Protein AF-A0A6P0NDQ2-F1 (afdb_monomer)

Radius of gyration: 22.82 Å; Cα contacts (8 Å, |Δi|>4): 1246; chains: 1; bounding box: 63×53×60 Å

Nearest PDB structures (foldseek):
  3wev-assembly1_B  TM=8.598E-01  e=6.817E-42  Marinomonas mediterranea MMB-1
  3weu-assembly1_A  TM=8.627E-01  e=6.817E-42  Marinomonas mediterranea MMB-1
  2ymw-assembly1_B  TM=8.814E-01  e=7.834E-41  Marinomonas mediterranea MMB-1
  2ymw-assembly1_A-2  TM=8.604E-01  e=6.242E-41  Marinomonas mediterranea MMB-1
  3wev-assembly1_A  TM=8.536E-01  e=6.242E-41  Marinomonas mediterranea MMB-1

Mean predicted aligned error: 6.54 Å

Secondary structure (DSSP, 8-state):
---EEEEESSEEEEE--SSS-EEEPPSSTTPPPBSS--S-SB-TTSPBPEEEEEEEEEEE-SSS---EE--TTSTTEEEEEEEE--BB-GGGSBPP-HHHHSS---TTSPBTTTT---HHHHHHHH-BB---EEE-STT-EEEEETTS--TT-PPPB---TT-EE----EEEEEEE-TT--EEEE-----EEESSPPPPGGGS-SSB-TTEEES-EEEEEEEEEEESSTTSPPEEPBPEEEEEE---S-TT---SSBHHHHHHHHHHHHSTTSSTTTEETTEE-TTPPB-IIIIIIHHHHHHHHGGGT-GGGGSTTS---TT----HHHHTTB--GGGTT---SSS--B--BB-TTTT----SSS----B----HHHHHHHHHHHTT-B-SSPPP--HHHHHHHHHHHTSB-S--SS-SS--GGGG-GGGEEETTEE-BPP--SSPPSS---GGG-B-TTTTTTTS-BSHHHHHHH-SEEPPPTT-SSS-EES-TTTS-SEEEETTEEEEESS-TT--HHHHTT-

Structure (mmCIF, N/CA/C/O backbone):
data_AF-A0A6P0NDQ2-F1
#
_entry.id   AF-A0A6P0NDQ2-F1
#
loop_
_atom_site.group_PDB
_atom_site.id
_atom_site.type_symbol
_atom_site.label_atom_id
_atom_site.label_alt_id
_atom_site.label_comp_id
_atom_site.label_asym_id
_atom_site.label_entity_id
_atom_site.label_seq_id
_atom_site.pdbx_PDB_ins_code
_atom_site.Cartn_x
_atom_site.Cartn_y
_atom_site.Cartn_z
_atom_site.occupancy
_atom_site.B_iso_or_equiv
_atom_site.auth_seq_id
_atom_site.auth_comp_id
_atom_site.auth_asym_id
_atom_site.auth_atom_id
_atom_site.pdbx_PDB_model_num
ATOM 1 N N . MET A 1 1 ? -31.501 -0.064 -9.090 1.00 60.38 1 MET A N 1
ATOM 2 C CA . MET A 1 1 ? -30.044 0.140 -9.211 1.00 60.38 1 MET A CA 1
ATOM 3 C C . MET A 1 1 ? -29.417 -1.229 -9.124 1.00 60.38 1 MET A C 1
ATOM 5 O O . MET A 1 1 ? -29.523 -1.810 -8.071 1.00 60.38 1 MET A O 1
ATOM 9 N N . ALA A 1 2 ? -28.814 -1.751 -10.189 1.00 82.50 2 ALA A N 1
ATOM 10 C CA . ALA A 1 2 ? -28.271 -3.112 -10.181 1.00 82.50 2 ALA A CA 1
ATOM 11 C C . ALA A 1 2 ? -27.259 -3.363 -9.042 1.00 82.50 2 ALA A C 1
ATOM 13 O O . ALA A 1 2 ? -26.659 -2.413 -8.530 1.00 82.50 2 ALA A O 1
ATOM 14 N N . ASP A 1 3 ? -27.063 -4.640 -8.700 1.00 91.88 3 ASP A N 1
ATOM 15 C CA . ASP A 1 3 ? -26.006 -5.098 -7.795 1.00 91.88 3 ASP A CA 1
ATOM 16 C C . ASP A 1 3 ? -24.659 -4.461 -8.160 1.00 91.88 3 ASP A C 1
ATOM 18 O O . ASP A 1 3 ? -24.326 -4.287 -9.338 1.00 91.88 3 ASP A O 1
ATOM 22 N N . THR A 1 4 ? -23.875 -4.102 -7.143 1.00 94.88 4 THR A N 1
ATOM 23 C CA . THR A 1 4 ? -22.548 -3.507 -7.349 1.00 94.88 4 THR A CA 1
ATOM 24 C C . THR A 1 4 ? -21.456 -4.460 -6.900 1.00 94.88 4 THR A C 1
ATOM 26 O O . THR A 1 4 ? -21.577 -5.128 -5.878 1.00 94.88 4 THR A O 1
ATOM 29 N N . TYR A 1 5 ? -20.367 -4.515 -7.659 1.00 97.38 5 TYR A N 1
ATOM 30 C CA . TYR A 1 5 ? -19.251 -5.414 -7.393 1.00 97.38 5 TYR A CA 1
ATOM 31 C C . TYR A 1 5 ? -18.020 -4.608 -7.016 1.00 97.38 5 TYR A C 1
ATOM 33 O O . TYR A 1 5 ? -17.759 -3.556 -7.599 1.00 97.38 5 TYR A O 1
ATOM 41 N N . LYS A 1 6 ? -17.252 -5.081 -6.038 1.00 98.19 6 LYS A N 1
ATOM 42 C CA . LYS A 1 6 ? -16.066 -4.378 -5.539 1.00 98.19 6 LYS A CA 1
ATOM 43 C C . LYS A 1 6 ? -14.953 -5.365 -5.218 1.00 98.19 6 LYS A C 1
ATOM 45 O O . LYS A 1 6 ? -15.209 -6.430 -4.664 1.00 98.19 6 LYS A O 1
ATOM 50 N N . ILE A 1 7 ? -13.717 -5.004 -5.553 1.00 98.75 7 ILE A N 1
ATOM 51 C CA . ILE A 1 7 ? -12.541 -5.838 -5.275 1.00 98.75 7 ILE A CA 1
ATOM 52 C C . ILE A 1 7 ? -11.991 -5.507 -3.886 1.00 98.75 7 ILE A C 1
ATOM 54 O O . ILE A 1 7 ? -11.873 -4.323 -3.539 1.00 98.75 7 ILE A O 1
ATOM 58 N N . PHE A 1 8 ? -11.633 -6.544 -3.125 1.00 98.62 8 PHE A N 1
ATOM 59 C CA . PHE A 1 8 ? -11.053 -6.442 -1.789 1.00 98.62 8 PHE A CA 1
ATOM 60 C C . PHE A 1 8 ? -9.821 -7.347 -1.601 1.00 98.62 8 PHE A C 1
ATOM 62 O O . PHE A 1 8 ? -9.816 -8.455 -2.141 1.00 98.62 8 PHE A O 1
ATOM 69 N N . PRO A 1 9 ? -8.796 -6.914 -0.837 1.00 98.62 9 PRO A N 1
ATOM 70 C CA . PRO A 1 9 ? -8.684 -5.602 -0.181 1.00 98.62 9 PRO A CA 1
ATOM 71 C C . PRO A 1 9 ? -8.668 -4.450 -1.200 1.00 98.62 9 PRO A C 1
ATOM 73 O O . PRO A 1 9 ? -8.212 -4.626 -2.327 1.00 98.62 9 PRO A O 1
ATOM 76 N N . ALA A 1 10 ? -9.215 -3.282 -0.844 1.00 98.56 10 ALA A N 1
ATOM 77 C CA . ALA A 1 10 ? -9.270 -2.141 -1.768 1.00 98.56 10 ALA A CA 1
ATOM 78 C C . ALA A 1 10 ? -7.860 -1.637 -2.135 1.00 98.56 10 ALA A C 1
ATOM 80 O O . ALA A 1 10 ? -7.633 -1.178 -3.255 1.00 98.56 10 ALA A O 1
ATOM 81 N N . ILE A 1 11 ? -6.912 -1.797 -1.206 1.00 98.81 11 ILE A N 1
ATOM 82 C CA . ILE A 1 11 ? -5.470 -1.652 -1.411 1.00 98.81 11 ILE A CA 1
ATOM 83 C C . ILE A 1 11 ? -4.800 -2.903 -0.831 1.00 98.81 11 ILE A C 1
ATOM 85 O O . ILE A 1 11 ? -4.771 -3.095 0.384 1.00 98.81 11 ILE A O 1
ATOM 89 N N . GLY A 1 12 ? -4.302 -3.782 -1.695 1.00 98.62 12 GLY A N 1
ATOM 90 C CA . GLY A 1 12 ? -3.565 -4.985 -1.320 1.00 98.62 12 GLY A CA 1
ATOM 91 C C . GLY A 1 12 ? -2.062 -4.742 -1.221 1.00 98.62 12 GLY A C 1
ATOM 92 O O . GLY A 1 12 ? -1.502 -3.942 -1.970 1.00 98.62 12 GLY A O 1
ATOM 93 N N . VAL A 1 13 ? -1.400 -5.461 -0.312 1.00 98.62 13 VAL A N 1
ATOM 94 C CA . VAL A 1 13 ? 0.030 -5.290 -0.023 1.00 98.62 13 VAL A CA 1
ATOM 95 C C . VAL A 1 13 ? 0.781 -6.597 -0.256 1.00 98.62 13 VAL A C 1
ATOM 97 O O . VAL A 1 13 ? 0.668 -7.552 0.518 1.00 98.62 13 VAL A O 1
ATOM 100 N N . ALA A 1 14 ? 1.581 -6.611 -1.317 1.00 98.56 14 ALA A N 1
ATOM 101 C CA . ALA A 1 14 ? 2.571 -7.643 -1.593 1.00 98.56 14 ALA A CA 1
ATOM 102 C C . ALA A 1 14 ? 3.957 -7.179 -1.125 1.00 98.56 14 ALA A C 1
ATOM 104 O O . ALA A 1 14 ? 4.213 -5.979 -0.965 1.00 98.56 14 ALA A O 1
ATOM 105 N N . ARG A 1 15 ? 4.867 -8.129 -0.898 1.00 98.25 15 ARG A N 1
ATOM 106 C CA . ARG A 1 15 ? 6.241 -7.826 -0.473 1.00 98.25 15 ARG A CA 1
ATOM 107 C C . ARG A 1 15 ? 7.256 -8.600 -1.290 1.00 98.25 15 ARG A C 1
ATOM 109 O O . ARG A 1 15 ? 7.058 -9.787 -1.553 1.00 98.25 15 ARG A O 1
ATOM 116 N N . VAL A 1 16 ? 8.319 -7.908 -1.683 1.00 98.44 16 VAL A N 1
ATOM 117 C CA . VAL A 1 16 ? 9.444 -8.508 -2.401 1.00 98.44 16 VAL A CA 1
ATOM 118 C C . VAL A 1 16 ? 10.201 -9.504 -1.521 1.00 98.44 16 VAL A C 1
ATOM 120 O O . VAL A 1 16 ? 10.133 -9.447 -0.294 1.00 98.44 16 VAL A O 1
ATOM 123 N N . GLY A 1 17 ? 10.932 -10.412 -2.156 1.00 96.88 17 GLY A N 1
ATOM 124 C CA . GLY A 1 17 ? 11.762 -11.435 -1.523 1.00 96.88 17 GLY A CA 1
ATOM 125 C C . GLY A 1 17 ? 12.544 -12.189 -2.594 1.00 96.88 17 GLY A C 1
ATOM 126 O O . GLY A 1 17 ? 12.036 -12.393 -3.691 1.00 96.88 17 GLY A O 1
ATOM 127 N N . ASN A 1 18 ? 13.780 -12.587 -2.305 1.00 95.94 18 ASN A N 1
ATOM 128 C CA . ASN A 1 18 ? 14.681 -13.160 -3.310 1.00 95.94 18 ASN A CA 1
ATOM 129 C C . ASN A 1 18 ? 14.470 -14.663 -3.571 1.00 95.94 18 ASN A C 1
ATOM 131 O O . ASN A 1 18 ? 15.196 -15.253 -4.369 1.00 95.94 18 ASN A O 1
ATOM 135 N N . SER A 1 19 ? 13.488 -15.290 -2.922 1.00 96.06 19 SER A N 1
ATOM 136 C CA . SER A 1 19 ? 13.093 -16.676 -3.177 1.00 96.06 19 SER A CA 1
ATOM 137 C C . SER A 1 19 ? 12.081 -16.786 -4.329 1.00 96.06 19 SER A C 1
ATOM 139 O O . SER A 1 19 ? 11.199 -15.930 -4.471 1.00 96.06 19 SER A O 1
ATOM 141 N N . PRO A 1 20 ? 12.114 -17.880 -5.114 1.00 94.81 20 PRO A N 1
ATOM 142 C CA . PRO A 1 20 ? 11.008 -18.230 -6.003 1.00 94.81 20 PRO A CA 1
ATOM 143 C C . PRO A 1 20 ? 9.730 -18.619 -5.241 1.00 94.81 20 PRO A C 1
ATOM 145 O O . PRO A 1 20 ? 8.649 -18.589 -5.820 1.00 94.81 20 PRO A O 1
ATOM 148 N N . GLU A 1 21 ? 9.807 -18.964 -3.956 1.00 94.75 21 GLU A N 1
ATOM 149 C CA . GLU A 1 21 ? 8.639 -19.293 -3.137 1.00 94.75 21 GLU A CA 1
ATOM 150 C C . GLU A 1 21 ? 7.965 -18.036 -2.559 1.00 94.75 21 GLU A C 1
ATOM 152 O O . GLU A 1 21 ? 8.597 -16.997 -2.334 1.00 94.75 21 GLU A O 1
ATOM 157 N N . TYR A 1 22 ? 6.666 -18.144 -2.268 1.00 95.06 22 TYR A N 1
ATOM 158 C CA . TYR A 1 22 ? 5.903 -17.100 -1.591 1.00 95.06 22 TYR A CA 1
ATOM 159 C C . TYR A 1 22 ? 4.940 -17.671 -0.547 1.00 95.06 22 TYR A C 1
ATOM 161 O O . TYR A 1 22 ? 4.541 -18.834 -0.607 1.00 95.06 22 TYR A O 1
ATOM 169 N N . TYR A 1 23 ? 4.545 -16.825 0.401 1.00 94.75 23 TYR A N 1
ATOM 170 C CA . TYR A 1 23 ? 3.441 -17.067 1.330 1.00 94.75 23 TYR A CA 1
ATOM 171 C C . TYR A 1 23 ? 2.324 -16.042 1.110 1.00 94.75 23 TYR A C 1
ATOM 173 O O . TYR A 1 23 ? 2.542 -14.996 0.495 1.00 94.75 23 TYR A O 1
ATOM 181 N N . LEU A 1 24 ? 1.123 -16.317 1.622 1.00 95.12 24 LEU A N 1
ATOM 182 C CA . LEU A 1 24 ? -0.002 -15.390 1.511 1.00 95.12 24 LEU A CA 1
ATOM 183 C C . LEU A 1 24 ? 0.012 -14.347 2.631 1.00 95.12 24 LEU A C 1
ATOM 185 O O . LEU A 1 24 ? 0.272 -14.654 3.796 1.00 95.12 24 LEU A O 1
ATOM 189 N N . ALA A 1 25 ? -0.292 -13.104 2.266 1.00 95.38 25 ALA A N 1
ATOM 190 C CA . ALA A 1 25 ? -0.420 -11.988 3.186 1.00 95.38 25 ALA A CA 1
ATOM 191 C C . ALA A 1 25 ? -1.405 -12.314 4.329 1.00 95.38 25 ALA A C 1
ATOM 193 O O . ALA A 1 25 ? -2.379 -13.050 4.122 1.00 95.38 25 ALA A O 1
ATOM 194 N N . PRO A 1 26 ? -1.170 -11.778 5.537 1.00 93.38 26 PRO A N 1
ATOM 195 C CA . PRO A 1 26 ? -2.117 -11.902 6.634 1.00 93.38 26 PRO A CA 1
ATOM 196 C C . PRO A 1 26 ? -3.429 -11.183 6.312 1.00 93.38 26 PRO A C 1
ATOM 198 O O . PRO A 1 26 ? -3.440 -10.079 5.770 1.00 93.38 26 PRO A O 1
ATOM 201 N N . GLU A 1 27 ? -4.538 -11.785 6.730 1.00 94.69 27 GLU A N 1
ATOM 202 C CA . GLU A 1 27 ? -5.873 -11.174 6.675 1.00 94.69 27 GLU A CA 1
ATOM 203 C C . GLU A 1 27 ? -6.286 -10.594 8.031 1.00 94.69 27 GLU A C 1
ATOM 205 O O . GLU A 1 27 ? -7.458 -10.312 8.262 1.00 94.69 27 GLU A O 1
ATOM 210 N N . THR A 1 28 ? -5.329 -10.423 8.942 1.00 94.62 28 THR A N 1
ATOM 211 C CA . THR A 1 28 ? -5.507 -9.808 10.258 1.00 94.62 28 THR A CA 1
ATOM 212 C C . THR A 1 28 ? -4.378 -8.823 10.553 1.00 94.62 28 THR A C 1
ATOM 214 O O . THR A 1 28 ? -3.268 -8.904 10.015 1.00 94.62 28 THR A O 1
ATOM 217 N N . THR A 1 29 ? -4.664 -7.868 11.429 1.00 92.69 29 THR A N 1
ATOM 218 C CA . THR A 1 29 ? -3.681 -6.912 11.941 1.00 92.69 29 THR A CA 1
ATOM 219 C C . THR A 1 29 ? -2.622 -7.613 12.775 1.00 92.69 29 THR A C 1
ATOM 221 O O . THR A 1 29 ? -2.956 -8.383 13.672 1.00 92.69 29 THR A O 1
ATOM 224 N N . GLY A 1 30 ? -1.346 -7.340 12.493 1.00 92.38 30 GLY A N 1
ATOM 225 C CA . GLY A 1 30 ? -0.231 -8.003 13.174 1.00 92.38 30 GLY A CA 1
ATOM 226 C C . GLY A 1 30 ? -0.202 -9.516 12.939 1.00 92.38 30 GLY A C 1
ATOM 227 O O . GLY A 1 30 ? 0.435 -10.241 13.694 1.00 92.38 30 GLY A O 1
ATOM 228 N N . GLY A 1 31 ? -0.933 -10.012 11.937 1.00 90.44 31 GLY A N 1
ATOM 229 C CA . GLY A 1 31 ? -1.013 -11.433 11.646 1.00 90.44 31 GLY A CA 1
ATOM 230 C C . GLY A 1 31 ? 0.277 -11.969 11.032 1.00 90.44 31 GLY A C 1
ATOM 231 O O . GLY A 1 31 ? 0.939 -11.296 10.237 1.00 90.44 31 GLY A O 1
ATOM 232 N N . LEU A 1 32 ? 0.590 -13.221 11.356 1.00 88.25 32 LEU A N 1
ATOM 233 C CA . LEU A 1 32 ? 1.511 -14.036 10.568 1.00 88.25 32 LEU A CA 1
ATOM 234 C C . LEU A 1 32 ? 0.874 -14.406 9.215 1.00 88.25 32 LEU A C 1
ATOM 236 O O . LEU A 1 32 ? -0.348 -14.299 9.065 1.00 88.25 32 LEU A O 1
ATOM 240 N N . PRO A 1 33 ? 1.679 -14.834 8.226 1.00 83.31 33 PRO A N 1
ATOM 241 C CA . PRO A 1 33 ? 1.177 -15.272 6.928 1.00 83.31 33 PRO A CA 1
ATOM 242 C C . PRO A 1 33 ? -0.008 -16.234 7.020 1.00 83.31 33 PRO A C 1
ATOM 244 O O . PRO A 1 33 ? -0.052 -17.104 7.891 1.00 83.31 33 PRO A O 1
ATOM 247 N N . SER A 1 34 ? -0.971 -16.081 6.113 1.00 72.75 34 SER A N 1
ATOM 248 C CA . SER A 1 34 ? -2.166 -16.925 6.093 1.00 72.75 34 SER A CA 1
ATOM 249 C C . SER A 1 34 ? -1.886 -18.303 5.469 1.00 72.75 34 SER A C 1
ATOM 251 O O . SER A 1 34 ? -0.994 -18.467 4.635 1.00 72.75 34 SER A O 1
ATOM 253 N N . GLY A 1 35 ? -2.671 -19.313 5.866 1.00 64.50 35 GLY A N 1
ATOM 254 C CA . GLY A 1 35 ? -2.570 -20.686 5.352 1.00 64.50 35 GLY A CA 1
ATOM 255 C C . GLY A 1 35 ? -1.515 -21.551 6.055 1.00 64.50 35 GLY A C 1
ATOM 256 O O . GLY A 1 35 ? -1.177 -21.329 7.215 1.00 64.50 35 GLY A O 1
ATOM 257 N N . THR A 1 36 ? -1.014 -22.583 5.366 1.00 59.72 36 THR A N 1
ATOM 258 C CA . THR A 1 36 ? 0.103 -23.419 5.838 1.00 59.72 36 THR A CA 1
ATOM 259 C C . THR A 1 36 ? 1.414 -22.658 5.685 1.00 59.72 36 THR A C 1
ATOM 261 O O . THR A 1 36 ? 2.138 -22.847 4.708 1.00 59.72 36 THR A O 1
ATOM 264 N N . PHE A 1 37 ? 1.704 -21.771 6.632 1.00 62.94 37 PHE A N 1
ATOM 265 C CA . PHE A 1 37 ? 3.011 -21.143 6.740 1.00 62.94 37 PHE A CA 1
ATOM 266 C C . PHE A 1 37 ? 3.990 -22.150 7.368 1.00 62.94 37 PHE A C 1
ATOM 268 O O . PHE A 1 37 ? 3.783 -22.545 8.517 1.00 62.94 37 PHE A O 1
ATOM 275 N N . PRO A 1 38 ? 5.014 -22.631 6.637 1.00 56.09 38 PRO A N 1
ATOM 276 C CA . PRO A 1 38 ? 6.100 -23.383 7.254 1.00 56.09 38 PRO A CA 1
ATOM 277 C C . PRO A 1 38 ? 6.832 -22.417 8.184 1.00 56.09 38 PRO A C 1
ATOM 279 O O . PRO A 1 38 ? 6.951 -21.249 7.838 1.00 56.09 38 PRO A O 1
ATOM 282 N N . ASP A 1 39 ? 7.314 -22.879 9.330 1.00 71.38 39 ASP A N 1
ATOM 283 C CA . ASP A 1 39 ? 7.782 -22.069 10.470 1.00 71.38 39 ASP A CA 1
ATOM 284 C C . ASP A 1 39 ? 8.893 -21.012 10.189 1.00 71.38 39 ASP A C 1
ATOM 286 O O . ASP A 1 39 ? 9.387 -20.378 11.121 1.00 71.38 39 ASP A O 1
ATOM 290 N N . ASP A 1 40 ? 9.302 -20.805 8.929 1.00 82.94 40 ASP A N 1
ATOM 291 C CA . ASP A 1 40 ? 10.298 -19.833 8.478 1.00 82.94 40 ASP A CA 1
ATOM 292 C C . ASP A 1 40 ? 9.831 -19.008 7.253 1.00 82.94 40 ASP A C 1
ATOM 294 O O . ASP A 1 40 ? 9.320 -19.524 6.247 1.00 82.94 40 ASP A O 1
ATOM 298 N N . PHE A 1 41 ? 10.114 -17.703 7.317 1.00 90.44 41 PHE A N 1
ATOM 299 C CA . PHE A 1 41 ? 9.975 -16.734 6.222 1.00 90.44 41 PHE A CA 1
ATOM 300 C C . PHE A 1 41 ? 10.982 -16.971 5.091 1.00 90.44 41 PHE A C 1
ATOM 302 O O . PHE A 1 41 ? 10.887 -16.341 4.040 1.00 90.44 41 PHE A O 1
ATOM 309 N N . ARG A 1 42 ? 11.942 -17.877 5.285 1.00 91.44 42 ARG A N 1
ATOM 310 C CA . ARG A 1 42 ? 12.902 -18.299 4.267 1.00 91.44 42 ARG A CA 1
ATOM 311 C C . ARG A 1 42 ? 12.558 -19.649 3.648 1.00 91.44 42 ARG A C 1
ATOM 313 O O . ARG A 1 42 ? 11.847 -20.464 4.237 1.00 91.44 42 ARG A O 1
ATOM 320 N N . ASP A 1 43 ? 13.053 -19.879 2.440 1.00 92.50 43 ASP A N 1
ATOM 321 C CA . ASP A 1 43 ? 13.018 -21.183 1.780 1.00 92.50 43 ASP A CA 1
ATOM 322 C C . ASP A 1 43 ? 14.163 -22.108 2.241 1.00 92.50 43 ASP A C 1
ATOM 324 O O . ASP A 1 43 ? 14.984 -21.767 3.101 1.00 92.50 43 ASP A O 1
ATOM 328 N N . ALA A 1 44 ? 14.233 -23.305 1.651 1.00 92.56 44 ALA A N 1
ATOM 329 C CA . ALA A 1 44 ? 15.265 -24.295 1.961 1.00 92.56 44 ALA A CA 1
ATOM 330 C C . ALA A 1 44 ? 16.702 -23.817 1.658 1.00 92.56 44 ALA A C 1
ATOM 332 O O . ALA A 1 44 ? 17.653 -24.346 2.233 1.00 92.56 44 ALA A O 1
ATOM 333 N N . ASN A 1 45 ? 16.865 -22.807 0.798 1.00 93.56 45 ASN A N 1
ATOM 334 C CA . ASN A 1 45 ? 18.143 -22.189 0.444 1.00 93.56 45 ASN A CA 1
ATOM 335 C C . ASN A 1 45 ? 18.432 -20.917 1.257 1.00 93.56 45 ASN A C 1
ATOM 337 O O . ASN A 1 45 ? 19.403 -20.222 0.968 1.00 93.56 45 ASN A O 1
ATOM 341 N N . GLN A 1 46 ? 17.621 -20.623 2.279 1.00 91.38 46 GLN A N 1
ATOM 342 C CA . GLN A 1 46 ? 17.719 -19.424 3.115 1.00 91.38 46 GLN A CA 1
ATOM 343 C C . GLN A 1 46 ? 17.420 -18.111 2.370 1.00 91.38 46 GLN A C 1
ATOM 345 O O . GLN A 1 46 ? 17.764 -17.032 2.861 1.00 91.38 46 GLN A O 1
ATOM 350 N N . LEU A 1 47 ? 16.739 -18.181 1.224 1.00 93.31 47 LEU A N 1
ATOM 351 C CA . LEU A 1 47 ? 16.245 -17.004 0.515 1.00 93.31 47 LEU A CA 1
ATOM 352 C C . LEU A 1 47 ? 14.925 -16.549 1.137 1.00 93.31 47 LEU A C 1
ATOM 354 O O . LEU A 1 47 ? 14.099 -17.369 1.532 1.00 93.31 47 LEU A O 1
ATOM 358 N N . MET A 1 48 ? 14.718 -15.239 1.229 1.00 93.31 48 MET A N 1
ATOM 359 C CA . MET A 1 48 ? 13.496 -14.639 1.754 1.00 93.31 48 MET A CA 1
ATOM 360 C C . MET A 1 48 ? 12.327 -14.897 0.802 1.00 93.31 48 MET A C 1
ATOM 362 O O . MET A 1 48 ? 12.367 -14.492 -0.361 1.00 93.31 48 MET A O 1
ATOM 366 N N . LYS A 1 49 ? 11.270 -15.535 1.305 1.00 95.38 49 LYS A N 1
ATOM 367 C CA . LYS A 1 49 ? 10.025 -15.744 0.561 1.00 95.38 49 LYS A CA 1
ATOM 368 C C . LYS A 1 49 ? 9.347 -14.417 0.267 1.00 95.38 49 LYS A C 1
ATOM 370 O O . LYS A 1 49 ? 9.341 -13.507 1.095 1.00 95.38 49 LYS A O 1
ATOM 375 N N . ARG A 1 50 ? 8.732 -14.333 -0.907 1.00 96.88 50 ARG A N 1
ATOM 376 C CA . ARG A 1 50 ? 7.864 -13.211 -1.273 1.00 96.88 50 ARG A CA 1
ATOM 377 C C . ARG A 1 50 ? 6.555 -13.289 -0.479 1.00 96.88 50 ARG A C 1
ATOM 379 O O . ARG A 1 50 ? 6.131 -14.368 -0.061 1.00 96.88 50 ARG A O 1
ATOM 386 N N . GLN A 1 51 ? 5.879 -12.157 -0.306 1.00 97.19 51 GLN A N 1
ATOM 387 C CA . GLN A 1 51 ? 4.501 -12.125 0.193 1.00 97.19 51 GLN A CA 1
ATOM 388 C C . GLN A 1 51 ? 3.554 -11.847 -0.973 1.00 97.19 51 GLN A C 1
ATOM 390 O O . GLN A 1 51 ? 3.582 -10.753 -1.541 1.00 97.19 51 GLN A O 1
ATOM 395 N N . GLY A 1 52 ? 2.700 -12.815 -1.294 1.00 97.50 52 GLY A N 1
ATOM 396 C CA . GLY A 1 52 ? 1.599 -12.657 -2.238 1.00 97.50 52 GLY A CA 1
ATOM 397 C C . GLY A 1 52 ? 0.339 -12.137 -1.550 1.00 97.50 52 GLY A C 1
ATOM 398 O O . GLY A 1 52 ? 0.032 -12.539 -0.430 1.00 97.50 52 GLY A O 1
ATOM 399 N N . VAL A 1 53 ? -0.416 -11.261 -2.206 1.00 98.12 53 VAL A N 1
ATOM 400 C CA . VAL A 1 53 ? -1.711 -10.776 -1.704 1.00 98.12 53 VAL A CA 1
ATOM 401 C C . VAL A 1 53 ? -2.855 -11.391 -2.497 1.00 98.12 53 VAL A C 1
ATOM 403 O O . VAL A 1 53 ? -2.813 -11.438 -3.725 1.00 98.12 53 VAL A O 1
ATOM 406 N N . LYS A 1 54 ? -3.879 -11.860 -1.783 1.00 98.06 54 LYS A N 1
ATOM 407 C CA . LYS A 1 54 ? -5.098 -12.418 -2.363 1.00 98.06 54 LYS A CA 1
ATOM 408 C C . LYS A 1 54 ? -6.162 -11.331 -2.528 1.00 98.06 54 LYS A C 1
ATOM 410 O O . LYS A 1 54 ? -6.418 -10.577 -1.592 1.00 98.06 54 LYS A O 1
ATOM 415 N N . PHE A 1 55 ? -6.799 -11.296 -3.694 1.00 98.75 55 PHE A N 1
ATOM 416 C CA . PHE A 1 55 ? -7.927 -10.432 -4.018 1.00 98.75 55 PHE A CA 1
ATOM 417 C C . PHE A 1 55 ? -9.186 -11.251 -4.301 1.00 98.75 55 PHE A C 1
ATOM 419 O O . PHE A 1 55 ? -9.147 -12.296 -4.954 1.00 98.75 55 PHE A O 1
ATOM 426 N N . ARG A 1 56 ? -10.315 -10.727 -3.830 1.00 98.06 56 ARG A N 1
ATOM 427 C CA . ARG A 1 56 ? -11.660 -11.291 -3.984 1.00 98.06 56 ARG A CA 1
ATOM 428 C C . ARG A 1 56 ? -12.599 -10.229 -4.533 1.00 98.06 56 ARG A C 1
ATOM 430 O O . ARG A 1 56 ? -12.375 -9.037 -4.318 1.00 98.06 56 ARG A O 1
ATOM 437 N N . VAL A 1 57 ? -13.657 -10.653 -5.214 1.00 98.44 57 VAL A N 1
ATOM 438 C CA . VAL A 1 57 ? -14.759 -9.766 -5.601 1.00 98.44 57 VAL A CA 1
ATOM 439 C C . VAL A 1 57 ? -15.906 -9.985 -4.622 1.00 98.44 57 VAL A C 1
ATOM 441 O O . VAL A 1 57 ? -16.260 -11.123 -4.341 1.00 98.44 57 VAL A O 1
ATOM 444 N N . TYR A 1 58 ? -16.497 -8.906 -4.121 1.00 97.88 58 TYR A N 1
ATOM 445 C CA . TYR A 1 58 ? -17.712 -8.942 -3.311 1.00 97.88 58 TYR A CA 1
ATOM 446 C C . TYR A 1 58 ? -18.857 -8.257 -4.048 1.00 97.88 58 TYR A C 1
ATOM 448 O O . TYR A 1 58 ? -18.667 -7.201 -4.656 1.00 97.88 58 TYR A O 1
ATOM 456 N N . CYS A 1 59 ? -20.035 -8.866 -3.979 1.00 96.69 59 CYS A N 1
ATOM 457 C CA . CYS A 1 59 ? -21.294 -8.311 -4.443 1.00 96.69 59 CYS A CA 1
ATOM 458 C C . CYS A 1 59 ? -21.970 -7.563 -3.293 1.00 96.69 59 CYS A C 1
ATOM 460 O O . CYS A 1 59 ? -22.081 -8.095 -2.192 1.00 96.69 59 CYS A O 1
ATOM 462 N N . TYR A 1 60 ? -22.454 -6.357 -3.568 1.00 94.69 60 TYR A N 1
ATOM 463 C CA . TYR A 1 60 ? -23.311 -5.551 -2.705 1.00 94.69 60 TYR A CA 1
ATOM 464 C C . TYR A 1 60 ? -24.702 -5.535 -3.348 1.00 94.69 60 TYR A C 1
ATOM 466 O O . TYR A 1 60 ? -24.894 -4.816 -4.340 1.00 94.69 60 TYR A O 1
ATOM 474 N N . PRO A 1 61 ? -25.639 -6.357 -2.840 1.00 91.62 61 PRO A N 1
ATOM 475 C CA . PRO A 1 61 ? -26.960 -6.506 -3.436 1.00 91.62 61 PRO A CA 1
ATOM 476 C C . PRO A 1 61 ? -27.769 -5.212 -3.370 1.00 91.62 61 PRO A C 1
ATOM 478 O O . PRO A 1 61 ? -27.721 -4.501 -2.366 1.00 91.62 61 PRO A O 1
ATOM 481 N N . GLU A 1 62 ? -28.583 -4.939 -4.391 1.00 85.38 62 GLU A N 1
ATOM 482 C CA . GLU A 1 62 ? -29.517 -3.802 -4.349 1.00 85.38 62 GLU A CA 1
ATOM 483 C C . GLU A 1 62 ? -30.518 -3.933 -3.191 1.00 85.38 62 GLU A C 1
ATOM 485 O O . GLU A 1 62 ? -30.824 -2.970 -2.482 1.00 85.38 62 GLU A O 1
ATOM 490 N N . VAL A 1 63 ? -31.080 -5.132 -3.026 1.00 75.44 63 VAL A N 1
ATOM 491 C CA . VAL A 1 63 ? -32.241 -5.360 -2.166 1.00 75.44 63 VAL A CA 1
ATOM 492 C C . VAL A 1 63 ? -31.805 -5.956 -0.833 1.00 75.44 63 VAL A C 1
ATOM 494 O O . VAL A 1 63 ? -31.778 -7.172 -0.673 1.00 75.44 63 VAL A O 1
ATOM 497 N N . GLY A 1 64 ? -31.510 -5.078 0.131 1.00 64.81 64 GLY A N 1
ATOM 498 C CA . GLY A 1 64 ? -31.543 -5.366 1.575 1.00 64.81 64 GLY A CA 1
ATOM 499 C C . GLY A 1 64 ? -30.723 -6.566 2.062 1.00 64.81 64 GLY A C 1
ATOM 500 O O . GLY A 1 64 ? -31.084 -7.149 3.083 1.00 64.81 64 GLY A O 1
ATOM 501 N N . GLY A 1 65 ? -29.674 -6.949 1.332 1.00 80.12 65 GLY A N 1
ATOM 502 C CA . GLY A 1 65 ? -28.813 -8.086 1.644 1.00 80.12 65 GLY A CA 1
ATOM 503 C C . GLY A 1 65 ? -27.414 -7.652 2.064 1.00 80.12 65 GLY A C 1
ATOM 504 O O . GLY A 1 65 ? -26.910 -6.628 1.601 1.00 80.12 65 GLY A O 1
ATOM 505 N N . ASP A 1 66 ? -26.787 -8.454 2.922 1.00 88.19 66 ASP A N 1
ATOM 506 C CA . ASP A 1 66 ? -25.391 -8.256 3.300 1.00 88.19 66 ASP A CA 1
ATOM 507 C C . ASP A 1 66 ? -24.461 -8.522 2.104 1.00 88.19 66 ASP A C 1
ATOM 509 O O . ASP A 1 66 ? -24.775 -9.363 1.249 1.00 88.19 66 ASP A O 1
ATOM 513 N N . PRO A 1 67 ? -23.307 -7.833 2.025 1.00 93.38 67 PRO A N 1
ATOM 514 C CA . PRO A 1 67 ? -22.312 -8.121 1.006 1.00 93.38 67 PRO A CA 1
ATOM 515 C C . PRO A 1 67 ? -21.853 -9.579 1.082 1.00 93.38 67 PRO A C 1
ATOM 517 O O . PRO A 1 67 ? -21.597 -10.096 2.169 1.00 93.38 67 PRO A O 1
ATOM 520 N N . TYR A 1 68 ? -21.702 -10.230 -0.069 1.00 94.75 68 TYR A N 1
ATOM 521 C CA . TYR A 1 68 ? -21.235 -11.614 -0.145 1.00 94.75 68 TYR A CA 1
ATOM 522 C C . TYR A 1 68 ? -20.120 -11.775 -1.173 1.00 94.75 68 TYR A C 1
ATOM 524 O O . TYR A 1 68 ? -20.037 -11.034 -2.155 1.00 94.75 68 TYR A O 1
ATOM 532 N N . GLU A 1 69 ? -19.244 -12.748 -0.943 1.00 96.75 69 GLU A N 1
ATOM 533 C CA . GLU A 1 69 ? -18.146 -13.037 -1.857 1.00 96.75 69 GLU A CA 1
ATOM 534 C C . GLU A 1 69 ? -18.656 -13.670 -3.161 1.00 96.75 69 GLU A C 1
ATOM 536 O O . GLU A 1 69 ? -19.464 -14.600 -3.156 1.00 96.75 69 GLU A O 1
ATOM 541 N N . VAL A 1 70 ? -18.166 -13.174 -4.295 1.00 96.56 70 VAL A N 1
ATOM 542 C CA . VAL A 1 70 ? -18.446 -13.718 -5.624 1.00 96.56 70 VAL A CA 1
ATOM 543 C C . VAL A 1 70 ? -17.583 -14.951 -5.855 1.00 96.56 70 VAL A C 1
ATOM 545 O O . VAL A 1 70 ? -16.359 -14.857 -5.927 1.00 96.56 70 VAL A O 1
ATOM 548 N N . ILE A 1 71 ? -18.239 -16.097 -6.031 1.00 95.00 71 ILE A N 1
ATOM 549 C CA . ILE A 1 71 ? -17.597 -17.389 -6.273 1.00 95.00 71 ILE A CA 1
ATOM 550 C C . ILE A 1 71 ? -18.078 -17.945 -7.624 1.00 95.00 71 ILE A C 1
ATOM 552 O O . ILE A 1 71 ? -19.286 -18.141 -7.791 1.00 95.00 71 ILE A O 1
ATOM 556 N N . PRO A 1 72 ? -17.176 -18.226 -8.584 1.00 94.06 72 PRO A N 1
ATOM 557 C CA . PRO A 1 72 ? -17.509 -18.960 -9.804 1.00 94.06 72 PRO A CA 1
ATOM 558 C C . PRO A 1 72 ? -18.267 -20.265 -9.518 1.00 94.06 72 PRO A C 1
ATOM 560 O O . PRO A 1 72 ? -17.888 -21.043 -8.642 1.00 94.06 72 PRO A O 1
ATOM 563 N N . GLY A 1 73 ? -19.352 -20.508 -10.254 1.00 93.25 73 GLY A N 1
ATOM 564 C CA . GLY A 1 73 ? -20.267 -21.636 -10.054 1.00 93.25 73 GLY A CA 1
ATOM 565 C C . GLY A 1 73 ? -21.393 -21.387 -9.040 1.00 93.25 73 GLY A C 1
ATOM 566 O O . GLY A 1 73 ? -22.256 -22.251 -8.877 1.00 93.25 73 GLY A O 1
ATOM 567 N N . ALA A 1 74 ? -21.428 -20.225 -8.381 1.00 93.19 74 ALA A N 1
ATOM 568 C CA . ALA A 1 74 ? -22.506 -19.809 -7.485 1.00 93.19 74 ALA A CA 1
ATOM 569 C C . ALA A 1 74 ? -23.233 -18.569 -8.025 1.00 93.19 74 ALA A C 1
ATOM 571 O O . ALA A 1 74 ? -22.661 -17.767 -8.757 1.00 93.19 74 ALA A O 1
ATOM 572 N N . ASN A 1 75 ? -24.508 -18.399 -7.657 1.00 91.00 75 ASN A N 1
ATOM 573 C CA . ASN A 1 75 ? -25.311 -17.207 -7.981 1.00 91.00 75 ASN A CA 1
ATOM 574 C C . ASN A 1 75 ? -25.298 -16.818 -9.476 1.00 91.00 75 ASN A C 1
ATOM 576 O O . ASN A 1 75 ? -25.325 -15.642 -9.820 1.00 91.00 75 ASN A O 1
ATOM 580 N N . GLY A 1 76 ? -25.237 -17.816 -10.366 1.00 92.69 76 GLY A N 1
ATOM 581 C CA . GLY A 1 76 ? -25.214 -17.612 -11.817 1.00 92.69 76 GLY A CA 1
ATOM 582 C C . GLY A 1 76 ? -23.878 -17.121 -12.382 1.00 92.69 76 GLY A C 1
ATOM 583 O O . GLY A 1 76 ? -23.807 -16.885 -13.583 1.00 92.69 76 GLY A O 1
ATOM 584 N N . VAL A 1 77 ? -22.828 -16.992 -11.569 1.00 95.19 77 VAL A N 1
ATOM 585 C CA . VAL A 1 77 ? -21.490 -16.562 -11.999 1.00 95.19 77 VAL A CA 1
ATOM 586 C C . VAL A 1 77 ? -20.753 -17.729 -12.647 1.00 95.19 77 VAL A C 1
ATOM 588 O O . VAL A 1 77 ? -20.633 -18.796 -12.051 1.00 95.19 77 VAL A O 1
ATOM 591 N N . ASP A 1 78 ? -20.239 -17.522 -13.854 1.00 95.06 78 ASP A N 1
ATOM 592 C CA . ASP A 1 78 ? -19.409 -18.486 -14.579 1.00 95.06 78 ASP A CA 1
ATOM 593 C C . ASP A 1 78 ? -17.929 -18.337 -14.211 1.00 95.06 78 ASP A C 1
ATOM 595 O O . ASP A 1 78 ? -17.267 -19.304 -13.837 1.00 95.06 78 ASP A O 1
ATOM 599 N N . SER A 1 79 ? -17.414 -17.108 -14.266 1.00 95.69 79 SER A N 1
ATOM 600 C CA . SER A 1 79 ? -15.994 -16.819 -14.076 1.00 95.69 79 SER A CA 1
ATOM 601 C C . SER A 1 79 ? -15.749 -15.374 -13.634 1.00 95.69 79 SER A C 1
ATOM 603 O O . SER A 1 79 ? -16.634 -14.515 -13.670 1.00 95.69 79 SER A O 1
ATOM 605 N N . ILE A 1 80 ? -14.523 -15.110 -13.176 1.00 97.81 80 ILE A N 1
ATOM 606 C CA . ILE A 1 80 ? -14.025 -13.763 -12.891 1.00 97.81 80 ILE A CA 1
ATOM 607 C C . ILE A 1 80 ? -12.802 -13.535 -13.776 1.00 97.81 80 ILE A C 1
ATOM 609 O O . ILE A 1 80 ? -11.806 -14.250 -13.663 1.00 97.81 80 ILE A O 1
ATOM 613 N N . GLU A 1 81 ? -12.874 -12.532 -14.647 1.00 98.19 81 GLU A N 1
ATOM 614 C CA . GLU A 1 81 ? -11.735 -12.090 -15.446 1.00 98.19 81 GLU A CA 1
ATOM 615 C C . GLU A 1 81 ? -10.970 -11.007 -14.684 1.00 98.19 81 GLU A C 1
ATOM 617 O O . GLU A 1 81 ? -11.514 -9.945 -14.381 1.00 98.19 81 GLU A O 1
ATOM 622 N N . TRP A 1 82 ? -9.698 -11.254 -14.391 1.00 98.75 82 TRP A N 1
ATOM 623 C CA . TRP A 1 82 ? -8.815 -10.336 -13.678 1.00 98.75 82 TRP A CA 1
ATOM 624 C C . TRP A 1 82 ? -7.879 -9.621 -14.641 1.00 98.75 82 TRP A C 1
ATOM 626 O O . TRP A 1 82 ? -7.317 -10.241 -15.537 1.00 98.75 82 TRP A O 1
ATOM 636 N N . THR A 1 83 ? -7.654 -8.324 -14.425 1.00 98.69 83 THR A N 1
ATOM 637 C CA . THR A 1 83 ? -6.610 -7.544 -15.101 1.00 98.69 83 THR A CA 1
ATOM 638 C C . THR A 1 83 ? -5.758 -6.807 -14.075 1.00 98.69 83 THR A C 1
ATOM 640 O O . THR A 1 83 ? -6.283 -6.014 -13.293 1.00 98.69 83 THR A O 1
ATOM 643 N N . VAL A 1 84 ? -4.443 -7.020 -14.105 1.00 98.88 84 VAL A N 1
ATOM 644 C CA . VAL A 1 84 ? -3.477 -6.348 -13.219 1.00 98.88 84 VAL A CA 1
ATOM 645 C C . VAL A 1 84 ? -2.405 -5.672 -14.059 1.00 98.88 84 VAL A C 1
ATOM 647 O O . VAL A 1 84 ? -1.881 -6.285 -14.984 1.00 98.88 84 VAL A O 1
ATOM 650 N N . HIS A 1 85 ? -2.058 -4.423 -13.748 1.00 98.75 85 HIS A N 1
ATOM 651 C CA . HIS A 1 85 ? -0.997 -3.687 -14.446 1.00 98.75 85 HIS A CA 1
ATOM 652 C C . HIS A 1 85 ? -0.030 -3.076 -13.437 1.00 98.75 85 HIS A C 1
ATOM 654 O O . HIS A 1 85 ? -0.312 -2.019 -12.897 1.00 98.75 85 HIS A O 1
ATOM 660 N N . LEU A 1 86 ? 1.106 -3.732 -13.199 1.00 98.81 86 LEU A N 1
ATOM 661 C CA . LEU A 1 86 ? 2.177 -3.211 -12.344 1.00 98.81 86 LEU A CA 1
ATOM 662 C C . LEU A 1 86 ? 3.142 -2.337 -13.144 1.00 98.81 86 LEU A C 1
ATOM 664 O O . LEU A 1 86 ? 3.497 -2.687 -14.269 1.00 98.81 86 LEU A O 1
ATOM 668 N N . ALA A 1 87 ? 3.618 -1.249 -12.543 1.00 98.75 87 ALA A N 1
ATOM 669 C CA . ALA A 1 87 ? 4.773 -0.511 -13.044 1.00 98.75 87 ALA A CA 1
ATOM 670 C C . ALA A 1 87 ? 5.600 0.081 -11.896 1.00 98.75 87 ALA A C 1
ATOM 672 O O . ALA A 1 87 ? 5.114 0.243 -10.776 1.00 98.75 87 ALA A O 1
ATOM 673 N N . ASN A 1 88 ? 6.848 0.441 -12.194 1.00 98.81 88 ASN A N 1
ATOM 674 C CA . ASN A 1 88 ? 7.708 1.219 -11.306 1.00 98.81 88 ASN A CA 1
ATOM 675 C C . ASN A 1 88 ? 8.112 2.523 -11.996 1.00 98.81 88 ASN A C 1
ATOM 677 O O . ASN A 1 88 ? 8.736 2.505 -13.060 1.00 98.81 88 ASN A O 1
ATOM 681 N N . LYS A 1 89 ? 7.762 3.655 -11.379 1.00 97.94 89 LYS A N 1
ATOM 682 C CA . LYS A 1 89 ? 8.054 5.003 -11.886 1.00 97.94 89 LYS A CA 1
ATOM 683 C C . LYS A 1 89 ? 9.080 5.768 -11.046 1.00 97.94 89 LYS A C 1
ATOM 685 O O . LYS A 1 89 ? 9.309 6.950 -11.296 1.00 97.94 89 LYS A O 1
ATOM 690 N N . LYS A 1 90 ? 9.722 5.139 -10.060 1.00 97.88 90 LYS A N 1
ATOM 691 C CA . LYS A 1 90 ? 10.617 5.836 -9.124 1.00 97.88 90 LYS A CA 1
ATOM 692 C C . LYS A 1 90 ? 11.768 6.552 -9.825 1.00 97.88 90 LYS A C 1
ATOM 694 O O . LYS A 1 90 ? 12.046 7.708 -9.509 1.00 97.88 90 LYS A O 1
ATOM 699 N N . SER A 1 91 ? 12.414 5.897 -10.790 1.00 97.44 91 SER A N 1
ATOM 700 C CA . SER A 1 91 ? 13.587 6.437 -11.490 1.00 97.44 91 SER A CA 1
ATOM 701 C C . SER A 1 91 ? 13.237 7.585 -12.439 1.00 97.44 91 SER A C 1
ATOM 703 O O . SER A 1 91 ? 14.097 8.417 -12.734 1.00 97.44 91 SER A O 1
ATOM 705 N N . VAL A 1 92 ? 11.990 7.657 -12.922 1.00 96.06 92 VAL A N 1
ATOM 706 C CA . VAL A 1 92 ? 11.546 8.730 -13.826 1.00 96.06 92 VAL A CA 1
ATOM 707 C C . VAL A 1 92 ? 11.010 9.953 -13.089 1.00 96.06 92 VAL A C 1
ATOM 709 O O . VAL A 1 92 ? 10.830 11.006 -13.702 1.00 96.06 92 VAL A O 1
ATOM 712 N N . 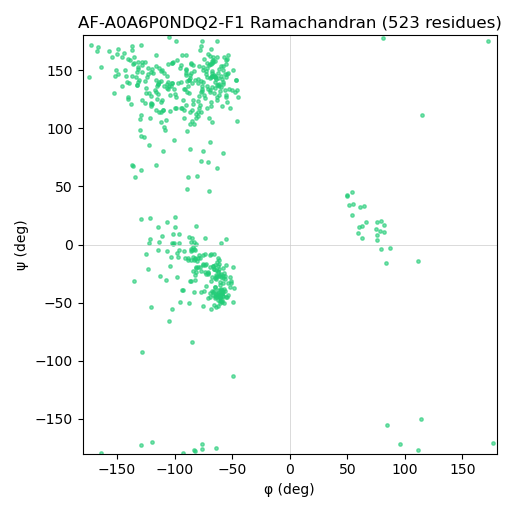TRP A 1 93 ? 10.747 9.821 -11.791 1.00 94.25 93 TRP A N 1
ATOM 713 C CA . TRP A 1 93 ? 10.029 10.824 -11.023 1.00 94.25 93 TRP A CA 1
ATOM 714 C C . TRP A 1 93 ? 10.917 11.968 -10.517 1.00 94.25 93 TRP A C 1
ATOM 716 O O . TRP A 1 93 ? 12.112 12.061 -10.807 1.00 94.25 93 TRP A O 1
ATOM 726 N N . HIS A 1 94 ? 10.312 12.875 -9.759 1.00 92.06 94 HIS A N 1
ATOM 727 C CA . HIS A 1 94 ? 11.014 13.925 -9.042 1.00 92.06 94 HIS A CA 1
ATOM 728 C C . HIS A 1 94 ? 11.898 13.368 -7.926 1.00 92.06 94 HIS A C 1
ATOM 730 O O . HIS A 1 94 ? 11.666 12.276 -7.402 1.00 92.06 94 HIS A O 1
ATOM 736 N N . LYS A 1 95 ? 12.909 14.150 -7.546 1.00 92.12 95 LYS A N 1
ATOM 737 C CA . LYS A 1 95 ? 13.652 13.909 -6.314 1.00 92.12 95 LYS A CA 1
ATOM 738 C C . LYS A 1 95 ? 12.692 14.031 -5.136 1.00 92.12 95 LYS A C 1
ATOM 740 O O . LYS A 1 95 ? 11.869 14.946 -5.089 1.00 92.12 95 LYS A O 1
ATOM 745 N N . PHE A 1 96 ? 12.798 13.100 -4.198 1.00 88.50 96 PHE A N 1
ATOM 746 C CA . PHE A 1 96 ? 12.111 13.228 -2.929 1.00 88.50 96 PHE A CA 1
ATOM 747 C C . PHE A 1 96 ? 12.812 14.314 -2.117 1.00 88.50 96 PHE A C 1
ATOM 749 O O . PHE A 1 96 ? 13.992 14.201 -1.784 1.00 88.50 96 PHE A O 1
ATOM 756 N N . GLU A 1 97 ? 12.080 15.375 -1.830 1.00 82.06 97 GLU A N 1
ATOM 757 C CA . GLU A 1 97 ? 12.430 16.395 -0.853 1.00 82.06 97 GLU A CA 1
ATOM 758 C C . GLU A 1 97 ? 11.341 16.278 0.215 1.00 82.06 97 GLU A C 1
ATOM 760 O O . GLU A 1 97 ? 10.198 16.341 -0.218 1.00 82.06 97 GLU A O 1
ATOM 765 N N . PRO A 1 98 ? 11.637 16.088 1.522 1.00 76.81 98 PRO A N 1
ATOM 766 C CA . PRO A 1 98 ? 10.650 15.765 2.573 1.00 76.81 98 PRO A CA 1
ATOM 767 C C . PRO A 1 98 ? 9.392 16.665 2.628 1.00 76.81 98 PRO A C 1
ATOM 769 O O . PRO A 1 98 ? 8.580 16.666 1.717 1.00 76.81 98 PRO A O 1
ATOM 772 N N . ILE A 1 99 ? 9.176 17.473 3.668 1.00 69.31 99 ILE A N 1
ATOM 773 C CA . ILE A 1 99 ? 7.975 18.336 3.773 1.00 69.31 99 ILE A CA 1
ATOM 774 C C . ILE A 1 99 ? 7.741 19.217 2.518 1.00 69.31 99 ILE A C 1
ATOM 776 O O . ILE A 1 99 ? 6.604 19.523 2.173 1.00 69.31 99 ILE A O 1
ATOM 780 N N . LYS A 1 100 ? 8.798 19.578 1.774 1.00 65.75 100 LYS A N 1
ATOM 781 C CA . LYS A 1 100 ? 8.700 20.342 0.514 1.00 65.75 100 LYS A CA 1
ATOM 782 C C . LYS A 1 100 ? 7.989 19.595 -0.616 1.00 65.75 100 LYS A C 1
ATOM 784 O O . LYS A 1 100 ? 7.416 20.237 -1.494 1.00 65.75 100 LYS A O 1
ATOM 789 N N . GLY A 1 101 ? 8.055 18.267 -0.613 1.00 58.53 101 GLY A N 1
ATOM 790 C CA . GLY A 1 101 ? 7.396 17.406 -1.586 1.00 58.53 101 GLY A CA 1
ATOM 791 C C . GLY A 1 101 ? 5.905 17.228 -1.318 1.00 58.53 101 GLY A C 1
ATOM 792 O O . GLY A 1 101 ? 5.187 16.885 -2.253 1.00 58.53 101 GLY A O 1
ATOM 793 N N . GLU A 1 102 ? 5.428 17.504 -0.095 1.00 69.12 102 GLU A N 1
ATOM 794 C CA . GLU A 1 102 ? 4.019 17.400 0.311 1.00 69.12 102 GLU A CA 1
ATOM 795 C C . GLU A 1 102 ? 3.165 18.505 -0.337 1.00 69.12 102 GLU A C 1
ATOM 797 O O . GLU A 1 102 ? 2.720 19.469 0.283 1.00 69.12 102 GLU A O 1
ATOM 802 N N . GLY A 1 103 ? 2.955 18.399 -1.644 1.00 64.06 103 GLY A N 1
ATOM 803 C CA . GLY A 1 103 ? 2.283 19.416 -2.433 1.00 64.06 103 GLY A CA 1
ATOM 804 C C . GLY A 1 103 ? 2.265 19.069 -3.913 1.00 64.06 103 GLY A C 1
ATOM 805 O O . GLY A 1 103 ? 2.575 17.955 -4.333 1.00 64.06 103 GLY A O 1
ATOM 806 N N . THR A 1 104 ? 1.848 20.026 -4.732 1.00 66.81 104 THR A N 1
ATOM 807 C CA . THR A 1 104 ? 2.011 19.907 -6.183 1.00 66.81 104 THR A CA 1
ATOM 808 C C . THR A 1 104 ? 3.467 20.201 -6.524 1.00 66.81 104 THR A C 1
ATOM 810 O O . THR A 1 104 ? 3.987 21.220 -6.082 1.00 66.81 104 THR A O 1
ATOM 813 N N . TYR A 1 105 ? 4.107 19.353 -7.329 1.00 68.81 105 TYR A N 1
ATOM 814 C CA . TYR A 1 105 ? 5.462 19.592 -7.826 1.00 68.81 105 TYR A CA 1
ATOM 815 C C . TYR A 1 105 ? 5.432 20.749 -8.838 1.00 68.81 105 TYR A C 1
ATOM 817 O O . TYR A 1 105 ? 4.868 20.579 -9.925 1.00 68.81 105 TYR A O 1
ATOM 825 N N . PRO A 1 106 ? 5.960 21.949 -8.515 1.00 71.12 106 PRO A N 1
ATOM 826 C CA . PRO A 1 106 ? 6.062 23.015 -9.501 1.00 71.12 106 PRO A CA 1
ATOM 827 C C . PRO A 1 106 ? 6.992 22.603 -10.655 1.00 71.12 106 PRO A C 1
ATOM 829 O O . PRO A 1 106 ? 7.859 21.748 -10.478 1.00 71.12 106 PRO A O 1
ATOM 832 N N . PRO A 1 107 ? 6.922 23.273 -11.821 1.00 73.12 107 PRO A N 1
ATOM 833 C CA . PRO A 1 107 ? 7.833 23.011 -12.943 1.00 73.12 107 PRO A CA 1
ATOM 834 C C . PRO A 1 107 ? 9.330 23.132 -12.603 1.00 73.12 107 PRO A C 1
ATOM 836 O O . PRO A 1 107 ? 10.176 22.667 -13.359 1.00 73.12 107 PRO A O 1
ATOM 839 N N . THR A 1 108 ? 9.669 23.782 -11.486 1.00 76.62 108 THR A N 1
ATOM 840 C CA . THR A 1 108 ? 11.037 23.938 -10.975 1.00 76.62 108 THR A CA 1
ATOM 841 C C . THR A 1 108 ? 11.517 22.771 -10.110 1.00 76.62 108 THR A C 1
ATOM 843 O O . THR A 1 108 ? 12.674 22.778 -9.696 1.00 76.62 108 THR A O 1
ATOM 846 N N . SER A 1 109 ? 10.657 21.799 -9.792 1.00 83.69 109 SER A N 1
ATOM 847 C CA . SER A 1 109 ? 11.026 20.642 -8.977 1.00 83.69 109 SER A CA 1
ATOM 848 C C . SER A 1 109 ? 12.106 19.803 -9.645 1.00 83.69 109 SER A C 1
ATOM 850 O O . SER A 1 109 ? 12.047 19.502 -10.838 1.00 83.69 109 SER A O 1
ATOM 852 N N . LEU A 1 110 ? 13.086 19.372 -8.853 1.00 89.50 110 LEU A N 1
ATOM 853 C CA . LEU A 1 110 ? 14.209 18.597 -9.362 1.00 89.50 110 LEU A CA 1
ATOM 854 C C . LEU A 1 110 ? 13.746 17.205 -9.795 1.00 89.50 110 LEU A C 1
ATOM 856 O O . LEU A 1 110 ? 13.038 16.515 -9.065 1.00 89.50 110 LEU A O 1
ATOM 860 N N . LEU A 1 111 ? 14.163 16.782 -10.985 1.00 92.25 111 LEU A N 1
ATOM 861 C CA . LEU A 1 111 ? 13.941 15.427 -11.484 1.00 92.25 111 LEU A CA 1
ATOM 862 C C . LEU A 1 111 ? 15.065 14.497 -11.017 1.00 92.25 111 LEU A C 1
ATOM 864 O O . LEU A 1 111 ? 16.235 14.894 -11.008 1.00 92.25 111 LEU A O 1
ATOM 868 N N . ARG A 1 112 ? 14.726 13.244 -10.700 1.00 94.75 112 ARG A N 1
ATOM 869 C CA . ARG A 1 112 ? 15.698 12.149 -10.788 1.00 94.75 112 ARG A CA 1
ATOM 870 C C . ARG A 1 112 ? 16.066 11.967 -12.259 1.00 94.75 112 ARG A C 1
ATOM 872 O O . ARG A 1 112 ? 15.239 12.176 -13.157 1.00 94.75 112 ARG A O 1
ATOM 879 N N . ASN A 1 113 ? 17.313 11.602 -12.520 1.00 95.38 113 ASN A N 1
ATOM 880 C CA . ASN A 1 113 ? 17.841 11.402 -13.864 1.00 95.38 113 ASN A CA 1
ATOM 881 C C . ASN A 1 113 ? 17.626 12.615 -14.788 1.00 95.38 113 ASN A C 1
ATOM 883 O O . ASN A 1 113 ? 17.173 12.478 -15.927 1.00 95.38 113 ASN A O 1
ATOM 887 N N . SER A 1 114 ? 17.897 13.827 -14.297 1.00 94.50 114 SER A N 1
ATOM 888 C CA . SER A 1 114 ? 17.567 15.086 -14.989 1.00 94.50 114 SER A CA 1
ATOM 889 C C . SER A 1 114 ? 18.387 15.362 -16.258 1.00 94.50 114 SER A C 1
ATOM 891 O O . SER A 1 114 ? 18.051 16.270 -17.017 1.00 94.50 114 SER A O 1
ATOM 893 N N . SER A 1 115 ? 19.427 14.567 -16.533 1.00 94.12 115 SER A N 1
ATOM 894 C CA . SER A 1 115 ? 20.242 14.673 -17.752 1.00 94.12 115 SER A CA 1
ATOM 895 C C . SER A 1 115 ? 19.475 14.333 -19.037 1.00 94.12 115 SER A C 1
ATOM 897 O O . SER A 1 115 ? 19.871 14.769 -20.119 1.00 94.12 115 SER A O 1
ATOM 899 N N . ILE A 1 116 ? 18.367 13.589 -18.938 1.00 93.31 116 ILE A N 1
ATOM 900 C CA . ILE A 1 116 ? 17.454 13.298 -20.051 1.00 93.31 116 ILE A CA 1
ATOM 901 C C . ILE A 1 116 ? 16.150 14.053 -19.812 1.00 93.31 116 ILE A C 1
ATOM 903 O O . ILE A 1 116 ? 15.430 13.756 -18.863 1.00 93.31 116 ILE A O 1
ATOM 907 N N . THR A 1 117 ? 15.815 14.997 -20.687 1.00 90.38 117 THR A N 1
ATOM 908 C CA . THR A 1 117 ? 14.636 15.867 -20.526 1.00 90.38 117 THR A CA 1
ATOM 909 C C . THR A 1 117 ? 13.458 15.501 -21.427 1.00 90.38 117 THR A C 1
ATOM 911 O O . THR A 1 117 ? 12.338 15.908 -21.154 1.00 90.38 117 THR A O 1
ATOM 914 N N . GLU A 1 118 ? 13.678 14.736 -22.500 1.00 93.94 118 GLU A N 1
ATOM 915 C CA . GLU A 1 118 ? 12.620 14.384 -23.455 1.00 93.94 118 GLU A CA 1
ATOM 916 C C . GLU A 1 118 ? 11.728 13.264 -22.898 1.00 93.94 118 GLU A C 1
ATOM 918 O O . GLU A 1 118 ? 12.212 12.168 -22.607 1.00 93.94 118 GLU A O 1
ATOM 923 N N . SER A 1 119 ? 10.432 13.548 -22.747 1.00 92.31 119 SER A N 1
ATOM 924 C CA . SER A 1 119 ? 9.474 12.719 -22.007 1.00 92.31 119 SER A CA 1
ATOM 925 C C . SER A 1 119 ? 9.377 11.275 -22.515 1.00 92.31 119 SER A C 1
ATOM 927 O O . SER A 1 119 ? 9.317 10.355 -21.702 1.00 92.31 119 SER A O 1
ATOM 929 N N . THR A 1 120 ? 9.439 11.033 -23.829 1.00 93.25 120 THR A N 1
ATOM 930 C CA . THR A 1 120 ? 9.363 9.671 -24.392 1.00 93.25 120 THR A CA 1
ATOM 931 C C . THR A 1 120 ? 10.616 8.864 -24.066 1.00 93.25 120 THR A C 1
ATOM 933 O O . THR A 1 120 ? 10.524 7.721 -23.622 1.00 93.25 120 THR A O 1
ATOM 936 N N . LYS A 1 121 ? 11.811 9.449 -24.229 1.00 95.44 121 LYS A N 1
ATOM 937 C CA . LYS A 1 121 ? 13.071 8.821 -23.795 1.00 95.44 121 LYS A CA 1
ATOM 938 C C . LYS A 1 121 ? 13.098 8.568 -22.295 1.00 95.44 121 LYS A C 1
ATOM 940 O O . LYS A 1 121 ? 13.589 7.519 -21.882 1.00 95.44 121 LYS A O 1
ATOM 945 N N . ARG A 1 122 ? 12.575 9.498 -21.488 1.00 96.25 122 ARG A N 1
ATOM 946 C CA . ARG A 1 122 ? 12.446 9.314 -20.037 1.00 96.25 122 ARG A CA 1
ATOM 947 C C . ARG A 1 122 ? 11.551 8.119 -19.720 1.00 96.25 122 ARG A C 1
ATOM 949 O O . ARG A 1 122 ? 11.988 7.246 -18.978 1.00 96.25 122 ARG A O 1
ATOM 956 N N . ALA A 1 123 ? 10.364 8.046 -20.323 1.00 95.88 123 ALA A N 1
ATOM 957 C CA . ALA A 1 123 ? 9.434 6.935 -20.134 1.00 95.88 123 ALA A CA 1
ATOM 958 C C . ALA A 1 123 ? 10.092 5.598 -20.506 1.00 95.88 123 ALA A C 1
ATOM 960 O O . ALA A 1 123 ? 10.133 4.677 -19.697 1.00 95.88 123 ALA A O 1
ATOM 961 N N . ASN A 1 124 ? 10.710 5.537 -21.689 1.00 94.81 124 ASN A N 1
ATOM 962 C CA . ASN A 1 124 ? 11.321 4.317 -22.213 1.00 94.81 124 ASN A CA 1
ATOM 963 C C . ASN A 1 124 ? 12.554 3.842 -21.429 1.00 94.81 124 ASN A C 1
ATOM 965 O O . ASN A 1 124 ? 12.853 2.650 -21.458 1.00 94.81 124 ASN A O 1
ATOM 969 N N . LYS A 1 125 ? 13.295 4.748 -20.772 1.00 95.50 125 LYS A N 1
ATOM 970 C CA . LYS A 1 125 ? 14.498 4.392 -19.998 1.00 95.50 125 LYS A CA 1
ATOM 971 C C . LYS A 1 125 ? 14.204 4.153 -18.514 1.00 95.50 125 LYS A C 1
ATOM 973 O O . LYS A 1 125 ? 14.824 3.286 -17.904 1.00 95.50 125 LYS A O 1
ATOM 978 N N . PHE A 1 126 ? 13.327 4.953 -17.914 1.00 97.69 126 PHE A N 1
ATOM 979 C CA . PHE A 1 126 ? 13.229 5.067 -16.456 1.00 97.69 126 PHE A CA 1
ATOM 980 C C . PHE A 1 126 ? 11.914 4.561 -15.860 1.00 97.69 126 PHE A C 1
ATOM 982 O O . PHE A 1 126 ? 11.804 4.524 -14.637 1.00 97.69 126 PHE A O 1
ATOM 989 N N . ILE A 1 127 ? 10.938 4.164 -16.682 1.00 98.31 127 ILE A N 1
ATOM 990 C CA . ILE A 1 127 ? 9.765 3.424 -16.210 1.00 98.31 127 ILE A CA 1
ATOM 991 C C . ILE A 1 127 ? 9.989 1.940 -16.489 1.00 98.31 127 ILE A C 1
ATOM 993 O O . ILE A 1 127 ? 10.247 1.558 -17.632 1.00 98.31 127 ILE A O 1
ATOM 997 N N . THR A 1 128 ? 9.842 1.102 -15.466 1.00 98.69 128 THR A N 1
ATOM 998 C CA . THR A 1 128 ? 9.687 -0.344 -15.661 1.00 98.69 128 THR A CA 1
ATOM 999 C C . THR A 1 128 ? 8.199 -0.622 -15.874 1.00 98.69 128 THR A C 1
ATOM 1001 O O . THR A 1 128 ? 7.428 -0.561 -14.918 1.00 98.69 128 THR A O 1
ATOM 1004 N N . ASP A 1 129 ? 7.793 -0.871 -17.122 1.00 98.38 129 ASP A N 1
ATOM 1005 C CA . ASP A 1 129 ? 6.414 -1.167 -17.532 1.00 98.38 129 ASP A CA 1
ATOM 1006 C C . ASP A 1 129 ? 6.354 -2.485 -18.337 1.00 98.38 129 ASP A C 1
ATOM 1008 O O . ASP A 1 129 ? 6.504 -2.486 -19.567 1.00 98.38 129 ASP A O 1
ATOM 1012 N N . PRO A 1 130 ? 6.110 -3.627 -17.670 1.00 98.12 130 PRO A N 1
ATOM 1013 C CA . PRO A 1 130 ? 5.846 -4.910 -18.320 1.00 98.12 130 PRO A CA 1
ATOM 1014 C C . PRO A 1 130 ? 4.446 -4.991 -18.949 1.00 98.12 130 PRO A C 1
ATOM 1016 O O . PRO A 1 130 ? 4.147 -5.970 -19.639 1.00 98.12 130 PRO A O 1
ATOM 1019 N N . GLY A 1 131 ? 3.572 -4.008 -18.717 1.00 98.00 131 GLY A N 1
ATOM 1020 C CA . GLY A 1 131 ? 2.192 -3.997 -19.186 1.00 98.00 131 GLY A CA 1
ATOM 1021 C C . GLY A 1 131 ? 1.199 -4.801 -18.352 1.00 98.00 131 GLY A C 1
ATOM 1022 O O . GLY A 1 131 ? 1.583 -5.482 -17.400 1.00 98.00 131 GLY A O 1
ATOM 1023 N N . PRO A 1 132 ? -0.091 -4.771 -18.733 1.00 98.06 132 PRO A N 1
ATOM 1024 C CA . PRO A 1 132 ? -1.129 -5.513 -18.034 1.00 98.06 132 PRO A CA 1
ATOM 1025 C C . PRO A 1 132 ? -0.991 -7.027 -18.233 1.00 98.06 132 PRO A C 1
ATOM 1027 O O . PRO A 1 132 ? -0.455 -7.495 -19.240 1.00 98.06 132 PRO A O 1
ATOM 1030 N N . ARG A 1 133 ? -1.522 -7.810 -17.296 1.00 98.50 133 ARG A N 1
ATOM 1031 C CA . ARG A 1 133 ? -1.757 -9.255 -17.417 1.00 98.50 133 ARG A CA 1
ATOM 1032 C C . ARG A 1 133 ? -3.223 -9.556 -17.153 1.00 98.50 133 ARG A C 1
ATOM 1034 O O . ARG A 1 133 ? -3.844 -8.878 -16.337 1.00 98.50 133 ARG A O 1
ATOM 1041 N N . ILE A 1 134 ? -3.753 -10.541 -17.877 1.00 98.19 134 ILE A N 1
ATOM 1042 C CA . ILE A 1 134 ? -5.163 -10.938 -17.837 1.00 98.19 134 ILE A CA 1
ATOM 1043 C C . ILE A 1 134 ? -5.245 -12.428 -17.514 1.00 98.19 134 ILE A C 1
ATOM 1045 O O . ILE A 1 134 ? -4.572 -13.218 -18.174 1.00 98.19 134 ILE A O 1
ATOM 1049 N N . LEU A 1 135 ? -6.074 -12.792 -16.535 1.00 98.31 135 LEU A N 1
ATOM 1050 C CA . LEU A 1 135 ? -6.442 -14.176 -16.217 1.00 98.31 135 LEU A CA 1
ATOM 1051 C C . LEU A 1 135 ? -7.963 -14.299 -16.311 1.00 98.31 135 LEU A C 1
ATOM 1053 O O . LEU A 1 135 ? -8.674 -13.471 -15.751 1.00 98.31 135 LEU A O 1
ATOM 1057 N N . THR A 1 136 ? -8.466 -15.304 -17.017 1.00 96.62 136 THR A N 1
ATOM 1058 C CA . THR A 1 136 ? -9.898 -15.465 -17.334 1.00 96.62 136 THR A CA 1
ATOM 1059 C C . THR A 1 136 ? -10.543 -16.680 -16.671 1.00 96.62 136 THR A C 1
ATOM 1061 O O . THR A 1 136 ? -11.713 -16.964 -16.899 1.00 96.62 136 THR A O 1
ATOM 1064 N N . GLY A 1 137 ? -9.798 -17.430 -15.860 1.00 92.25 137 GLY A N 1
ATOM 1065 C CA . GLY A 1 137 ? -10.306 -18.626 -15.193 1.00 92.25 137 GLY A CA 1
ATOM 1066 C C . GLY A 1 137 ? -9.417 -19.077 -14.043 1.00 92.25 137 GLY A C 1
ATOM 1067 O O . GLY A 1 137 ? -8.402 -18.449 -13.754 1.00 92.25 137 GLY A O 1
ATOM 1068 N N . ALA A 1 138 ? -9.801 -20.169 -13.383 1.00 94.94 138 ALA A N 1
ATOM 1069 C CA . ALA A 1 138 ? -9.075 -20.747 -12.251 1.00 94.94 138 ALA A CA 1
ATOM 1070 C C . ALA A 1 138 ? -7.740 -21.400 -12.659 1.00 94.94 138 ALA A C 1
ATOM 1072 O O . ALA A 1 138 ? -7.598 -21.892 -13.780 1.00 94.94 138 ALA A O 1
ATOM 1073 N N . ASN A 1 139 ? -6.794 -21.474 -11.716 1.00 97.00 139 ASN A N 1
ATOM 1074 C CA . ASN A 1 139 ? -5.480 -22.115 -11.877 1.00 97.00 139 ASN A CA 1
ATOM 1075 C C . ASN A 1 139 ? -4.654 -21.597 -13.072 1.00 97.00 139 ASN A C 1
ATOM 1077 O O . ASN A 1 139 ? -3.951 -22.368 -13.729 1.00 97.00 139 ASN A O 1
ATOM 1081 N N . GLN A 1 140 ? -4.752 -20.305 -13.382 1.00 98.00 140 GLN A N 1
ATOM 1082 C CA . GLN A 1 140 ? -3.950 -19.653 -14.417 1.00 98.00 140 GLN A CA 1
ATOM 1083 C C . GLN A 1 140 ? -2.809 -18.848 -13.791 1.00 98.00 140 GLN A C 1
ATOM 1085 O O . GLN A 1 140 ? -2.910 -18.415 -12.648 1.00 98.00 140 GLN A O 1
ATOM 1090 N N . THR A 1 141 ? -1.748 -18.612 -14.566 1.00 98.00 141 THR A N 1
ATOM 1091 C CA . THR A 1 141 ? -0.584 -17.812 -14.159 1.00 98.00 141 THR A CA 1
ATOM 1092 C C . THR A 1 141 ? -0.159 -16.888 -15.295 1.00 98.00 141 THR A C 1
ATOM 1094 O O . THR A 1 141 ? -0.225 -17.277 -16.464 1.00 98.00 141 THR A O 1
ATOM 1097 N N . ALA A 1 142 ? 0.323 -15.691 -14.961 1.00 98.25 142 ALA A N 1
ATOM 1098 C CA . ALA A 1 142 ? 0.979 -14.801 -15.909 1.00 98.25 142 ALA A CA 1
ATOM 1099 C C . ALA A 1 142 ? 2.109 -13.986 -15.255 1.00 98.25 142 ALA A C 1
ATOM 1101 O O . ALA A 1 142 ? 1.944 -13.423 -14.177 1.00 98.25 142 ALA A O 1
ATOM 1102 N N . GLU A 1 143 ? 3.240 -13.884 -15.953 1.00 98.12 143 GLU A N 1
ATOM 1103 C CA . GLU A 1 143 ? 4.477 -13.245 -15.479 1.00 98.12 143 GLU A CA 1
ATOM 1104 C C . GLU A 1 143 ? 4.605 -11.802 -15.966 1.00 98.12 143 GLU A C 1
ATOM 1106 O O . GLU A 1 143 ? 4.401 -11.533 -17.151 1.00 98.12 143 GLU A O 1
ATOM 1111 N N . PHE A 1 144 ? 5.063 -10.886 -15.116 1.00 98.56 144 PHE A N 1
ATOM 1112 C CA . PHE A 1 144 ? 5.457 -9.526 -15.498 1.00 98.56 144 PHE A CA 1
ATOM 1113 C C . PHE A 1 144 ? 6.938 -9.452 -15.902 1.00 98.56 144 PHE A C 1
ATOM 1115 O O . PHE A 1 144 ? 7.671 -8.578 -15.435 1.00 98.56 144 PHE A O 1
ATOM 1122 N N . SER A 1 145 ? 7.396 -10.374 -16.756 1.00 97.56 145 SER A N 1
ATOM 1123 C CA . SER A 1 145 ? 8.816 -10.524 -17.099 1.00 97.56 145 SER A CA 1
ATOM 1124 C C . SER A 1 145 ? 9.202 -9.924 -18.454 1.00 97.56 145 SER A C 1
ATOM 1126 O O . SER A 1 145 ? 8.377 -9.826 -19.366 1.00 97.56 145 SER A O 1
ATOM 1128 N N . ARG A 1 146 ? 10.488 -9.599 -18.633 1.00 96.31 146 ARG A N 1
ATOM 1129 C CA . ARG A 1 146 ? 11.068 -9.088 -19.892 1.00 96.31 146 ARG A CA 1
ATOM 1130 C C . ARG A 1 146 ? 10.827 -10.016 -21.085 1.00 96.31 146 ARG A C 1
ATOM 1132 O O . ARG A 1 146 ? 10.798 -9.556 -22.223 1.00 96.31 146 ARG A O 1
ATOM 1139 N N . THR A 1 147 ? 10.679 -11.313 -20.833 1.00 94.88 147 THR A N 1
ATOM 1140 C CA . THR A 1 147 ? 10.503 -12.352 -21.858 1.00 94.88 147 THR A CA 1
ATOM 1141 C C . THR A 1 147 ? 9.045 -12.752 -22.077 1.00 94.88 147 THR A C 1
ATOM 1143 O O . THR A 1 147 ? 8.757 -13.506 -23.005 1.00 94.88 147 THR A O 1
ATOM 1146 N N . SER A 1 148 ? 8.125 -12.264 -21.244 1.00 94.25 148 SER A N 1
ATOM 1147 C CA . SER A 1 148 ? 6.692 -12.525 -21.381 1.00 94.25 148 SER A CA 1
ATOM 1148 C C . SER A 1 148 ? 6.046 -11.667 -22.477 1.00 94.25 148 SER A C 1
ATOM 1150 O O . SER A 1 148 ? 6.631 -10.713 -22.985 1.00 94.25 148 SER A O 1
ATOM 1152 N N . THR A 1 149 ? 4.814 -11.998 -22.860 1.00 89.12 149 THR A N 1
ATOM 1153 C CA . THR A 1 149 ? 4.013 -11.203 -23.804 1.00 89.12 149 THR A CA 1
ATOM 1154 C C . THR A 1 149 ? 2.930 -10.424 -23.061 1.00 89.12 149 THR A C 1
ATOM 1156 O O . THR A 1 149 ? 2.237 -11.009 -22.227 1.00 89.12 149 THR A O 1
ATOM 1159 N N . ARG A 1 150 ? 2.724 -9.140 -23.395 1.00 91.81 150 ARG A N 1
ATOM 1160 C CA . ARG A 1 150 ? 1.599 -8.338 -22.874 1.00 91.81 150 ARG A CA 1
ATOM 1161 C C . ARG A 1 150 ? 0.391 -8.345 -23.831 1.00 91.81 150 ARG A C 1
ATOM 1163 O O . ARG A 1 150 ? 0.602 -8.271 -25.043 1.00 91.81 150 ARG A O 1
ATOM 1170 N N . PRO A 1 151 ? -0.863 -8.427 -23.340 1.00 91.69 151 PRO A N 1
ATOM 1171 C CA . PRO A 1 151 ? -2.054 -8.591 -24.186 1.00 91.69 151 PRO A CA 1
ATOM 1172 C C . PRO A 1 151 ? -2.303 -7.459 -25.191 1.00 91.69 151 PRO A C 1
ATOM 1174 O O . PRO A 1 151 ? -2.751 -7.714 -26.304 1.00 91.69 151 PRO A O 1
ATOM 1177 N N . ASP A 1 152 ? -1.983 -6.220 -24.825 1.00 91.25 152 ASP A N 1
ATOM 1178 C CA . ASP A 1 152 ? -2.211 -5.013 -25.633 1.00 91.25 152 ASP A CA 1
ATOM 1179 C C . ASP A 1 152 ? -1.139 -4.767 -26.714 1.00 91.25 152 ASP A C 1
ATOM 1181 O O . ASP A 1 152 ? -1.240 -3.787 -27.448 1.00 91.25 152 ASP A O 1
ATOM 1185 N N . GLN A 1 153 ? -0.127 -5.640 -26.833 1.00 90.75 153 GLN A N 1
ATOM 1186 C CA . GLN A 1 153 ? 0.935 -5.602 -27.857 1.00 90.75 153 GLN A CA 1
ATOM 1187 C C . GLN A 1 153 ? 1.794 -4.321 -27.884 1.00 90.75 153 GLN A C 1
ATOM 1189 O O . GLN A 1 153 ? 2.599 -4.135 -28.799 1.00 90.75 153 GLN A O 1
ATOM 1194 N N . ASN A 1 154 ? 1.670 -3.447 -26.882 1.00 94.38 154 ASN A N 1
ATOM 1195 C CA . ASN A 1 154 ? 2.574 -2.312 -26.718 1.00 94.38 154 ASN A CA 1
ATOM 1196 C C . ASN A 1 154 ? 3.992 -2.804 -26.363 1.00 94.38 154 ASN A C 1
ATOM 1198 O O . ASN A 1 154 ? 4.144 -3.901 -25.815 1.00 94.38 154 ASN A O 1
ATOM 1202 N N . PRO A 1 155 ? 5.051 -2.022 -26.634 1.00 94.38 155 PRO A N 1
ATOM 1203 C CA . PRO A 1 155 ? 6.380 -2.354 -26.141 1.00 94.38 155 PRO A CA 1
ATOM 1204 C C . PRO A 1 155 ? 6.413 -2.417 -24.606 1.00 94.38 155 PRO A C 1
ATOM 1206 O O . PRO A 1 155 ? 5.737 -1.654 -23.917 1.00 94.38 155 PRO A O 1
ATOM 1209 N N . MET A 1 156 ? 7.213 -3.334 -24.067 1.00 95.81 156 MET A N 1
ATOM 1210 C CA . MET A 1 156 ? 7.557 -3.350 -22.644 1.00 95.81 156 MET A CA 1
ATOM 1211 C C . MET A 1 156 ? 8.818 -2.525 -22.410 1.00 95.81 156 MET A C 1
ATOM 1213 O O . MET A 1 156 ? 9.732 -2.543 -23.239 1.00 95.81 156 MET A O 1
ATOM 1217 N N . THR A 1 157 ? 8.900 -1.862 -21.262 1.00 96.75 157 THR A N 1
ATOM 1218 C CA . THR A 1 157 ? 10.103 -1.143 -20.836 1.00 96.75 157 THR A CA 1
ATOM 1219 C C . THR A 1 157 ? 10.649 -1.771 -19.563 1.00 96.75 157 THR A C 1
ATOM 1221 O O . THR A 1 157 ? 9.920 -2.068 -18.622 1.00 96.75 157 THR A O 1
ATOM 1224 N N . PHE A 1 158 ? 11.956 -1.998 -19.547 1.00 97.88 158 PHE A N 1
ATOM 1225 C CA . PHE A 1 158 ? 12.686 -2.535 -18.406 1.00 97.88 158 PHE A CA 1
ATOM 1226 C C . PHE A 1 158 ? 14.026 -1.809 -18.292 1.00 97.88 158 PHE A C 1
ATOM 1228 O O . PHE A 1 158 ? 14.515 -1.287 -19.302 1.00 97.88 158 PHE A O 1
ATOM 1235 N N . PRO A 1 159 ? 14.666 -1.835 -17.112 1.00 97.12 159 PRO A N 1
ATOM 1236 C CA . PRO A 1 159 ? 16.007 -1.291 -16.953 1.00 97.12 159 PRO A CA 1
ATOM 1237 C C . PRO A 1 159 ? 17.011 -1.946 -17.922 1.00 97.12 159 PRO A C 1
ATOM 1239 O O . PRO A 1 159 ? 16.744 -3.046 -18.437 1.00 97.12 159 PRO A O 1
ATOM 1242 N N . PRO A 1 160 ? 18.173 -1.314 -18.174 1.00 94.88 160 PRO A N 1
ATOM 1243 C CA . PRO A 1 160 ? 19.252 -1.914 -18.961 1.00 94.88 160 PRO A CA 1
ATOM 1244 C C . PRO A 1 160 ? 19.596 -3.340 -18.504 1.00 94.88 160 PRO A C 1
ATOM 1246 O O . PRO A 1 160 ? 19.462 -3.670 -17.333 1.00 94.88 160 PRO A O 1
ATOM 1249 N N . THR A 1 161 ? 20.069 -4.199 -19.408 1.00 94.81 161 THR A N 1
ATOM 1250 C CA . THR A 1 161 ? 20.488 -5.582 -19.077 1.00 94.81 161 THR A CA 1
ATOM 1251 C C . THR A 1 161 ? 21.905 -5.660 -18.498 1.00 94.81 161 THR A C 1
ATOM 1253 O O . THR A 1 161 ? 22.553 -6.701 -18.545 1.00 94.81 161 THR A O 1
ATOM 1256 N N . THR A 1 162 ? 22.436 -4.521 -18.064 1.00 92.81 162 THR A N 1
ATOM 1257 C CA . THR A 1 162 ? 23.800 -4.344 -17.561 1.00 92.81 162 THR A CA 1
ATOM 1258 C C . THR A 1 162 ? 23.783 -3.806 -16.135 1.00 92.81 162 THR A C 1
ATOM 1260 O O . THR A 1 162 ? 24.739 -3.147 -15.733 1.00 92.81 162 THR A O 1
ATOM 1263 N N . LEU A 1 163 ? 22.680 -4.002 -15.402 1.00 94.94 163 LEU A N 1
ATOM 1264 C CA . LEU A 1 163 ? 22.599 -3.521 -14.030 1.00 94.94 163 LEU A CA 1
ATOM 1265 C C . LEU A 1 163 ? 23.567 -4.284 -13.124 1.00 94.94 163 LEU A C 1
ATOM 1267 O O . LEU A 1 163 ? 23.764 -5.489 -13.274 1.00 94.94 163 LEU A O 1
ATOM 1271 N N . SER A 1 164 ? 24.115 -3.571 -12.145 1.00 92.12 164 SER A N 1
ATOM 1272 C CA . SER A 1 164 ? 24.882 -4.127 -11.029 1.00 92.12 164 SER A CA 1
ATOM 1273 C C . SER A 1 164 ? 24.291 -3.644 -9.698 1.00 92.12 164 SER A C 1
ATOM 1275 O O . SER A 1 164 ? 23.924 -2.470 -9.614 1.00 92.12 164 SER A O 1
ATOM 1277 N N . PRO A 1 165 ? 24.217 -4.485 -8.649 1.00 91.38 165 PRO A N 1
ATOM 1278 C CA . PRO A 1 165 ? 24.667 -5.874 -8.603 1.00 91.38 165 PRO A CA 1
ATOM 1279 C C . PRO A 1 165 ? 23.610 -6.839 -9.150 1.00 91.38 165 PRO A C 1
ATOM 1281 O O . PRO A 1 165 ? 23.965 -7.921 -9.607 1.00 91.38 165 PRO A O 1
ATOM 1284 N N . ASN A 1 166 ? 22.334 -6.440 -9.141 1.00 94.69 166 ASN A N 1
ATOM 1285 C CA . ASN A 1 166 ? 21.223 -7.301 -9.518 1.00 94.69 166 ASN A CA 1
ATOM 1286 C C . ASN A 1 166 ? 20.516 -6.791 -10.773 1.00 94.69 166 ASN A C 1
ATOM 1288 O O . ASN A 1 166 ? 20.206 -5.605 -10.913 1.00 94.69 166 ASN A O 1
ATOM 1292 N N . GLN A 1 167 ? 20.214 -7.725 -11.670 1.00 96.44 167 GLN A N 1
ATOM 1293 C CA . GLN A 1 167 ? 19.401 -7.468 -12.847 1.00 96.44 167 GLN A CA 1
ATOM 1294 C C . GLN A 1 167 ? 17.910 -7.460 -12.482 1.00 96.44 167 GLN A C 1
ATOM 1296 O O . GLN A 1 167 ? 17.441 -8.266 -11.677 1.00 96.44 167 GLN A O 1
ATOM 1301 N N . ILE A 1 168 ? 17.149 -6.567 -13.116 1.00 97.88 168 ILE A N 1
ATOM 1302 C CA . ILE A 1 168 ? 15.693 -6.480 -12.966 1.00 97.88 168 ILE A CA 1
ATOM 1303 C C . ILE A 1 168 ? 15.053 -6.897 -14.288 1.00 97.88 168 ILE A C 1
ATOM 1305 O O . ILE A 1 168 ? 15.092 -6.159 -15.276 1.00 97.88 168 ILE A O 1
ATOM 1309 N N . ASP A 1 169 ? 14.488 -8.103 -14.298 1.00 97.12 169 ASP A N 1
ATOM 1310 C CA . ASP A 1 169 ? 13.833 -8.707 -15.465 1.00 97.12 169 ASP A CA 1
ATOM 1311 C C . ASP A 1 169 ? 12.373 -9.091 -15.206 1.00 97.12 169 ASP A C 1
ATOM 1313 O O . ASP A 1 169 ? 11.719 -9.619 -16.103 1.00 97.12 169 ASP A O 1
ATOM 1317 N N . SER A 1 170 ? 11.849 -8.821 -14.008 1.00 98.19 170 SER A N 1
ATOM 1318 C CA . SER A 1 170 ? 10.448 -9.049 -13.654 1.00 98.19 170 SER A CA 1
ATOM 1319 C C . SER A 1 170 ? 9.975 -8.059 -12.589 1.00 98.19 170 SER A C 1
ATOM 1321 O O . SER A 1 170 ? 10.774 -7.631 -11.759 1.00 98.19 170 SER A O 1
ATOM 1323 N N . LEU A 1 171 ? 8.681 -7.721 -12.607 1.00 98.81 171 LEU A N 1
ATOM 1324 C CA . LEU A 1 171 ? 7.980 -7.074 -11.483 1.00 98.81 171 LEU A CA 1
ATOM 1325 C C . LEU A 1 171 ? 7.124 -8.060 -10.665 1.00 98.81 171 LEU A C 1
ATOM 1327 O O . LEU A 1 171 ? 6.356 -7.636 -9.803 1.00 98.81 171 LEU A O 1
ATOM 1331 N N . GLY A 1 172 ? 7.256 -9.363 -10.926 1.00 98.44 172 GLY A N 1
ATOM 1332 C CA . GLY A 1 172 ? 6.519 -10.429 -10.252 1.00 98.44 172 GLY A CA 1
ATOM 1333 C C . GLY A 1 172 ? 5.569 -11.174 -11.184 1.00 98.44 172 GLY A C 1
ATOM 1334 O O . GLY A 1 172 ? 5.806 -11.274 -12.388 1.00 98.44 172 GLY A O 1
ATOM 1335 N N . GLU A 1 173 ? 4.477 -11.679 -10.624 1.00 98.69 173 GLU A N 1
ATOM 1336 C CA . GLU A 1 173 ? 3.541 -12.585 -11.294 1.00 98.69 173 GLU A CA 1
ATOM 1337 C C . GLU A 1 173 ? 2.131 -12.496 -10.689 1.00 98.69 173 GLU A C 1
ATOM 1339 O O . GLU A 1 173 ? 1.928 -12.003 -9.574 1.00 98.69 173 GLU A O 1
ATOM 1344 N N . ILE A 1 174 ? 1.140 -12.972 -11.442 1.00 98.75 174 ILE A N 1
ATOM 1345 C CA . ILE A 1 174 ? -0.225 -13.177 -10.959 1.00 98.75 174 ILE A CA 1
ATOM 1346 C C . ILE A 1 174 ? -0.666 -14.618 -11.155 1.00 98.75 174 ILE A C 1
ATOM 1348 O O . ILE A 1 174 ? -0.327 -15.243 -12.160 1.00 98.75 174 ILE A O 1
ATOM 1352 N N . HIS A 1 175 ? -1.495 -15.097 -10.232 1.00 97.75 175 HIS A N 1
ATOM 1353 C CA . HIS A 1 175 ? -2.140 -16.402 -10.296 1.00 97.75 175 HIS A CA 1
ATOM 1354 C C . HIS A 1 175 ? -3.632 -16.288 -10.012 1.00 97.75 175 HIS A C 1
ATOM 1356 O O . HIS A 1 175 ? -4.065 -15.385 -9.298 1.00 97.75 175 HIS A O 1
ATOM 1362 N N . THR A 1 176 ? -4.409 -17.253 -10.482 1.00 98.31 176 THR A N 1
ATOM 1363 C CA . THR A 1 176 ? -5.721 -17.559 -9.911 1.00 98.31 176 THR A CA 1
ATOM 1364 C C . THR A 1 176 ? -5.662 -18.884 -9.174 1.00 98.31 176 THR A C 1
ATOM 1366 O O . THR A 1 176 ? -5.083 -19.852 -9.667 1.00 98.31 176 THR A O 1
ATOM 1369 N N . ASP A 1 177 ? -6.264 -18.951 -7.990 1.00 94.88 177 ASP A N 1
ATOM 1370 C CA . ASP A 1 177 ? -6.398 -20.222 -7.281 1.00 94.88 177 ASP A CA 1
ATOM 1371 C C . ASP A 1 177 ? -7.503 -21.107 -7.889 1.00 94.88 177 ASP A C 1
ATOM 1373 O O . ASP A 1 177 ? -8.116 -20.777 -8.912 1.00 94.88 177 ASP A O 1
ATOM 1377 N N . GLY A 1 178 ? -7.759 -22.258 -7.261 1.00 93.88 178 GLY A N 1
ATOM 1378 C CA . GLY A 1 178 ? -8.776 -23.208 -7.713 1.00 93.88 178 GLY A CA 1
ATOM 1379 C C . GLY A 1 178 ? -10.210 -22.669 -7.689 1.00 93.88 178 GLY A C 1
ATOM 1380 O O . GLY A 1 178 ? -11.074 -23.265 -8.326 1.00 93.88 178 GLY A O 1
ATOM 1381 N N . MET A 1 179 ? -10.462 -21.554 -6.995 1.00 91.94 179 MET A N 1
ATOM 1382 C CA . MET A 1 179 ? -11.754 -20.862 -6.956 1.00 91.94 179 MET A CA 1
ATOM 1383 C C . MET A 1 179 ? -11.790 -19.642 -7.889 1.00 91.94 179 MET A C 1
ATOM 1385 O O . MET A 1 179 ? -12.796 -18.944 -7.937 1.00 91.94 179 MET A O 1
ATOM 1389 N N . GLY A 1 180 ? -10.716 -19.361 -8.635 1.00 95.06 180 GLY A N 1
ATOM 1390 C CA . GLY A 1 180 ? -10.640 -18.185 -9.504 1.00 95.06 180 GLY A CA 1
ATOM 1391 C C . GLY A 1 180 ? -10.349 -16.874 -8.764 1.00 95.06 180 GLY A C 1
ATOM 1392 O O . GLY A 1 180 ? -10.468 -15.806 -9.367 1.00 95.06 180 GLY A O 1
ATOM 1393 N N . GLN A 1 181 ? -9.957 -16.923 -7.484 1.00 96.25 181 GLN A N 1
ATOM 1394 C CA . GLN A 1 181 ? -9.510 -15.739 -6.743 1.00 96.25 181 GLN A CA 1
ATOM 1395 C C . GLN A 1 181 ? -8.096 -15.361 -7.180 1.00 96.25 181 GLN A C 1
ATOM 1397 O O . GLN A 1 181 ? -7.246 -16.233 -7.370 1.00 96.25 181 GLN A O 1
ATOM 1402 N N . LEU A 1 182 ? -7.830 -14.065 -7.313 1.00 98.75 182 LEU A N 1
ATOM 1403 C CA . LEU A 1 182 ? -6.538 -13.558 -7.764 1.00 98.75 182 LEU A CA 1
ATOM 1404 C C . LEU A 1 182 ? -5.516 -13.562 -6.624 1.00 98.75 182 LEU A C 1
ATOM 1406 O O . LEU A 1 182 ? -5.813 -13.142 -5.510 1.00 98.75 182 LEU A O 1
ATOM 1410 N N . ILE A 1 183 ? -4.285 -13.954 -6.926 1.00 98.69 183 ILE A N 1
ATOM 1411 C CA . ILE A 1 183 ? -3.104 -13.769 -6.083 1.00 98.69 183 ILE A CA 1
ATOM 1412 C C . ILE A 1 183 ? -2.098 -12.945 -6.883 1.00 98.69 183 ILE A C 1
ATOM 1414 O O . ILE A 1 183 ? -1.765 -13.302 -8.011 1.00 98.69 183 ILE A O 1
ATOM 1418 N N . VAL A 1 184 ? -1.606 -11.851 -6.304 1.00 98.88 184 VAL A N 1
ATOM 1419 C CA . VAL A 1 184 ? -0.535 -11.031 -6.887 1.00 98.88 184 VAL A CA 1
ATOM 1420 C C . VAL A 1 184 ? 0.724 -11.194 -6.050 1.00 98.88 184 VAL A C 1
ATOM 1422 O O . VAL A 1 184 ? 0.696 -10.942 -4.844 1.00 98.88 184 VAL A O 1
ATOM 1425 N N . VAL A 1 185 ? 1.825 -11.588 -6.685 1.00 98.75 185 VAL A N 1
ATOM 1426 C CA . VAL A 1 185 ? 3.142 -11.745 -6.058 1.00 98.75 185 VAL A CA 1
ATOM 1427 C C . VAL A 1 185 ? 4.099 -10.738 -6.688 1.00 98.75 185 VAL A C 1
ATOM 1429 O O . VAL A 1 185 ? 4.150 -10.596 -7.906 1.00 98.75 185 VAL A O 1
ATOM 1432 N N . GLY A 1 186 ? 4.829 -10.005 -5.849 1.00 98.50 186 GLY A N 1
ATOM 1433 C CA . GLY A 1 186 ? 5.738 -8.949 -6.290 1.00 98.50 186 GLY A CA 1
ATOM 1434 C C . GLY A 1 186 ? 7.059 -9.445 -6.887 1.00 98.50 186 GLY A C 1
ATOM 1435 O O . GLY A 1 186 ? 7.269 -10.644 -7.090 1.00 98.50 186 GLY A O 1
ATOM 1436 N N . GLY A 1 187 ? 7.960 -8.488 -7.130 1.00 98.31 187 GLY A N 1
ATOM 1437 C CA . GLY A 1 187 ? 9.331 -8.727 -7.575 1.00 98.31 187 GLY A CA 1
ATOM 1438 C C . GLY A 1 187 ? 10.203 -9.477 -6.560 1.00 98.31 187 GLY A C 1
ATOM 1439 O O . GLY A 1 187 ? 9.757 -9.907 -5.493 1.00 98.31 187 GLY A O 1
ATOM 1440 N N . TYR A 1 188 ? 11.476 -9.619 -6.908 1.00 98.12 188 TYR A N 1
ATOM 1441 C CA . TYR A 1 188 ? 12.459 -10.441 -6.207 1.00 98.12 188 TYR A CA 1
ATOM 1442 C C . TYR A 1 188 ? 13.328 -9.660 -5.206 1.00 98.12 188 TYR A C 1
ATOM 1444 O O . TYR A 1 188 ? 14.196 -10.232 -4.551 1.00 98.12 188 TYR A O 1
ATOM 1452 N N . GLY A 1 189 ? 13.092 -8.357 -5.048 1.00 97.12 189 GLY A N 1
ATOM 1453 C CA . GLY A 1 189 ? 13.873 -7.486 -4.171 1.00 97.12 189 GLY A CA 1
ATOM 1454 C C . GLY A 1 189 ? 15.167 -7.013 -4.825 1.00 97.12 189 GLY A C 1
ATOM 1455 O O . GLY A 1 189 ? 16.072 -6.549 -4.134 1.00 97.12 189 GLY A O 1
ATOM 1456 N N . ASN A 1 190 ? 15.267 -7.125 -6.149 1.00 97.25 190 ASN A N 1
ATOM 1457 C CA . ASN A 1 190 ? 16.438 -6.727 -6.905 1.00 97.25 190 ASN A CA 1
ATOM 1458 C C . ASN A 1 190 ? 16.507 -5.205 -7.043 1.00 97.25 190 ASN A C 1
ATOM 1460 O O . ASN A 1 190 ? 15.533 -4.533 -7.384 1.00 97.25 190 ASN A O 1
ATOM 1464 N N . SER A 1 191 ? 17.709 -4.673 -6.852 1.00 96.69 191 SER A N 1
ATOM 1465 C CA . SER A 1 191 ? 18.074 -3.295 -7.169 1.00 96.69 191 SER A CA 1
ATOM 1466 C C . SER A 1 191 ? 19.385 -3.259 -7.936 1.00 96.69 191 SER A C 1
ATOM 1468 O O . SER A 1 191 ? 20.270 -4.072 -7.666 1.00 96.69 191 SER A O 1
ATOM 1470 N N . GLY A 1 192 ? 19.551 -2.288 -8.829 1.00 95.75 192 GLY A N 1
ATOM 1471 C CA . GLY A 1 192 ? 20.827 -2.098 -9.507 1.00 95.75 192 GLY A CA 1
ATOM 1472 C C . GLY A 1 192 ? 20.950 -0.785 -10.266 1.00 95.75 192 GLY A C 1
ATOM 1473 O O . GLY A 1 192 ? 19.965 -0.085 -10.510 1.00 95.75 192 GLY A O 1
ATOM 1474 N N . THR A 1 193 ? 22.184 -0.465 -10.645 1.00 95.31 193 THR A N 1
ATOM 1475 C CA . THR A 1 193 ? 22.556 0.725 -11.416 1.00 95.31 193 THR A CA 1
ATOM 1476 C C . THR A 1 193 ? 23.190 0.363 -12.753 1.00 95.31 193 THR A C 1
ATOM 1478 O O . THR A 1 193 ? 23.860 -0.662 -12.864 1.00 95.31 193 THR A O 1
ATOM 1481 N N . ASP A 1 194 ? 22.970 1.202 -13.773 1.00 93.19 194 ASP A N 1
ATOM 1482 C CA . ASP A 1 194 ? 23.635 1.094 -15.084 1.00 93.19 194 ASP A CA 1
ATOM 1483 C C . ASP A 1 194 ? 25.006 1.801 -15.119 1.00 93.19 194 ASP A C 1
ATOM 1485 O O . ASP A 1 194 ? 25.669 1.828 -16.158 1.00 93.19 194 ASP A O 1
ATOM 1489 N N . GLN A 1 195 ? 25.427 2.371 -13.986 1.00 89.88 195 GLN A N 1
ATOM 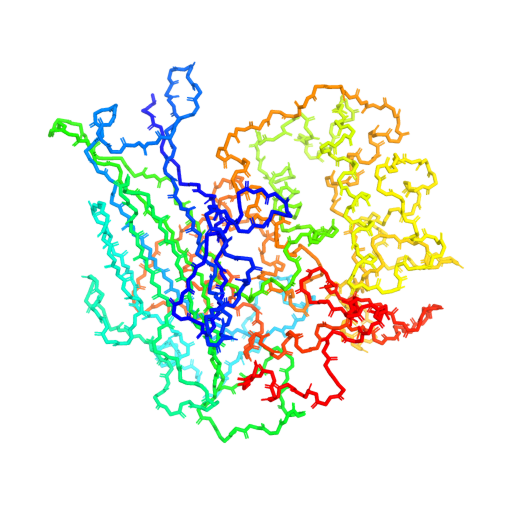1490 C CA . GLN A 1 195 ? 26.730 2.996 -13.780 1.00 89.88 195 GLN A CA 1
ATOM 1491 C C . GLN A 1 195 ? 27.695 2.040 -13.069 1.00 89.88 195 GLN A C 1
ATOM 1493 O O . GLN A 1 195 ? 27.332 0.945 -12.638 1.00 89.88 195 GLN A O 1
ATOM 1498 N N . THR A 1 196 ? 28.949 2.470 -12.913 1.00 84.94 196 THR A N 1
ATOM 1499 C CA . THR A 1 196 ? 29.880 1.799 -12.000 1.00 84.94 196 THR A CA 1
ATOM 1500 C C . THR A 1 196 ? 29.259 1.733 -10.610 1.00 84.94 196 THR A C 1
ATOM 1502 O O . THR A 1 196 ? 28.854 2.762 -10.069 1.00 84.94 196 THR A O 1
ATOM 1505 N N . TYR A 1 197 ? 29.207 0.530 -10.042 1.00 79.69 197 TYR A N 1
ATOM 1506 C CA . TYR A 1 197 ? 28.615 0.310 -8.731 1.00 79.69 197 TYR A CA 1
ATOM 1507 C C . TYR A 1 197 ? 29.325 1.158 -7.662 1.00 79.69 197 TYR A C 1
ATOM 1509 O O . TYR A 1 197 ? 30.546 1.020 -7.507 1.00 79.69 197 TYR A O 1
ATOM 1517 N N . PRO A 1 198 ? 28.612 2.068 -6.973 1.00 77.31 198 PRO A N 1
ATOM 1518 C CA . PRO A 1 198 ? 29.243 3.008 -6.063 1.00 77.31 198 PRO A CA 1
ATOM 1519 C C . PRO A 1 198 ? 29.669 2.327 -4.751 1.00 77.31 198 PRO A C 1
ATOM 1521 O O . PRO A 1 198 ? 29.046 1.352 -4.321 1.00 77.31 198 PRO A O 1
ATOM 1524 N N . PRO A 1 199 ? 30.707 2.847 -4.073 1.00 70.31 199 PRO A N 1
ATOM 1525 C CA . PRO A 1 199 ? 30.971 2.528 -2.673 1.00 70.31 199 PRO A CA 1
ATOM 1526 C C . PRO A 1 199 ? 29.756 2.820 -1.776 1.00 70.31 199 PRO A C 1
ATOM 1528 O O . PRO A 1 199 ? 28.957 3.708 -2.067 1.00 70.31 199 PRO A O 1
ATOM 1531 N N . ALA A 1 200 ? 29.657 2.133 -0.633 1.00 61.97 200 ALA A N 1
ATOM 1532 C CA . ALA A 1 200 ? 28.509 2.219 0.277 1.00 61.97 200 ALA A CA 1
ATOM 1533 C C . ALA A 1 200 ? 28.102 3.640 0.696 1.00 61.97 200 ALA A C 1
ATOM 1535 O O . ALA A 1 200 ? 26.917 3.914 0.841 1.00 61.97 200 ALA A O 1
ATOM 1536 N N . ASN A 1 201 ? 29.080 4.527 0.888 1.00 65.00 201 ASN A N 1
ATOM 1537 C CA . ASN A 1 201 ? 28.864 5.879 1.407 1.00 65.00 201 ASN A CA 1
ATOM 1538 C C . ASN A 1 201 ? 28.461 6.896 0.325 1.00 65.00 201 ASN A C 1
ATOM 1540 O O . ASN A 1 201 ? 28.220 8.055 0.653 1.00 65.00 201 ASN A O 1
ATOM 1544 N N . ASP A 1 202 ? 28.401 6.473 -0.941 1.00 76.88 202 ASP A N 1
ATOM 1545 C CA . ASP A 1 202 ? 28.076 7.336 -2.083 1.00 76.88 202 ASP A CA 1
ATOM 1546 C C . ASP A 1 202 ? 26.623 7.144 -2.567 1.00 76.88 202 ASP A C 1
ATOM 1548 O O . ASP A 1 202 ? 26.206 7.774 -3.540 1.00 76.88 202 ASP A O 1
ATOM 1552 N N . ILE A 1 203 ? 25.849 6.279 -1.899 1.00 82.88 203 ILE A N 1
ATOM 1553 C CA . ILE A 1 203 ? 24.419 6.077 -2.154 1.00 82.88 203 ILE A CA 1
ATOM 1554 C C . ILE A 1 203 ? 23.634 7.013 -1.227 1.00 82.88 203 ILE A C 1
ATOM 1556 O O . ILE A 1 203 ? 23.682 6.874 -0.007 1.00 82.88 203 ILE A O 1
ATOM 1560 N N . ASP A 1 204 ? 22.908 7.967 -1.808 1.00 87.38 204 ASP A N 1
ATOM 1561 C CA . ASP A 1 204 ? 21.960 8.809 -1.077 1.00 87.38 204 ASP A CA 1
ATOM 1562 C C . ASP A 1 204 ? 20.778 7.958 -0.597 1.00 87.38 204 ASP A C 1
ATOM 1564 O O . ASP A 1 204 ? 20.335 7.046 -1.297 1.00 87.38 204 ASP A O 1
ATOM 1568 N N . TYR A 1 205 ? 20.225 8.258 0.577 1.00 86.56 205 TYR A N 1
ATOM 1569 C CA . TYR A 1 205 ? 19.161 7.437 1.164 1.00 86.56 205 TYR A CA 1
ATOM 1570 C C . TYR A 1 205 ? 17.907 7.336 0.280 1.00 86.56 205 TYR A C 1
ATOM 1572 O O . TYR A 1 205 ? 17.169 6.361 0.376 1.00 86.56 205 TYR A O 1
ATOM 1580 N N . VAL A 1 206 ? 17.652 8.316 -0.600 1.00 91.12 206 VAL A N 1
ATOM 1581 C CA . VAL A 1 206 ? 16.383 8.387 -1.337 1.00 91.12 206 VAL A CA 1
ATOM 1582 C C . VAL A 1 206 ? 16.524 8.705 -2.826 1.00 91.12 206 VAL A C 1
ATOM 1584 O O . VAL A 1 206 ? 15.695 8.253 -3.622 1.00 91.12 206 VAL A O 1
ATOM 1587 N N . ASN A 1 207 ? 17.534 9.470 -3.244 1.00 93.69 207 ASN A N 1
ATOM 1588 C CA . ASN A 1 207 ? 17.650 10.015 -4.598 1.00 93.69 207 ASN A CA 1
ATOM 1589 C C . ASN A 1 207 ? 18.943 9.596 -5.304 1.00 93.69 207 ASN A C 1
ATOM 1591 O O . ASN A 1 207 ? 19.893 10.376 -5.378 1.00 93.69 207 ASN A O 1
ATOM 1595 N N . ASN A 1 208 ? 18.934 8.421 -5.935 1.00 94.56 208 ASN A N 1
ATOM 1596 C CA . ASN A 1 208 ? 20.073 7.935 -6.711 1.00 94.56 208 ASN A CA 1
ATOM 1597 C C . ASN A 1 208 ? 19.765 7.936 -8.212 1.00 94.56 208 ASN A C 1
ATOM 1599 O O . ASN A 1 208 ? 18.889 7.214 -8.693 1.00 94.56 208 ASN A O 1
ATOM 1603 N N . ASP A 1 209 ? 20.491 8.757 -8.970 1.00 95.19 209 ASP A N 1
ATOM 1604 C CA . ASP A 1 209 ? 20.376 8.768 -10.427 1.00 95.19 209 ASP A CA 1
ATOM 1605 C C . ASP A 1 209 ? 20.933 7.458 -11.006 1.00 95.19 209 ASP A C 1
ATOM 1607 O O . ASP A 1 209 ? 21.942 6.931 -10.548 1.00 95.19 209 ASP A O 1
ATOM 1611 N N . ASN A 1 210 ? 20.302 6.968 -12.070 1.00 95.38 210 ASN A N 1
ATOM 1612 C CA . ASN A 1 210 ? 20.632 5.740 -12.786 1.00 95.38 210 ASN A CA 1
ATOM 1613 C C . ASN A 1 210 ? 20.540 4.475 -11.920 1.00 95.38 210 ASN A C 1
ATOM 1615 O O . ASN A 1 210 ? 21.295 3.527 -12.128 1.00 95.38 210 ASN A O 1
ATOM 1619 N N . TRP A 1 211 ? 19.617 4.463 -10.961 1.00 97.31 211 TRP A N 1
ATOM 1620 C CA . TRP A 1 211 ? 19.245 3.286 -10.184 1.00 97.31 211 TRP A CA 1
ATOM 1621 C C . TRP A 1 211 ? 17.813 2.853 -10.472 1.00 97.31 211 TRP A C 1
ATOM 1623 O O . TRP A 1 211 ? 16.952 3.674 -10.803 1.00 97.31 211 TRP A O 1
ATOM 1633 N N . TRP A 1 212 ? 17.571 1.556 -10.309 1.00 98.19 212 TRP A N 1
ATOM 1634 C CA . TRP A 1 212 ? 16.270 0.906 -10.410 1.00 98.19 212 TRP A CA 1
ATOM 1635 C C . TRP A 1 212 ? 16.096 -0.098 -9.265 1.00 98.19 212 TRP A C 1
ATOM 1637 O O . TRP A 1 212 ? 17.079 -0.616 -8.731 1.00 98.19 212 TRP A O 1
ATOM 1647 N N . ASP A 1 213 ? 14.843 -0.385 -8.919 1.00 98.56 213 ASP A N 1
ATOM 1648 C CA . ASP A 1 213 ? 14.437 -1.506 -8.072 1.00 98.56 213 ASP A CA 1
ATOM 1649 C C . ASP A 1 213 ? 13.190 -2.189 -8.664 1.00 98.56 213 ASP A C 1
ATOM 1651 O O . ASP A 1 213 ? 12.614 -1.699 -9.641 1.00 98.56 213 ASP A O 1
ATOM 1655 N N . ASP A 1 214 ? 12.802 -3.339 -8.115 1.00 98.56 214 ASP A N 1
ATOM 1656 C CA . ASP A 1 214 ? 11.665 -4.142 -8.584 1.00 98.56 214 ASP A CA 1
ATOM 1657 C C . ASP A 1 214 ? 10.428 -4.086 -7.669 1.00 98.56 214 ASP A C 1
ATOM 1659 O O . ASP A 1 214 ? 9.512 -4.908 -7.779 1.00 98.56 214 ASP A O 1
ATOM 1663 N N . THR A 1 215 ? 10.354 -3.064 -6.809 1.00 98.75 215 THR A N 1
ATOM 1664 C CA . THR A 1 215 ? 9.071 -2.666 -6.210 1.00 98.75 215 THR A CA 1
ATOM 1665 C C . THR A 1 215 ? 8.144 -2.116 -7.294 1.00 98.75 215 THR A C 1
ATOM 1667 O O . THR A 1 215 ? 8.583 -1.790 -8.396 1.00 98.75 215 THR A O 1
ATOM 1670 N N . SER A 1 216 ? 6.843 -2.050 -7.035 1.00 98.88 216 SER A N 1
ATOM 1671 C CA . SER A 1 216 ? 5.873 -1.567 -8.021 1.00 98.88 216 SER A CA 1
ATOM 1672 C C . SER A 1 216 ? 4.523 -1.289 -7.380 1.00 98.88 216 SER A C 1
ATOM 1674 O O . SER A 1 216 ? 4.267 -1.662 -6.237 1.00 98.88 216 SER A O 1
ATOM 1676 N N . ASP A 1 217 ? 3.629 -0.661 -8.129 1.00 98.94 217 ASP A N 1
ATOM 1677 C CA . ASP A 1 217 ? 2.218 -0.596 -7.775 1.00 98.94 217 ASP A CA 1
ATOM 1678 C C . ASP A 1 217 ? 1.350 -0.513 -9.029 1.00 98.94 217 ASP A C 1
ATOM 1680 O O . ASP A 1 217 ? 1.838 -0.219 -10.127 1.00 98.94 217 ASP A O 1
ATOM 1684 N N . GLY A 1 218 ? 0.056 -0.779 -8.877 1.00 98.56 218 GLY A N 1
ATOM 1685 C CA . GLY A 1 218 ? -0.877 -0.572 -9.970 1.00 98.56 218 GLY A CA 1
ATOM 1686 C C . GLY A 1 218 ? -2.297 -1.082 -9.742 1.00 98.56 218 GLY A C 1
ATOM 1687 O O . GLY A 1 218 ? -2.595 -1.705 -8.718 1.00 98.56 218 GLY A O 1
ATOM 1688 N N . PRO A 1 219 ? -3.197 -0.810 -10.702 1.00 98.62 219 PRO A N 1
ATOM 1689 C CA . PRO A 1 219 ? -4.599 -1.169 -10.595 1.00 98.62 219 PRO A CA 1
ATOM 1690 C C . PRO A 1 219 ? -4.827 -2.677 -10.726 1.00 98.62 219 PRO A C 1
ATOM 1692 O O . PRO A 1 219 ? -4.234 -3.350 -11.573 1.00 98.62 219 PRO A O 1
ATOM 1695 N N . VAL A 1 220 ? -5.799 -3.160 -9.954 1.00 98.88 220 VAL A N 1
ATOM 1696 C CA . VAL A 1 220 ? -6.410 -4.488 -10.051 1.00 98.88 220 VAL A CA 1
ATOM 1697 C C . VAL A 1 220 ? -7.864 -4.298 -10.471 1.00 98.88 220 VAL A C 1
ATOM 1699 O O . VAL A 1 220 ? -8.660 -3.701 -9.749 1.00 98.88 220 VAL A O 1
ATOM 1702 N N . SER A 1 221 ? -8.211 -4.757 -11.668 1.00 98.62 221 SER A N 1
ATOM 1703 C CA . SER A 1 221 ? -9.568 -4.702 -12.228 1.00 98.62 221 SER A CA 1
ATOM 1704 C C . SER A 1 221 ? -10.136 -6.115 -12.339 1.00 98.62 221 SER A C 1
ATOM 1706 O O . SER A 1 221 ? -9.379 -7.064 -12.544 1.00 98.62 221 SER A O 1
ATOM 1708 N N . ALA A 1 222 ? -11.452 -6.247 -12.218 1.00 98.44 222 ALA A N 1
ATOM 1709 C CA . ALA A 1 222 ? -12.139 -7.522 -12.332 1.00 98.44 222 ALA A CA 1
ATOM 1710 C C . ALA A 1 222 ? -13.465 -7.338 -13.058 1.00 98.44 222 ALA A C 1
ATOM 1712 O O . ALA A 1 222 ? -14.143 -6.325 -12.866 1.00 98.44 222 ALA A O 1
ATOM 1713 N N . LYS A 1 223 ? -13.830 -8.338 -13.849 1.00 97.81 223 LYS A N 1
ATOM 1714 C CA . LYS A 1 223 ? -15.103 -8.421 -14.549 1.00 97.81 223 LYS A CA 1
ATOM 1715 C C . LYS A 1 223 ? -15.766 -9.745 -14.192 1.00 97.81 223 LYS A C 1
ATOM 1717 O O . LYS A 1 223 ? -15.181 -10.808 -14.383 1.00 97.81 223 LYS A O 1
ATOM 1722 N N . VAL A 1 224 ? -16.970 -9.666 -13.640 1.00 97.19 224 VAL A N 1
ATOM 1723 C CA . VAL A 1 224 ? -17.792 -10.826 -13.287 1.00 97.19 224 VAL A CA 1
ATOM 1724 C C . VAL A 1 224 ? -18.539 -11.269 -14.537 1.00 97.19 224 VAL A C 1
ATOM 1726 O O . VAL A 1 224 ? -19.273 -10.479 -15.135 1.00 97.19 224 VAL A O 1
ATOM 1729 N N . VAL A 1 225 ? -18.326 -12.515 -14.949 1.00 96.06 225 VAL A N 1
ATOM 1730 C CA . VAL A 1 225 ? -18.969 -13.124 -16.115 1.00 96.06 225 VAL A CA 1
ATOM 1731 C C . VAL A 1 225 ? -20.055 -14.070 -15.623 1.00 96.06 225 VAL A C 1
ATOM 1733 O O . VAL A 1 225 ? -19.807 -14.909 -14.756 1.00 96.06 225 VAL A O 1
ATOM 1736 N N . PHE A 1 226 ? -21.264 -13.924 -16.159 1.00 95.69 226 PHE A N 1
ATOM 1737 C CA . PHE A 1 226 ? -22.408 -14.757 -15.805 1.00 95.69 226 PHE A CA 1
ATOM 1738 C C . PHE A 1 226 ? -22.568 -15.918 -16.788 1.00 95.69 226 PHE A C 1
ATOM 1740 O O . PHE A 1 226 ? -22.165 -15.841 -17.945 1.00 95.69 226 PHE A O 1
ATOM 1747 N N . SER A 1 227 ? -23.134 -17.009 -16.286 1.00 93.44 227 SER A N 1
ATOM 1748 C CA . SER A 1 227 ? -23.330 -18.274 -17.003 1.00 93.44 227 SER A CA 1
ATOM 1749 C C . SER A 1 227 ? -24.438 -18.229 -18.052 1.00 93.44 227 SER A C 1
ATOM 1751 O O . SER A 1 227 ? -24.491 -19.100 -18.920 1.00 93.44 227 SER A O 1
ATOM 1753 N N . ASP A 1 228 ? -25.327 -17.239 -17.988 1.00 90.38 228 ASP A N 1
ATOM 1754 C CA . ASP A 1 228 ? -26.343 -17.005 -18.997 1.00 90.38 228 ASP A CA 1
ATOM 1755 C C . ASP A 1 228 ? -25.923 -15.888 -19.961 1.00 90.38 228 ASP A C 1
ATOM 1757 O O . ASP A 1 228 ? -25.622 -14.765 -19.570 1.00 90.38 228 ASP A O 1
ATOM 1761 N N . ASP A 1 229 ? -26.006 -16.161 -21.264 1.00 81.50 229 ASP A N 1
ATOM 1762 C CA . ASP A 1 229 ? -25.689 -15.172 -22.309 1.00 81.50 229 ASP A CA 1
ATOM 1763 C C . ASP A 1 229 ? -26.611 -13.931 -22.277 1.00 81.50 229 ASP A C 1
ATOM 1765 O O . ASP A 1 229 ? -26.369 -12.940 -22.969 1.00 81.50 229 ASP A O 1
ATOM 1769 N N . ALA A 1 230 ? -27.705 -13.991 -21.511 1.00 88.44 230 ALA A N 1
ATOM 1770 C CA . ALA A 1 230 ? -28.662 -12.904 -21.354 1.00 88.44 230 ALA A CA 1
ATOM 1771 C C . ALA A 1 230 ? -28.225 -11.851 -20.322 1.00 88.44 230 ALA A C 1
ATOM 1773 O O . ALA A 1 230 ? -28.650 -10.698 -20.449 1.00 88.44 230 ALA A O 1
ATOM 1774 N N . THR A 1 231 ? -27.400 -12.210 -19.330 1.00 87.12 231 THR A N 1
ATOM 1775 C CA . THR A 1 231 ? -26.952 -11.275 -18.290 1.00 87.12 231 THR A CA 1
ATOM 1776 C C . THR A 1 231 ? -25.618 -10.649 -18.695 1.00 87.12 231 THR A C 1
ATOM 1778 O O . THR A 1 231 ? -24.614 -11.351 -18.831 1.00 87.12 231 THR A O 1
ATOM 1781 N N . PRO A 1 232 ? -25.551 -9.316 -18.885 1.00 91.38 232 PRO A N 1
ATOM 1782 C CA . PRO A 1 232 ? -24.290 -8.653 -19.168 1.00 91.38 232 PRO A CA 1
ATOM 1783 C C . PRO A 1 232 ? -23.306 -8.849 -18.018 1.00 91.38 232 PRO A C 1
ATOM 1785 O O . PRO A 1 232 ? -23.656 -8.700 -16.849 1.00 91.38 232 PRO A O 1
ATOM 1788 N N . SER A 1 233 ? -22.050 -9.106 -18.359 1.00 93.56 233 SER A N 1
ATOM 1789 C CA . SER A 1 233 ? -20.950 -9.075 -17.400 1.00 93.56 233 SER A CA 1
ATOM 1790 C C . SER A 1 233 ? -20.876 -7.742 -16.650 1.00 93.56 233 SER A C 1
ATOM 1792 O O . SER A 1 233 ? -21.118 -6.692 -17.254 1.00 93.56 233 SER A O 1
ATOM 1794 N N . ALA A 1 234 ? -20.451 -7.774 -15.389 1.00 95.75 234 ALA A N 1
ATOM 1795 C CA . ALA A 1 234 ? -20.365 -6.595 -14.533 1.00 95.75 234 ALA A CA 1
ATOM 1796 C C . ALA A 1 234 ? -18.915 -6.258 -14.161 1.00 95.75 234 ALA A C 1
ATOM 1798 O O . ALA A 1 234 ? -18.175 -7.114 -13.675 1.00 95.75 234 ALA A O 1
ATOM 1799 N N . ASP A 1 235 ? -18.514 -5.000 -14.352 1.00 97.12 235 ASP A N 1
ATOM 1800 C CA . ASP A 1 235 ? -17.219 -4.505 -13.881 1.00 97.12 235 ASP A CA 1
ATOM 1801 C C . ASP A 1 235 ? -17.259 -4.258 -12.369 1.00 97.12 235 ASP A C 1
ATOM 1803 O O . ASP A 1 235 ? -18.178 -3.624 -11.845 1.00 97.12 235 ASP A O 1
ATOM 1807 N N . ALA A 1 236 ? -16.233 -4.727 -11.664 1.00 97.06 236 ALA A N 1
ATOM 1808 C CA . ALA A 1 236 ? -16.056 -4.433 -10.253 1.00 97.06 236 ALA A CA 1
ATOM 1809 C C . ALA A 1 236 ? -15.301 -3.111 -10.049 1.00 97.06 236 ALA A C 1
ATOM 1811 O O . ALA A 1 236 ? -14.363 -2.785 -10.785 1.00 97.06 236 ALA A O 1
ATOM 1812 N N . ALA A 1 237 ? -15.649 -2.376 -8.989 1.00 96.94 237 ALA A N 1
ATOM 1813 C CA . ALA A 1 237 ? -14.878 -1.228 -8.537 1.00 96.94 237 ALA A CA 1
ATOM 1814 C C . ALA A 1 237 ? -13.420 -1.652 -8.298 1.00 96.94 237 ALA A C 1
ATOM 1816 O O . ALA A 1 237 ? -13.139 -2.575 -7.524 1.00 96.94 237 ALA A O 1
ATOM 1817 N N . THR A 1 238 ? -12.507 -0.973 -8.994 1.00 95.38 238 THR A N 1
ATOM 1818 C CA . THR A 1 238 ? -11.078 -1.298 -9.054 1.00 95.38 238 THR A CA 1
ATOM 1819 C C . THR A 1 238 ? -10.444 -1.283 -7.658 1.00 95.38 238 THR A C 1
ATOM 1821 O O . THR A 1 238 ? -10.790 -0.447 -6.823 1.00 95.38 238 THR A O 1
ATOM 1824 N N . ALA A 1 239 ? -9.512 -2.197 -7.399 1.00 98.75 239 ALA A N 1
ATOM 1825 C CA . ALA A 1 239 ? -8.596 -2.147 -6.258 1.00 98.75 239 ALA A CA 1
ATOM 1826 C C . ALA A 1 239 ? -7.185 -1.740 -6.712 1.00 98.75 239 ALA A C 1
ATOM 1828 O O . ALA A 1 239 ? -6.916 -1.547 -7.897 1.00 98.75 239 ALA A O 1
ATOM 1829 N N . TRP A 1 240 ? -6.254 -1.623 -5.778 1.00 98.88 240 TRP A N 1
ATOM 1830 C CA . TRP A 1 240 ? -4.852 -1.359 -6.084 1.00 98.88 240 TRP A CA 1
ATOM 1831 C C . TRP A 1 240 ? -3.964 -2.377 -5.392 1.00 98.88 240 TRP A C 1
ATOM 1833 O O . TRP A 1 240 ? -4.290 -2.837 -4.302 1.00 98.88 240 TRP A O 1
ATOM 1843 N N . VAL A 1 241 ? -2.837 -2.718 -5.999 1.00 98.88 241 VAL A N 1
ATOM 1844 C CA . VAL A 1 241 ? -1.786 -3.503 -5.351 1.00 98.88 241 VAL A CA 1
ATOM 1845 C C . VAL A 1 241 ? -0.539 -2.647 -5.198 1.00 98.88 241 VAL A C 1
ATOM 1847 O O . VAL A 1 241 ? -0.171 -1.905 -6.107 1.00 98.88 241 VAL A O 1
ATOM 1850 N N . VAL A 1 242 ? 0.102 -2.754 -4.038 1.00 98.81 242 VAL A N 1
ATOM 1851 C CA . VAL A 1 242 ? 1.379 -2.114 -3.724 1.00 98.81 242 VAL A CA 1
ATOM 1852 C C . VAL A 1 242 ? 2.381 -3.210 -3.376 1.00 98.81 242 VAL A C 1
ATOM 1854 O O . VAL A 1 242 ? 2.155 -3.997 -2.456 1.00 98.81 242 VAL A O 1
ATOM 1857 N N . VAL A 1 243 ? 3.479 -3.279 -4.123 1.00 98.88 243 VAL A N 1
ATOM 1858 C CA . VAL A 1 243 ? 4.596 -4.199 -3.900 1.00 98.88 243 VAL A CA 1
ATOM 1859 C C . VAL A 1 243 ? 5.696 -3.442 -3.169 1.00 98.88 243 VAL A C 1
ATOM 1861 O O . VAL A 1 243 ? 6.246 -2.471 -3.683 1.00 98.88 243 VAL A O 1
ATOM 1864 N N . THR A 1 244 ? 6.012 -3.886 -1.958 1.00 97.88 244 THR A N 1
ATOM 1865 C CA . THR A 1 244 ? 6.793 -3.112 -0.981 1.00 97.88 244 THR A CA 1
ATOM 1866 C C . THR A 1 244 ? 7.970 -3.924 -0.423 1.00 97.88 244 THR A C 1
ATOM 1868 O O . THR A 1 244 ? 8.056 -5.126 -0.696 1.00 97.88 244 THR A O 1
ATOM 1871 N N . PRO A 1 245 ? 8.890 -3.316 0.350 1.00 96.62 245 PRO A N 1
ATOM 1872 C CA . PRO A 1 245 ? 9.944 -4.051 1.051 1.00 96.62 245 PRO A CA 1
ATOM 1873 C C . PRO A 1 245 ? 9.420 -5.185 1.958 1.00 96.62 245 PRO A C 1
ATOM 1875 O O . PRO A 1 245 ? 8.252 -5.158 2.376 1.00 96.62 245 PRO A O 1
ATOM 1878 N N . PRO A 1 246 ? 10.264 -6.172 2.323 1.00 94.38 246 PRO A N 1
ATOM 1879 C CA . PRO A 1 246 ? 9.894 -7.204 3.286 1.00 94.38 246 PRO A CA 1
ATOM 1880 C C . PRO A 1 246 ? 9.516 -6.607 4.646 1.00 94.38 246 PRO A C 1
ATOM 1882 O O . PRO A 1 246 ? 10.005 -5.550 5.043 1.00 94.38 246 PRO A O 1
ATOM 1885 N N . ARG A 1 247 ? 8.671 -7.319 5.397 1.00 90.50 247 ARG A N 1
ATOM 1886 C CA . ARG A 1 247 ? 8.328 -6.960 6.777 1.00 90.50 247 ARG A CA 1
ATOM 1887 C C . ARG A 1 247 ? 8.989 -7.933 7.734 1.00 90.50 247 ARG A C 1
ATOM 1889 O O . ARG A 1 247 ? 8.565 -9.076 7.852 1.00 90.50 247 ARG A O 1
ATOM 1896 N N . PHE A 1 248 ? 10.014 -7.457 8.429 1.00 90.88 248 PHE A N 1
ATOM 1897 C CA . PHE A 1 248 ? 10.874 -8.305 9.256 1.00 90.88 248 PHE A CA 1
ATOM 1898 C C . PHE A 1 248 ? 10.334 -8.569 10.670 1.00 90.88 248 PHE A C 1
ATOM 1900 O O . PHE A 1 248 ? 10.865 -9.428 11.369 1.00 90.88 248 PHE A O 1
ATOM 1907 N N . ALA A 1 249 ? 9.286 -7.854 11.088 1.00 92.00 249 ALA A N 1
ATOM 1908 C CA . ALA A 1 249 ? 8.597 -8.051 12.363 1.00 92.00 249 ALA A CA 1
ATOM 1909 C C . ALA A 1 249 ? 7.063 -7.987 12.169 1.00 92.00 249 ALA A C 1
ATOM 1911 O O . ALA A 1 249 ? 6.423 -7.021 12.585 1.00 92.00 249 ALA A O 1
ATOM 1912 N N . PRO A 1 250 ? 6.452 -8.978 11.489 1.00 91.81 250 PRO A N 1
ATOM 1913 C CA . PRO A 1 250 ? 5.047 -8.920 11.066 1.00 91.81 250 PRO A CA 1
ATOM 1914 C C . PRO A 1 250 ? 4.037 -8.799 12.215 1.00 91.81 250 PRO A C 1
ATOM 1916 O O . PRO A 1 250 ? 2.978 -8.204 12.032 1.00 91.81 250 PRO A O 1
ATOM 1919 N N . GLU A 1 251 ? 4.378 -9.287 13.404 1.00 92.56 251 GLU A N 1
ATOM 1920 C CA . GLU A 1 251 ? 3.521 -9.207 14.595 1.00 92.56 251 GLU A CA 1
ATOM 1921 C C . GLU A 1 251 ? 3.581 -7.838 15.291 1.00 92.56 251 GLU A C 1
ATOM 1923 O O . GLU A 1 251 ? 2.732 -7.510 16.117 1.00 92.56 251 GLU A O 1
ATOM 1928 N N . ILE A 1 252 ? 4.565 -7.001 14.945 1.00 93.00 252 ILE A N 1
ATOM 1929 C CA . ILE A 1 252 ? 4.732 -5.671 15.528 1.00 93.00 252 ILE A CA 1
ATOM 1930 C C . ILE A 1 252 ? 3.992 -4.663 14.656 1.00 93.00 252 ILE A C 1
ATOM 1932 O O . ILE A 1 252 ? 4.372 -4.377 13.518 1.00 93.00 252 ILE A O 1
ATOM 1936 N N . VAL A 1 253 ? 2.889 -4.143 15.184 1.00 94.19 253 VAL A N 1
ATOM 1937 C CA . VAL A 1 253 ? 2.010 -3.207 14.477 1.00 94.19 253 VAL A CA 1
ATOM 1938 C C . VAL A 1 253 ? 2.502 -1.772 14.697 1.00 94.19 253 VAL A C 1
ATOM 1940 O O . VAL A 1 253 ? 2.721 -1.393 15.851 1.00 94.19 253 VAL A O 1
ATOM 1943 N N . PRO A 1 254 ? 2.665 -0.955 13.637 1.00 93.38 254 PRO A N 1
ATOM 1944 C CA . PRO A 1 254 ? 3.041 0.451 13.773 1.00 93.38 254 PRO A CA 1
ATOM 1945 C C . PRO A 1 254 ? 2.094 1.235 14.687 1.00 93.38 254 PRO A C 1
ATOM 1947 O O . PRO A 1 254 ? 0.886 1.012 14.661 1.00 93.38 254 PRO A O 1
ATOM 1950 N N . GLN A 1 255 ? 2.612 2.192 15.468 1.00 90.25 255 GLN A N 1
ATOM 1951 C CA . GLN A 1 255 ? 1.760 3.043 16.321 1.00 90.25 255 GLN A CA 1
ATOM 1952 C C . GLN A 1 255 ? 0.753 3.850 15.494 1.00 90.25 255 GLN A C 1
ATOM 1954 O O . GLN A 1 255 ? -0.426 3.916 15.847 1.00 90.25 255 GLN A O 1
ATOM 1959 N N . ILE A 1 256 ? 1.221 4.397 14.370 1.00 94.31 256 ILE A N 1
ATOM 1960 C CA . ILE A 1 256 ? 0.390 4.974 13.316 1.00 94.31 256 ILE A CA 1
ATOM 1961 C C . ILE A 1 256 ? 0.521 4.066 12.105 1.00 94.31 256 ILE A C 1
ATOM 1963 O O . ILE A 1 256 ? 1.607 3.928 11.538 1.00 94.31 256 ILE A O 1
ATOM 1967 N N . THR A 1 257 ? -0.573 3.421 11.730 1.00 97.19 257 THR A N 1
ATOM 1968 C CA . THR A 1 257 ? -0.620 2.539 10.567 1.00 97.19 257 THR A CA 1
ATOM 1969 C C . THR A 1 257 ? -1.098 3.290 9.333 1.00 97.19 257 THR A C 1
ATOM 1971 O O . THR A 1 257 ? -1.718 4.351 9.441 1.00 97.19 257 THR A O 1
ATOM 1974 N N . MET A 1 258 ? -0.864 2.733 8.144 1.00 98.25 258 MET A N 1
ATOM 1975 C CA . MET A 1 258 ? -1.417 3.316 6.920 1.00 98.25 258 MET A CA 1
ATOM 1976 C C . MET A 1 258 ? -2.953 3.342 6.950 1.00 98.25 258 MET A C 1
ATOM 1978 O O . MET A 1 258 ? -3.557 4.283 6.442 1.00 98.25 258 MET A O 1
ATOM 1982 N N . TYR A 1 259 ? -3.597 2.364 7.600 1.00 98.12 259 TYR A N 1
ATOM 1983 C CA . TYR A 1 259 ? -5.050 2.394 7.782 1.00 98.12 259 TYR A CA 1
ATOM 1984 C C . TYR A 1 259 ? -5.486 3.627 8.569 1.00 98.12 259 TYR A C 1
ATOM 1986 O O . TYR A 1 259 ? -6.415 4.300 8.145 1.00 98.12 259 TYR A O 1
ATOM 1994 N N . ASP A 1 260 ? -4.802 3.955 9.671 1.00 97.94 260 ASP A N 1
ATOM 1995 C CA . ASP A 1 260 ? -5.151 5.120 10.492 1.00 97.94 260 ASP A CA 1
ATOM 1996 C C . ASP A 1 260 ? -5.097 6.414 9.665 1.00 97.94 260 ASP A C 1
ATOM 1998 O O . ASP A 1 260 ? -5.991 7.249 9.769 1.00 97.94 260 ASP A O 1
ATOM 2002 N N . VAL A 1 261 ? -4.090 6.551 8.794 1.00 97.81 261 VAL A N 1
ATOM 2003 C CA . VAL A 1 261 ? -3.929 7.713 7.905 1.00 97.81 261 VAL A CA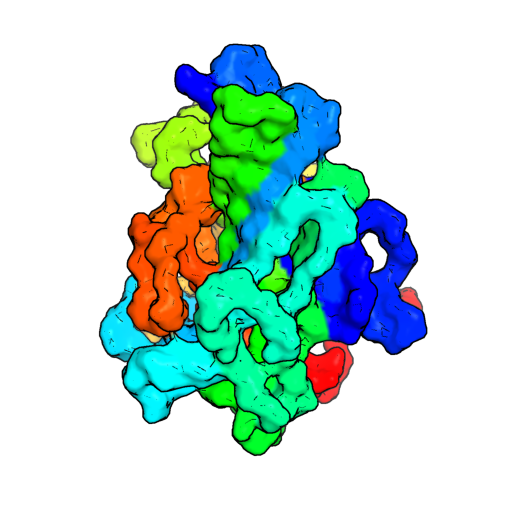 1
ATOM 2004 C C . VAL A 1 261 ? -5.057 7.805 6.880 1.00 97.81 261 VAL A C 1
ATOM 2006 O O . VAL A 1 261 ? -5.679 8.856 6.743 1.00 97.81 261 VAL A O 1
ATOM 2009 N N . ILE A 1 262 ? -5.327 6.723 6.146 1.00 98.38 262 ILE A N 1
ATOM 2010 C CA . ILE A 1 262 ? -6.321 6.751 5.065 1.00 98.38 262 ILE A CA 1
ATOM 2011 C C . ILE A 1 262 ? -7.744 6.808 5.641 1.00 98.38 262 ILE A C 1
ATOM 2013 O O . ILE A 1 262 ? -8.599 7.503 5.094 1.00 98.38 262 ILE A O 1
ATOM 2017 N N . PHE A 1 263 ? -7.999 6.141 6.770 1.00 97.94 263 PHE A N 1
ATOM 2018 C CA . PHE A 1 263 ? -9.270 6.222 7.489 1.00 97.94 263 PHE A CA 1
ATOM 2019 C C . PHE A 1 263 ? -9.539 7.643 7.988 1.00 97.94 263 PHE A C 1
ATOM 2021 O O . PHE A 1 263 ? -10.639 8.152 7.794 1.00 97.94 263 PHE A O 1
ATOM 2028 N N . ASP A 1 264 ? -8.536 8.316 8.558 1.00 98.12 264 ASP A N 1
ATOM 2029 C CA . ASP A 1 264 ? -8.654 9.710 8.987 1.00 98.12 264 ASP A CA 1
ATOM 2030 C C . ASP A 1 264 ? -8.972 10.657 7.816 1.00 98.12 264 ASP A C 1
ATOM 2032 O O . ASP A 1 264 ? -9.870 11.494 7.920 1.00 98.12 264 ASP A O 1
ATOM 2036 N N . VAL A 1 265 ? -8.306 10.484 6.667 1.00 97.12 265 VAL A N 1
ATOM 2037 C CA . VAL A 1 265 ? -8.650 11.216 5.435 1.00 97.12 265 VAL A CA 1
ATOM 2038 C C . VAL A 1 265 ? -10.096 10.941 5.038 1.00 97.12 265 VAL A C 1
ATOM 2040 O O . VAL A 1 265 ? -10.849 11.885 4.798 1.00 97.12 265 VAL A O 1
ATOM 2043 N N . ALA A 1 266 ? -10.503 9.672 4.990 1.00 97.69 266 ALA A N 1
ATOM 2044 C CA . ALA A 1 266 ? -11.847 9.287 4.585 1.00 97.69 266 ALA A CA 1
ATOM 2045 C C . ALA A 1 266 ? -12.919 9.909 5.493 1.00 97.69 266 ALA A C 1
ATOM 2047 O O . ALA A 1 266 ? -13.851 10.535 4.995 1.00 97.69 266 ALA A O 1
ATOM 2048 N N . VAL A 1 267 ? -12.757 9.812 6.815 1.00 97.69 267 VAL A N 1
ATOM 2049 C CA . VAL A 1 267 ? -13.679 10.387 7.808 1.00 97.69 267 VAL A CA 1
ATOM 2050 C C . VAL A 1 267 ? -13.826 11.898 7.634 1.00 97.69 267 VAL A C 1
ATOM 2052 O O . VAL A 1 267 ? -14.942 12.410 7.677 1.00 97.69 267 VAL A O 1
ATOM 2055 N N . ARG A 1 268 ? -12.720 12.621 7.424 1.00 97.06 268 ARG A N 1
ATOM 2056 C CA . ARG A 1 268 ? -12.738 14.091 7.363 1.00 97.06 268 ARG A CA 1
ATOM 2057 C C . ARG A 1 268 ? -13.170 14.658 6.012 1.00 97.06 268 ARG A C 1
ATOM 2059 O O . ARG A 1 268 ? -13.576 15.817 5.962 1.00 97.06 268 ARG A O 1
ATOM 2066 N N . THR A 1 269 ? -13.030 13.899 4.923 1.00 95.94 269 THR A N 1
ATOM 2067 C CA . THR A 1 269 ? -13.130 14.451 3.556 1.00 95.94 269 THR A CA 1
ATOM 2068 C C . THR A 1 269 ? -14.182 13.799 2.663 1.00 95.94 269 THR A C 1
ATOM 2070 O O . THR A 1 269 ? -14.602 14.436 1.700 1.00 95.94 269 THR A O 1
ATOM 2073 N N . PHE A 1 270 ? -14.631 12.573 2.958 1.00 95.00 270 PHE A N 1
ATOM 2074 C CA . PHE A 1 270 ? -15.669 11.908 2.171 1.00 95.00 270 PHE A CA 1
ATOM 2075 C C . PHE A 1 270 ? -17.049 12.135 2.782 1.00 95.00 270 PHE A C 1
ATOM 2077 O O . PHE A 1 270 ? -17.346 11.679 3.889 1.00 95.00 270 PHE A O 1
ATOM 2084 N N . ASP A 1 271 ? -17.918 12.793 2.015 1.00 88.25 271 ASP A N 1
ATOM 2085 C CA . ASP A 1 271 ? -19.304 13.028 2.405 1.00 88.25 271 ASP A CA 1
ATOM 2086 C C . ASP A 1 271 ? -20.019 11.709 2.730 1.00 88.25 271 ASP A C 1
ATOM 2088 O O . ASP A 1 271 ? -19.970 10.742 1.970 1.00 88.25 271 ASP A O 1
ATOM 2092 N N . ASN A 1 272 ? -20.732 11.689 3.858 1.00 87.44 272 ASN A N 1
ATOM 2093 C CA . ASN A 1 272 ? -21.537 10.558 4.329 1.00 87.44 272 ASN A CA 1
ATOM 2094 C C . ASN A 1 272 ? -20.778 9.239 4.584 1.00 87.44 272 ASN A C 1
ATOM 2096 O O . ASN A 1 272 ? -21.438 8.217 4.758 1.00 87.44 272 ASN A O 1
ATOM 2100 N N . TYR A 1 273 ? -19.440 9.225 4.667 1.00 94.12 273 TYR A N 1
ATOM 2101 C CA . TYR A 1 273 ? -18.721 7.990 5.010 1.00 94.12 273 TYR A CA 1
ATOM 2102 C C . TYR A 1 273 ? -18.968 7.558 6.465 1.00 94.12 273 TYR A C 1
ATOM 2104 O O . TYR A 1 273 ? -19.435 6.450 6.718 1.00 94.12 273 TYR A O 1
ATOM 2112 N N . ARG A 1 274 ? -18.687 8.449 7.425 1.00 95.00 274 ARG A N 1
ATOM 2113 C CA . ARG A 1 274 ? -18.945 8.255 8.864 1.00 95.00 274 ARG A CA 1
ATOM 2114 C C . ARG A 1 274 ? -19.550 9.520 9.483 1.00 95.00 274 ARG A C 1
ATOM 2116 O O . ARG A 1 274 ? -18.891 10.182 10.287 1.00 95.00 274 ARG A O 1
ATOM 2123 N N . PRO A 1 275 ? -20.795 9.886 9.112 1.00 95.94 275 PRO A N 1
ATOM 2124 C CA . PRO A 1 275 ? -21.450 11.101 9.608 1.00 95.94 275 PRO A CA 1
ATOM 2125 C C . PRO A 1 275 ? -21.712 11.069 11.120 1.00 95.94 275 PRO A C 1
ATOM 2127 O O . PRO A 1 275 ? -21.954 12.105 11.732 1.00 95.94 275 PRO A O 1
ATOM 2130 N N . ASP A 1 276 ? -21.665 9.884 11.725 1.00 95.56 276 ASP A N 1
ATOM 2131 C CA . ASP A 1 276 ? -21.692 9.664 13.166 1.00 95.56 276 ASP A CA 1
ATOM 2132 C C . ASP A 1 276 ? -20.381 10.063 13.864 1.00 95.56 276 ASP A C 1
ATOM 2134 O O . ASP A 1 276 ? -20.426 10.411 15.041 1.00 95.56 276 ASP A O 1
ATOM 2138 N N . ILE A 1 277 ? -19.244 10.057 13.153 1.00 97.06 277 ILE A N 1
ATOM 2139 C CA . ILE A 1 277 ? -17.932 10.509 13.649 1.00 97.06 277 ILE A CA 1
ATOM 2140 C C . ILE A 1 277 ? -17.668 11.961 13.251 1.00 97.06 277 ILE A C 1
ATOM 2142 O O . ILE A 1 277 ? -17.284 12.767 14.097 1.00 97.06 277 ILE A O 1
ATOM 2146 N N . TYR A 1 278 ? -17.850 12.305 11.975 1.00 97.44 278 TYR A N 1
ATOM 2147 C CA . TYR A 1 278 ? -17.519 13.618 11.424 1.00 97.44 278 TYR A CA 1
ATOM 2148 C C . TYR A 1 278 ? -18.586 14.069 10.428 1.00 97.44 278 TYR A C 1
ATOM 2150 O O . TYR A 1 278 ? -18.905 13.367 9.472 1.00 97.44 278 TYR A O 1
ATOM 2158 N N . ASN A 1 279 ? -19.152 15.252 10.654 1.00 95.62 279 ASN A N 1
ATOM 2159 C CA . ASN A 1 279 ? -20.214 15.806 9.823 1.00 95.62 279 ASN A CA 1
ATOM 2160 C C . ASN A 1 279 ? -20.178 17.338 9.854 1.00 95.62 279 ASN A C 1
ATOM 2162 O O . ASN A 1 279 ? -19.860 17.946 10.880 1.00 95.62 279 ASN A O 1
ATOM 2166 N N . ASN A 1 280 ? -20.515 17.968 8.725 1.00 91.56 280 ASN A N 1
ATOM 2167 C CA . ASN A 1 280 ? -20.548 19.425 8.564 1.00 91.56 280 ASN A CA 1
ATOM 2168 C C . ASN A 1 280 ? -19.265 20.131 9.050 1.00 91.56 280 ASN A C 1
ATOM 2170 O O . ASN A 1 280 ? -19.331 21.158 9.724 1.00 91.56 280 ASN A O 1
ATOM 2174 N N . GLY A 1 281 ? -18.094 19.564 8.741 1.00 93.25 281 GLY A N 1
ATOM 2175 C CA . GLY A 1 281 ? -16.799 20.154 9.096 1.00 93.25 281 GLY A CA 1
ATOM 2176 C C . GLY A 1 281 ? -16.405 20.007 10.570 1.00 93.25 281 GLY A C 1
ATOM 2177 O O . GLY A 1 281 ? -15.569 20.770 11.054 1.00 93.25 281 GLY A O 1
ATOM 2178 N N . SER A 1 282 ? -17.009 19.070 11.310 1.00 95.88 282 SER A N 1
ATOM 2179 C CA . SER A 1 282 ? -16.729 18.895 12.737 1.00 95.88 282 SER A CA 1
ATOM 2180 C C . SER A 1 282 ? -16.881 17.455 13.227 1.00 95.88 282 SER A C 1
ATOM 2182 O O . SER A 1 282 ? -17.767 16.719 12.785 1.00 95.88 282 SER A O 1
ATOM 2184 N N . TYR A 1 283 ? -16.046 17.076 14.197 1.00 97.50 283 TYR A N 1
ATOM 2185 C CA . TYR A 1 283 ? -16.210 15.832 14.943 1.00 97.50 283 TYR A CA 1
ATOM 2186 C C . TYR A 1 283 ? -17.468 15.873 15.817 1.00 97.50 283 TYR A C 1
ATOM 2188 O O . TYR A 1 283 ? -17.732 16.854 16.517 1.00 97.50 283 TYR A O 1
ATOM 2196 N N . GLN A 1 284 ? -18.234 14.787 15.802 1.00 97.62 284 GLN A N 1
ATOM 2197 C CA . GLN A 1 284 ? -19.511 14.677 16.495 1.00 97.62 284 GLN A CA 1
ATOM 2198 C C . GLN A 1 284 ? -19.295 14.305 17.962 1.00 97.62 284 GLN A C 1
ATOM 2200 O O . GLN A 1 284 ? -19.058 13.153 18.307 1.00 97.62 284 GLN A O 1
ATOM 2205 N N . THR A 1 285 ? -19.428 15.272 18.868 1.00 97.12 285 THR A N 1
ATOM 2206 C CA . THR A 1 285 ? -19.181 15.074 20.311 1.00 97.12 285 THR A CA 1
ATOM 2207 C C . THR A 1 285 ? -20.103 14.047 20.981 1.00 97.12 285 THR A C 1
ATOM 2209 O O . THR A 1 285 ? -19.822 13.617 22.100 1.00 97.12 285 THR A O 1
ATOM 2212 N N . THR A 1 286 ? -21.180 13.639 20.305 1.00 96.50 286 THR A N 1
ATOM 2213 C CA . THR A 1 286 ? -22.108 12.580 20.725 1.00 96.50 286 THR A CA 1
ATOM 2214 C C . THR A 1 286 ? -21.642 11.167 20.375 1.00 96.50 286 THR A C 1
ATOM 2216 O O . THR A 1 286 ? -22.236 10.216 20.881 1.00 96.50 286 THR A O 1
ATOM 2219 N N . TYR A 1 287 ? -20.625 11.004 19.521 1.00 97.62 287 TYR A N 1
ATOM 2220 C CA . TYR A 1 287 ? -20.088 9.689 19.165 1.00 97.62 287 TYR A CA 1
ATOM 2221 C C . TYR A 1 287 ? -19.563 8.969 20.406 1.00 97.62 287 TYR A C 1
ATOM 2223 O O . TYR A 1 287 ? -18.805 9.542 21.192 1.00 97.62 287 TYR A O 1
ATOM 2231 N N . GLN A 1 288 ? -19.937 7.708 20.579 1.00 97.56 288 GLN A N 1
ATOM 2232 C CA . GLN A 1 288 ? -19.436 6.880 21.668 1.00 97.56 288 GLN A CA 1
ATOM 2233 C C . GLN A 1 288 ? -18.324 5.994 21.129 1.00 97.56 288 GLN A C 1
ATOM 2235 O O . GLN A 1 288 ? -18.571 5.175 20.252 1.00 97.56 288 GLN A O 1
ATOM 2240 N N . THR A 1 289 ? -17.114 6.168 21.656 1.00 96.19 289 THR A N 1
ATOM 2241 C CA . THR A 1 289 ? -15.955 5.382 21.217 1.00 96.19 289 THR A CA 1
ATOM 2242 C C . THR A 1 289 ? -15.998 3.981 21.817 1.00 96.19 289 THR A C 1
ATOM 2244 O O . THR A 1 289 ? -16.368 3.819 22.987 1.00 96.19 289 THR A O 1
ATOM 2247 N N . HIS A 1 290 ? -15.621 2.968 21.046 1.00 95.88 290 HIS A N 1
ATOM 2248 C CA . HIS A 1 290 ? -15.472 1.606 21.540 1.00 95.88 290 HIS A CA 1
ATOM 2249 C C . HIS A 1 290 ? -14.060 1.416 22.128 1.00 95.88 290 HIS A C 1
ATOM 2251 O O . HIS A 1 290 ? -13.073 1.474 21.386 1.00 95.88 290 HIS A O 1
ATOM 2257 N N . PRO A 1 291 ? -13.920 1.190 23.452 1.00 93.00 291 PRO A N 1
ATOM 2258 C CA . PRO A 1 291 ? -12.625 1.155 24.131 1.00 93.00 291 PRO A CA 1
ATOM 2259 C C . PRO A 1 291 ? -11.568 0.269 23.474 1.00 93.00 291 PRO A C 1
ATOM 2261 O O . PRO A 1 291 ? -10.447 0.722 23.255 1.00 93.00 291 PRO A O 1
ATOM 2264 N N . GLU A 1 292 ? -11.909 -0.976 23.150 1.00 90.12 292 GLU A N 1
ATOM 2265 C CA . GLU A 1 292 ? -10.929 -1.969 22.704 1.00 90.12 292 GLU A CA 1
ATOM 2266 C C . GLU A 1 292 ? -10.490 -1.714 21.256 1.00 90.12 292 GLU A C 1
ATOM 2268 O O . GLU A 1 292 ? -9.301 -1.556 20.962 1.00 90.12 292 GLU A O 1
ATOM 2273 N N . SER A 1 293 ? -11.462 -1.596 20.350 1.00 90.25 293 SER A N 1
ATOM 2274 C CA . SER A 1 293 ? -11.204 -1.515 18.910 1.00 90.25 293 SER A CA 1
ATOM 2275 C C . SER A 1 293 ? -10.762 -0.134 18.432 1.00 90.25 293 SER A C 1
ATOM 2277 O O . SER A 1 293 ? -10.199 -0.050 17.342 1.00 90.25 293 SER A O 1
ATOM 2279 N N . GLU A 1 294 ? -11.009 0.942 19.191 1.00 93.31 294 GLU A N 1
ATOM 2280 C CA . GLU A 1 294 ? -10.696 2.314 18.767 1.00 93.31 294 GLU A CA 1
ATOM 2281 C C . GLU A 1 294 ? -9.585 2.975 19.589 1.00 93.31 294 GLU A C 1
ATOM 2283 O O . GLU A 1 294 ? -8.863 3.801 19.029 1.00 93.31 294 GLU A O 1
ATOM 2288 N N . VAL A 1 295 ? -9.382 2.578 20.855 1.00 91.69 295 VAL A N 1
ATOM 2289 C CA . VAL A 1 295 ? -8.423 3.230 21.769 1.00 91.69 295 VAL A CA 1
ATOM 2290 C C . VAL A 1 295 ? -7.341 2.278 22.275 1.00 91.69 295 VAL A C 1
ATOM 2292 O O . VAL A 1 295 ? -6.160 2.576 22.107 1.00 91.69 295 VAL A O 1
ATOM 2295 N N . GLN A 1 296 ? -7.702 1.127 22.850 1.00 87.69 296 GLN A N 1
ATOM 2296 C CA . GLN A 1 296 ? -6.755 0.189 23.469 1.00 87.69 296 GLN A CA 1
ATOM 2297 C C . GLN A 1 296 ? -5.668 -0.260 22.488 1.00 87.69 296 GLN A C 1
ATOM 2299 O O . GLN A 1 296 ? -4.486 -0.259 22.833 1.00 87.69 296 GLN A O 1
ATOM 2304 N N . ARG A 1 297 ? -6.045 -0.512 21.225 1.00 87.44 297 ARG A N 1
ATOM 2305 C CA . ARG A 1 297 ? -5.104 -0.847 20.143 1.00 87.44 297 ARG A CA 1
ATOM 2306 C C . ARG A 1 297 ? -3.938 0.139 20.014 1.00 87.44 297 ARG A C 1
ATOM 2308 O O . ARG A 1 297 ? -2.842 -0.272 19.650 1.00 87.44 297 ARG A O 1
ATOM 2315 N N . ILE A 1 298 ? -4.148 1.425 20.309 1.00 85.88 298 ILE A N 1
ATOM 2316 C CA . ILE A 1 298 ? -3.106 2.459 20.231 1.00 85.88 298 ILE A CA 1
ATOM 2317 C C . ILE A 1 298 ? -2.023 2.193 21.286 1.00 85.88 298 ILE A C 1
ATOM 2319 O O . ILE A 1 298 ? -0.829 2.272 20.993 1.00 85.88 298 ILE A O 1
ATOM 2323 N N . LEU A 1 299 ? -2.440 1.839 22.503 1.00 83.31 299 LEU A N 1
ATOM 2324 C CA . LEU A 1 299 ? -1.548 1.561 23.628 1.00 83.31 299 LEU A CA 1
ATOM 2325 C C . LEU A 1 299 ? -0.846 0.210 23.468 1.00 83.31 299 LEU A C 1
ATOM 2327 O O . LEU A 1 299 ? 0.360 0.114 23.700 1.00 83.31 299 LEU A O 1
ATOM 2331 N N . ASP A 1 300 ? -1.562 -0.806 22.986 1.00 86.81 300 ASP A N 1
ATOM 2332 C CA . ASP A 1 300 ? -0.983 -2.125 22.725 1.00 86.81 300 ASP A CA 1
ATOM 2333 C C . ASP A 1 300 ? 0.110 -2.050 21.645 1.00 86.81 300 ASP A C 1
ATOM 2335 O O . ASP A 1 300 ? 1.179 -2.640 21.801 1.00 86.81 300 ASP A O 1
ATOM 2339 N N . ARG A 1 301 ? -0.083 -1.245 20.589 1.00 88.12 301 ARG A N 1
ATOM 2340 C CA . ARG A 1 301 ? 0.960 -0.973 19.580 1.00 88.12 301 ARG A CA 1
ATOM 2341 C C . ARG A 1 301 ? 2.208 -0.347 20.205 1.00 88.12 301 ARG A C 1
ATOM 2343 O O . ARG A 1 301 ? 3.322 -0.752 19.883 1.00 88.12 301 ARG A O 1
ATOM 2350 N N . ALA A 1 302 ? 2.044 0.609 21.121 1.00 82.69 302 ALA A N 1
ATOM 2351 C CA . ALA A 1 302 ? 3.171 1.225 21.821 1.00 82.69 302 ALA A CA 1
ATOM 2352 C C . ALA A 1 302 ? 3.925 0.220 22.713 1.00 82.69 302 ALA A C 1
ATOM 2354 O O . ALA A 1 302 ? 5.154 0.259 22.767 1.00 82.69 302 ALA A O 1
ATOM 2355 N N . TYR A 1 303 ? 3.214 -0.717 23.352 1.00 83.44 303 TYR A N 1
ATOM 2356 C CA . TYR A 1 303 ? 3.819 -1.815 24.111 1.00 83.44 303 TYR A CA 1
ATOM 2357 C C . TYR A 1 303 ? 4.710 -2.713 23.238 1.00 83.44 303 TYR A C 1
ATOM 2359 O O . TYR A 1 303 ? 5.846 -3.015 23.617 1.00 83.44 303 TYR A O 1
ATOM 2367 N N . LEU A 1 304 ? 4.229 -3.102 22.051 1.00 86.31 304 LEU A N 1
ATOM 2368 C CA . LEU A 1 304 ? 4.935 -4.023 21.149 1.00 86.31 304 LEU A CA 1
ATOM 2369 C C . LEU A 1 304 ? 6.307 -3.501 20.693 1.00 86.31 304 LEU A C 1
ATOM 2371 O O . LEU A 1 304 ? 7.211 -4.293 20.425 1.00 86.31 304 LEU A O 1
ATOM 2375 N N . TYR A 1 305 ? 6.512 -2.182 20.658 1.00 86.62 305 TYR A N 1
ATOM 2376 C CA . TYR A 1 305 ? 7.787 -1.591 20.239 1.00 86.62 305 TYR A CA 1
ATOM 2377 C C . TYR A 1 305 ? 8.958 -1.975 21.155 1.00 86.62 305 TYR A C 1
ATOM 2379 O O . TYR A 1 305 ? 10.098 -1.999 20.692 1.00 86.62 305 TYR A O 1
ATOM 2387 N N . GLY A 1 306 ? 8.696 -2.369 22.408 1.00 80.44 306 GLY A N 1
ATOM 2388 C CA . GLY A 1 306 ? 9.723 -2.898 23.310 1.00 80.44 306 GLY A CA 1
ATOM 2389 C C . GLY A 1 306 ? 10.403 -4.183 22.812 1.00 80.44 306 GLY A C 1
ATOM 2390 O O . GLY A 1 306 ? 11.479 -4.523 23.299 1.00 80.44 306 GLY A O 1
ATOM 2391 N N . ALA A 1 307 ? 9.814 -4.893 21.841 1.00 84.94 307 ALA A N 1
ATOM 2392 C CA . ALA A 1 307 ? 10.417 -6.072 21.216 1.00 84.94 307 ALA A CA 1
ATOM 2393 C C . ALA A 1 307 ? 11.437 -5.736 20.109 1.00 84.94 307 ALA A C 1
ATOM 2395 O O . ALA A 1 307 ? 12.253 -6.589 19.758 1.00 84.94 307 ALA A O 1
ATOM 2396 N N . VAL A 1 308 ? 11.378 -4.517 19.558 1.00 87.12 308 VAL A N 1
ATOM 2397 C CA . VAL A 1 308 ? 12.156 -4.081 18.379 1.00 87.12 308 VAL A CA 1
ATOM 2398 C C . VAL A 1 308 ? 12.984 -2.814 18.621 1.00 87.12 308 VAL A C 1
ATOM 2400 O O . VAL A 1 308 ? 13.789 -2.421 17.772 1.00 87.12 308 VAL A O 1
ATOM 2403 N N . SER A 1 309 ? 12.801 -2.161 19.770 1.00 82.19 309 SER A N 1
ATOM 2404 C CA . SER A 1 309 ? 13.569 -0.999 20.205 1.00 82.19 309 SER A CA 1
ATOM 2405 C C . SER A 1 309 ? 13.607 -0.899 21.731 1.00 82.19 309 SER A C 1
ATOM 2407 O O . SER A 1 309 ? 12.582 -0.900 22.415 1.00 82.19 309 SER A O 1
ATOM 2409 N N . ASN A 1 310 ? 14.810 -0.725 22.274 1.00 71.44 310 ASN A N 1
ATOM 2410 C CA . ASN A 1 310 ? 15.026 -0.591 23.716 1.00 71.44 310 ASN A CA 1
ATOM 2411 C C . ASN A 1 310 ? 14.725 0.802 24.257 1.00 71.44 310 ASN A C 1
ATOM 2413 O O . ASN A 1 310 ? 14.665 0.980 25.474 1.00 71.44 310 ASN A O 1
ATOM 2417 N N . ASP A 1 311 ? 14.536 1.795 23.393 1.00 62.94 311 ASP A N 1
ATOM 2418 C CA . ASP A 1 311 ? 14.294 3.182 23.810 1.00 62.94 311 ASP A CA 1
ATOM 2419 C C . ASP A 1 311 ? 12.921 3.346 24.464 1.00 62.94 311 AS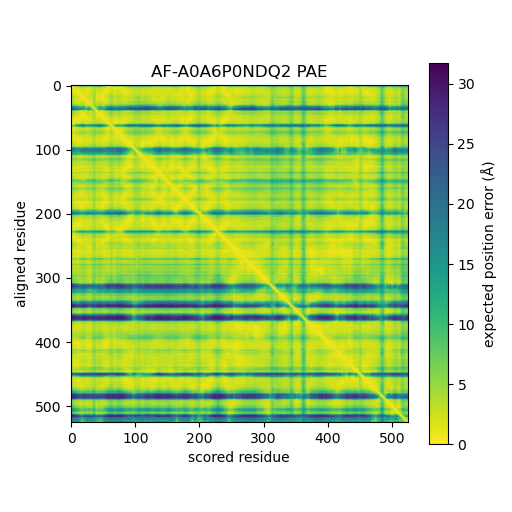P A C 1
ATOM 2421 O O . ASP A 1 311 ? 12.705 4.241 25.280 1.00 62.94 311 ASP A O 1
ATOM 2425 N N . TYR A 1 312 ? 12.024 2.396 24.207 1.00 59.06 312 TYR A N 1
ATOM 2426 C CA . TYR A 1 312 ? 10.737 2.248 24.882 1.00 59.06 312 TYR A CA 1
ATOM 2427 C C . TYR A 1 312 ? 10.863 1.707 26.319 1.00 59.06 312 TYR A C 1
ATOM 2429 O O . TYR A 1 312 ? 9.871 1.487 27.008 1.00 59.06 312 TYR A O 1
ATOM 2437 N N . SER A 1 313 ? 12.091 1.546 26.828 1.00 47.06 313 SER A N 1
ATOM 2438 C CA . SER A 1 313 ? 12.363 1.264 28.242 1.00 47.06 313 SER A CA 1
ATOM 2439 C C . SER A 1 313 ? 12.379 2.513 29.140 1.00 47.06 313 SER A C 1
ATOM 2441 O O . SER A 1 313 ? 12.501 2.370 30.363 1.00 47.06 313 SER A O 1
ATOM 2443 N N . GLN A 1 314 ? 12.228 3.727 28.591 1.00 51.56 314 GLN A N 1
ATOM 2444 C CA . GLN A 1 314 ? 12.098 4.949 29.394 1.00 51.56 314 GLN A CA 1
ATOM 2445 C C . GLN A 1 314 ? 10.810 4.925 30.228 1.00 51.56 314 GLN A C 1
ATOM 2447 O O . GLN A 1 314 ? 9.740 4.602 29.725 1.00 51.56 314 GLN A O 1
ATOM 2452 N N . ALA A 1 315 ? 10.892 5.290 31.512 1.00 52.53 315 ALA A N 1
ATOM 2453 C CA . ALA A 1 315 ? 9.800 5.113 32.482 1.00 52.53 315 ALA A CA 1
ATOM 2454 C C . ALA A 1 315 ? 8.462 5.780 32.091 1.00 52.53 315 ALA A C 1
ATOM 2456 O O . ALA A 1 315 ? 7.413 5.341 32.553 1.00 52.53 315 ALA A O 1
ATOM 2457 N N . GLN A 1 316 ? 8.492 6.819 31.251 1.00 56.91 316 GLN A N 1
ATOM 2458 C CA . GLN A 1 316 ? 7.301 7.527 30.763 1.00 56.91 316 GLN A CA 1
ATOM 2459 C C . GLN A 1 316 ? 6.599 6.815 29.593 1.00 56.91 316 GLN A C 1
ATOM 2461 O O . GLN A 1 316 ? 5.406 7.029 29.405 1.00 56.91 316 GLN A O 1
ATOM 2466 N N . HIS A 1 317 ? 7.316 5.933 28.888 1.00 62.00 317 HIS A N 1
ATOM 2467 C CA . HIS A 1 317 ? 6.875 5.188 27.700 1.00 62.00 317 HIS A CA 1
ATOM 2468 C C . HIS A 1 317 ? 6.789 3.673 27.956 1.00 62.00 317 HIS A C 1
ATOM 2470 O O . HIS A 1 317 ? 6.722 2.883 27.018 1.00 62.00 317 HIS A O 1
ATOM 2476 N N . LYS A 1 318 ? 6.806 3.253 29.230 1.00 64.12 318 LYS A N 1
ATOM 2477 C CA . 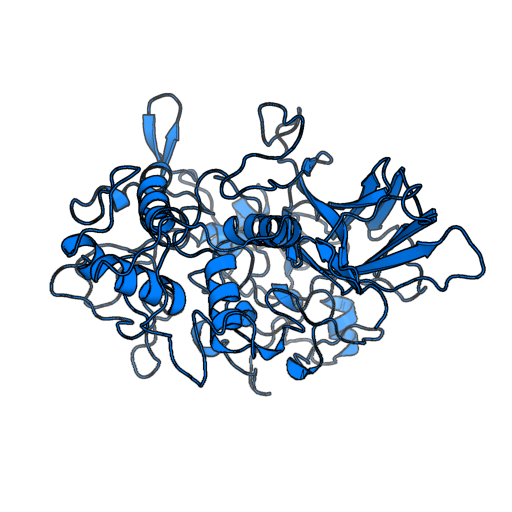LYS A 1 318 ? 6.551 1.862 29.623 1.00 64.12 318 LYS A CA 1
ATOM 2478 C C . LYS A 1 318 ? 5.048 1.612 29.670 1.00 64.12 318 LYS A C 1
ATOM 2480 O O . LYS A 1 318 ? 4.378 2.089 30.585 1.00 64.12 318 LYS A O 1
ATOM 2485 N N . PHE A 1 319 ? 4.566 0.838 28.708 1.00 67.62 319 PHE A N 1
ATOM 2486 C CA . PHE A 1 319 ? 3.208 0.300 28.674 1.00 67.62 319 PHE A CA 1
ATOM 2487 C C . PHE A 1 319 ? 3.184 -1.101 29.275 1.00 67.62 319 PHE A C 1
ATOM 2489 O O . PHE A 1 319 ? 4.190 -1.816 29.257 1.00 67.62 319 PHE A O 1
ATOM 2496 N N . THR A 1 320 ? 2.027 -1.499 29.780 1.00 70.12 320 THR A N 1
ATOM 2497 C CA . THR A 1 320 ? 1.660 -2.900 29.970 1.00 70.12 320 THR A CA 1
ATOM 2498 C C . THR A 1 320 ? 0.630 -3.247 28.906 1.00 70.12 320 THR A C 1
ATOM 2500 O O . THR A 1 320 ? -0.259 -2.449 28.615 1.00 70.12 320 THR A O 1
ATOM 2503 N N . TYR A 1 321 ? 0.748 -4.429 28.308 1.00 71.81 321 TYR A N 1
ATOM 2504 C CA . TYR A 1 321 ? -0.285 -4.929 27.407 1.00 71.81 321 TYR A CA 1
ATOM 2505 C C . TYR A 1 321 ? -1.645 -4.957 28.125 1.00 71.81 321 TYR A C 1
ATOM 2507 O O . TYR A 1 321 ? -1.730 -5.489 29.236 1.00 71.81 321 TYR A O 1
ATOM 2515 N N . GLY A 1 322 ? -2.681 -4.370 27.515 1.00 70.19 322 GLY A N 1
ATOM 2516 C CA . GLY A 1 322 ? -4.003 -4.225 28.135 1.00 70.19 322 GLY A CA 1
ATOM 2517 C C . GLY A 1 322 ? -4.163 -3.032 29.094 1.00 70.19 322 GLY A C 1
ATOM 2518 O O . GLY A 1 322 ? -5.164 -2.961 29.806 1.00 70.19 322 GLY A O 1
ATOM 2519 N N . ASP A 1 323 ? -3.208 -2.093 29.145 1.00 70.31 323 ASP A N 1
ATOM 2520 C CA . ASP A 1 323 ? -3.357 -0.840 29.902 1.00 70.31 323 ASP A CA 1
ATOM 2521 C C . ASP A 1 323 ? -4.506 0.013 29.352 1.00 70.31 323 ASP A C 1
ATOM 2523 O O . ASP A 1 323 ? -4.454 0.432 28.203 1.00 70.31 323 ASP A O 1
ATOM 2527 N N . THR A 1 324 ? -5.476 0.396 30.184 1.00 80.94 324 THR A N 1
ATOM 2528 C CA . THR A 1 324 ? -6.513 1.368 29.791 1.00 80.94 324 THR A CA 1
ATOM 2529 C C . THR A 1 324 ? -5.962 2.795 29.698 1.00 80.94 324 THR A C 1
ATOM 2531 O O . THR A 1 324 ? -5.100 3.192 30.493 1.00 80.94 324 THR A O 1
ATOM 2534 N N . LEU A 1 325 ? -6.525 3.626 28.814 1.00 84.62 325 LEU A N 1
ATOM 2535 C CA . LEU A 1 325 ? -6.108 5.023 28.645 1.00 84.62 325 LEU A CA 1
ATOM 2536 C C . LEU A 1 325 ? -6.482 5.900 29.859 1.00 84.62 325 LEU A C 1
ATOM 2538 O O . LEU A 1 325 ? -7.531 6.536 29.904 1.00 84.62 325 LEU A O 1
ATOM 2542 N N . SER A 1 326 ? -5.596 5.971 30.854 1.00 85.00 326 SER A N 1
ATOM 2543 C CA . SER A 1 326 ? -5.737 6.910 31.979 1.00 85.00 326 SER A CA 1
ATOM 2544 C C . SER A 1 326 ? -5.584 8.371 31.535 1.00 85.00 326 SER A C 1
ATOM 2546 O O . SER A 1 326 ? -4.877 8.654 30.568 1.00 85.00 326 SER A O 1
ATOM 2548 N N . SER A 1 327 ? -6.119 9.331 32.301 1.00 84.12 327 SER A N 1
ATOM 2549 C CA . SER A 1 327 ? -5.925 10.765 32.015 1.00 84.12 327 SER A CA 1
ATOM 2550 C C . SER A 1 327 ? -4.451 11.185 31.985 1.00 84.12 327 SER A C 1
ATOM 2552 O O . SER A 1 327 ? -4.090 12.115 31.267 1.00 84.12 327 SER A O 1
ATOM 2554 N N . ARG A 1 328 ? -3.581 10.470 32.717 1.00 83.81 328 ARG A N 1
ATOM 2555 C CA . ARG A 1 328 ? -2.126 10.631 32.612 1.00 83.81 328 ARG A CA 1
ATOM 2556 C C . ARG A 1 328 ? -1.641 10.266 31.211 1.00 83.81 328 ARG A C 1
ATOM 2558 O O . ARG A 1 328 ? -0.945 11.070 30.614 1.00 83.81 328 ARG A O 1
ATOM 2565 N N . LEU A 1 329 ? -1.985 9.074 30.712 1.00 82.69 329 LEU A N 1
ATOM 2566 C CA . LEU A 1 329 ? -1.558 8.594 29.392 1.00 82.69 329 LEU A CA 1
ATOM 2567 C C . LEU A 1 329 ? -2.162 9.429 28.259 1.00 82.69 329 LEU A C 1
ATOM 2569 O O . LEU A 1 329 ? -1.447 9.772 27.326 1.00 82.69 329 LEU A O 1
ATOM 2573 N N . TYR A 1 330 ? -3.431 9.826 28.380 1.00 88.12 330 TYR A N 1
ATOM 2574 C CA . TYR A 1 330 ? -4.072 10.760 27.452 1.00 88.12 330 TYR A CA 1
ATOM 2575 C C . TYR A 1 330 ? -3.287 12.076 27.344 1.00 88.12 330 TYR A C 1
ATOM 2577 O O . TYR A 1 330 ? -2.998 12.527 26.242 1.00 88.12 330 TYR A O 1
ATOM 2585 N N . GLY A 1 331 ? -2.856 12.651 28.474 1.00 85.94 331 GLY A N 1
ATOM 2586 C CA . GLY A 1 331 ? -2.033 13.866 28.491 1.00 85.94 331 GLY A CA 1
ATOM 2587 C C . GLY A 1 331 ? -0.626 13.711 27.893 1.00 85.94 331 GLY A C 1
ATOM 2588 O O . GLY A 1 331 ? 0.067 14.712 27.737 1.00 85.94 331 GLY A O 1
ATOM 2589 N N . LEU A 1 332 ? -0.196 12.484 27.573 1.00 83.38 332 LEU A N 1
ATOM 2590 C CA . LEU A 1 332 ? 1.053 12.205 26.859 1.00 83.38 332 LEU A CA 1
ATOM 2591 C C . LEU A 1 332 ? 0.837 12.002 25.354 1.00 83.38 332 LEU A C 1
ATOM 2593 O O . LEU A 1 332 ? 1.815 11.945 24.618 1.00 83.38 332 LEU A O 1
ATOM 2597 N N . MET A 1 333 ? -0.396 11.869 24.865 1.00 87.31 333 MET A N 1
ATOM 2598 C CA . MET A 1 333 ? -0.640 11.694 23.432 1.00 87.31 333 MET A CA 1
ATOM 2599 C C . MET A 1 333 ? -0.422 13.017 22.692 1.00 87.31 333 MET A C 1
ATOM 2601 O O . MET A 1 333 ? -1.021 14.030 23.042 1.00 87.31 333 MET A O 1
ATOM 2605 N N . ARG A 1 334 ? 0.434 13.012 21.666 1.00 88.00 334 ARG A N 1
ATOM 2606 C CA . ARG A 1 334 ? 0.738 14.190 20.851 1.00 88.00 334 ARG A CA 1
ATOM 2607 C C . ARG A 1 334 ? -0.362 14.407 19.820 1.00 88.00 334 ARG A C 1
ATOM 2609 O O . ARG A 1 334 ? -0.492 13.633 18.867 1.00 88.00 334 ARG A O 1
ATOM 2616 N N . SER A 1 335 ? -1.127 15.471 20.018 1.00 87.62 335 SER A N 1
ATOM 2617 C CA . SER A 1 335 ? -2.159 15.907 19.083 1.00 87.62 335 SER A CA 1
ATOM 2618 C C . SER A 1 335 ? -1.552 16.519 17.805 1.00 87.62 335 SER A C 1
ATOM 2620 O O . SER A 1 335 ? -0.450 17.072 17.872 1.00 87.62 335 SER A O 1
ATOM 2622 N N . PRO A 1 336 ? -2.237 16.459 16.642 1.00 84.44 336 PRO A N 1
ATOM 2623 C CA . PRO A 1 336 ? -1.801 17.100 15.395 1.00 84.44 336 PRO A CA 1
ATOM 2624 C C . PRO A 1 336 ? -1.427 18.586 15.494 1.00 84.44 336 PRO A C 1
ATOM 2626 O O . PRO A 1 336 ? -0.572 19.052 14.746 1.00 84.44 336 PRO A O 1
ATOM 2629 N N . ASP A 1 337 ? -2.058 19.342 16.394 1.00 78.56 337 ASP A N 1
ATOM 2630 C CA . ASP A 1 337 ? -1.807 20.773 16.613 1.00 78.56 337 ASP A CA 1
ATOM 2631 C C . ASP A 1 337 ? -0.596 21.058 17.514 1.00 78.56 337 ASP A C 1
ATOM 2633 O O . ASP A 1 337 ? -0.120 22.191 17.557 1.00 78.56 337 ASP A O 1
ATOM 2637 N N . GLN A 1 338 ? -0.056 20.032 18.175 1.00 71.50 338 GLN A N 1
ATOM 2638 C CA . GLN A 1 338 ? 1.121 20.110 19.046 1.00 71.50 338 GLN A CA 1
ATOM 2639 C C . GLN A 1 338 ? 2.401 19.648 18.343 1.00 71.50 338 GLN A C 1
ATOM 2641 O O . GLN A 1 338 ? 3.363 19.204 18.985 1.00 71.50 338 GLN A O 1
ATOM 2646 N N . ASP A 1 339 ? 2.415 19.717 17.011 1.00 67.44 339 ASP A N 1
ATOM 2647 C CA . ASP A 1 339 ? 3.599 19.437 16.216 1.00 67.44 339 ASP A CA 1
ATOM 2648 C C . ASP A 1 339 ? 4.767 20.278 16.762 1.00 67.44 339 ASP A C 1
ATOM 2650 O O . ASP A 1 339 ? 4.730 21.510 16.774 1.00 67.44 339 ASP A O 1
ATOM 2654 N N . ASN A 1 340 ? 5.811 19.598 17.242 1.00 64.81 340 ASN A N 1
ATOM 2655 C CA . ASN A 1 340 ? 7.065 20.196 17.741 1.00 64.81 340 ASN A CA 1
ATOM 2656 C C . ASN A 1 340 ? 7.024 20.841 19.122 1.00 64.81 340 ASN A C 1
ATOM 2658 O O . ASN A 1 340 ? 8.032 21.411 19.550 1.00 64.81 340 ASN A O 1
ATOM 2662 N N . GLU A 1 341 ? 5.931 20.690 19.866 1.00 62.31 341 GLU A N 1
ATOM 2663 C CA . GLU A 1 341 ? 5.938 21.016 21.288 1.00 62.31 341 GLU A CA 1
ATOM 2664 C C . GLU A 1 341 ? 6.842 20.027 22.037 1.00 62.31 341 GLU A C 1
ATOM 2666 O O . GLU A 1 341 ? 6.514 18.860 22.263 1.00 62.31 341 GLU A O 1
ATOM 2671 N N . ILE A 1 342 ? 8.028 20.499 22.424 1.00 56.75 342 ILE A N 1
ATOM 2672 C CA . ILE A 1 342 ? 8.892 19.809 23.376 1.00 56.75 342 ILE A CA 1
ATOM 2673 C C . ILE A 1 342 ? 8.458 20.320 24.746 1.00 56.75 342 ILE A C 1
ATOM 2675 O O . ILE A 1 342 ? 8.848 21.411 25.165 1.00 56.75 342 ILE A O 1
ATOM 2679 N N . GLY A 1 343 ? 7.608 19.561 25.440 1.00 51.47 343 GLY A N 1
ATOM 2680 C CA . GLY A 1 343 ? 7.350 19.831 26.852 1.00 51.47 343 GLY A CA 1
ATOM 2681 C C . GLY A 1 343 ? 8.669 19.882 27.635 1.00 51.47 343 GLY A C 1
ATOM 2682 O O . GLY A 1 343 ? 9.692 19.355 27.199 1.00 51.47 343 GLY A O 1
ATOM 2683 N N . SER A 1 344 ? 8.665 20.448 28.842 1.00 46.47 344 SER A N 1
ATOM 2684 C CA . SER A 1 344 ? 9.830 20.438 29.751 1.00 46.47 344 SER A CA 1
ATOM 2685 C C . SER A 1 344 ? 10.308 19.024 30.152 1.00 46.47 344 SER A C 1
ATOM 2687 O O . SER A 1 344 ? 11.275 18.876 30.898 1.00 46.47 344 SER A O 1
ATOM 2689 N N . SER A 1 345 ? 9.653 17.981 29.635 1.00 49.56 345 SER A N 1
ATOM 2690 C CA . SER A 1 345 ? 10.028 16.576 29.675 1.00 49.56 345 SER A CA 1
ATOM 2691 C C . SER A 1 345 ? 9.710 15.947 28.300 1.00 49.56 345 SER A C 1
ATOM 2693 O O . SER A 1 345 ? 8.649 16.259 27.756 1.00 49.56 345 SER A O 1
ATOM 2695 N N . PRO A 1 346 ? 10.565 15.071 27.728 1.00 54.94 346 PRO A N 1
ATOM 2696 C CA . PRO A 1 346 ? 10.344 14.367 26.448 1.00 54.94 346 PRO A CA 1
ATOM 2697 C C . PRO A 1 346 ? 9.234 13.291 26.532 1.00 54.94 346 PRO A C 1
ATOM 2699 O O . PRO A 1 346 ? 9.392 12.151 26.097 1.00 54.94 346 PRO A O 1
ATOM 2702 N N . ALA A 1 347 ? 8.102 13.647 27.136 1.00 63.09 347 ALA A N 1
ATOM 2703 C CA . ALA A 1 347 ? 7.077 12.729 27.610 1.00 63.09 347 ALA A CA 1
ATOM 2704 C C . ALA A 1 347 ? 5.979 12.435 26.572 1.00 63.09 347 ALA A C 1
ATOM 2706 O O . ALA A 1 347 ? 5.196 11.514 26.784 1.00 63.09 347 ALA A O 1
ATOM 2707 N N . PHE A 1 348 ? 5.906 13.186 25.465 1.00 78.94 348 PHE A N 1
ATOM 2708 C CA . PHE A 1 348 ? 4.862 12.990 24.457 1.00 78.94 348 PHE A CA 1
ATOM 2709 C C . PHE A 1 348 ? 5.091 11.752 23.581 1.00 78.94 348 PHE A C 1
ATOM 2711 O O . PHE A 1 348 ? 6.225 11.367 23.292 1.00 78.94 348 PHE A O 1
ATOM 2718 N N . MET A 1 349 ? 3.991 11.168 23.116 1.00 80.31 349 MET A N 1
ATOM 2719 C CA . MET A 1 349 ? 3.933 9.991 22.261 1.00 80.31 349 MET A CA 1
ATOM 2720 C C . MET A 1 349 ? 3.221 10.262 20.932 1.00 80.31 349 MET A C 1
ATOM 2722 O O . MET A 1 349 ? 2.257 11.021 20.934 1.00 80.31 349 MET A O 1
ATOM 2726 N N . PRO A 1 350 ? 3.606 9.585 19.836 1.00 83.38 350 PRO A N 1
ATOM 2727 C CA . PRO A 1 350 ? 4.737 8.659 19.748 1.00 83.38 350 PRO A CA 1
ATOM 2728 C C . PRO A 1 350 ? 6.097 9.362 19.896 1.00 83.38 350 PRO A C 1
ATOM 2730 O O . PRO A 1 350 ? 6.275 10.518 19.501 1.00 83.38 350 PRO A O 1
ATOM 2733 N N . MET A 1 351 ? 7.077 8.663 20.475 1.00 80.19 351 MET A N 1
ATOM 2734 C CA . MET A 1 351 ? 8.473 9.121 20.540 1.00 80.19 351 MET A CA 1
ATOM 2735 C C . MET A 1 351 ? 9.232 8.667 19.282 1.00 80.19 351 MET A C 1
ATOM 2737 O O . MET A 1 351 ? 10.208 7.921 19.351 1.00 80.19 351 MET A O 1
ATOM 2741 N N . LEU A 1 352 ? 8.728 9.088 18.123 1.00 83.00 352 LEU A N 1
ATOM 2742 C CA . LEU A 1 352 ? 9.259 8.764 16.799 1.00 83.00 352 LEU A CA 1
ATOM 2743 C C . LEU A 1 352 ? 9.586 10.048 16.034 1.00 83.00 352 LEU A C 1
ATOM 2745 O O . LEU A 1 352 ? 8.950 11.075 16.276 1.00 83.00 352 LEU A O 1
ATOM 2749 N N . ALA A 1 353 ? 10.558 9.978 15.126 1.00 84.19 353 ALA A N 1
ATOM 2750 C CA . ALA A 1 353 ? 10.879 11.034 14.170 1.00 84.19 353 ALA A CA 1
ATOM 2751 C C . ALA A 1 353 ? 9.664 11.334 13.280 1.00 84.19 353 ALA A C 1
ATOM 2753 O O . ALA A 1 353 ? 9.001 10.404 12.835 1.00 84.19 353 ALA A O 1
ATOM 2754 N N . GLY A 1 354 ? 9.369 12.614 13.056 1.00 85.81 354 GLY A N 1
ATOM 2755 C CA . GLY A 1 354 ? 8.295 13.089 12.184 1.00 85.81 354 GLY A CA 1
ATOM 2756 C C . GLY A 1 354 ? 8.767 13.361 10.754 1.00 85.81 354 GLY A C 1
ATOM 2757 O O . GLY A 1 354 ? 9.941 13.202 10.418 1.00 85.81 354 GLY A O 1
ATOM 2758 N N . ASP A 1 355 ? 7.844 13.810 9.907 1.00 85.94 355 ASP A N 1
ATOM 2759 C CA . ASP A 1 355 ? 8.042 13.963 8.455 1.00 85.94 355 ASP A CA 1
ATOM 2760 C C . ASP A 1 355 ? 9.151 14.977 8.093 1.00 85.94 355 ASP A C 1
ATOM 2762 O O . ASP A 1 355 ? 9.761 14.917 7.025 1.00 85.94 355 ASP A O 1
ATOM 2766 N N . GLY A 1 356 ? 9.452 15.909 8.999 1.00 77.81 356 GLY A N 1
ATOM 2767 C CA . GLY A 1 356 ? 10.458 16.961 8.849 1.00 77.81 356 GLY A CA 1
ATOM 2768 C C . GLY A 1 356 ? 11.780 16.710 9.565 1.00 77.81 356 GLY A C 1
ATOM 2769 O O . GLY A 1 356 ? 12.669 17.561 9.488 1.00 77.81 356 GLY A O 1
ATOM 2770 N N . SER A 1 357 ? 11.946 15.583 10.264 1.00 75.06 357 SER A N 1
ATOM 2771 C CA . SER A 1 357 ? 13.099 15.370 11.153 1.00 75.06 357 SER A CA 1
ATOM 2772 C C . SER A 1 357 ? 14.453 15.291 10.439 1.00 75.06 357 SER A C 1
ATOM 2774 O O . SER A 1 357 ? 15.481 15.537 11.068 1.00 75.06 357 SER A O 1
ATOM 2776 N N . ALA A 1 358 ? 14.474 14.989 9.139 1.00 67.69 358 ALA A N 1
ATOM 2777 C CA . ALA A 1 358 ? 15.700 14.895 8.343 1.00 67.69 358 ALA A CA 1
ATOM 2778 C C . ALA A 1 358 ? 16.228 16.260 7.835 1.00 67.69 358 ALA A C 1
ATOM 2780 O O . ALA A 1 358 ? 17.368 16.353 7.377 1.00 67.69 358 ALA A O 1
ATOM 2781 N N . ASN A 1 359 ? 15.439 17.341 7.915 1.00 63.12 359 ASN A N 1
ATOM 2782 C CA . ASN A 1 359 ? 15.818 18.640 7.349 1.00 63.12 359 ASN A CA 1
ATOM 2783 C C . ASN A 1 359 ? 16.686 19.465 8.319 1.00 63.12 359 ASN A C 1
ATOM 2785 O O . ASN A 1 359 ? 16.239 19.916 9.371 1.00 63.12 359 ASN A O 1
ATOM 2789 N N . SER A 1 360 ? 17.938 19.732 7.928 1.00 46.56 360 SER A N 1
ATOM 2790 C CA . SER A 1 360 ? 18.914 20.513 8.711 1.00 46.56 360 SER A CA 1
ATOM 2791 C C . SER A 1 360 ? 18.822 22.036 8.518 1.00 46.56 360 SER A C 1
ATOM 2793 O O . SER A 1 360 ? 19.542 22.789 9.183 1.00 46.56 360 SER A O 1
ATOM 2795 N N . THR A 1 361 ? 17.953 22.520 7.620 1.00 48.72 361 THR A N 1
ATOM 2796 C CA . THR A 1 361 ? 17.854 23.957 7.320 1.00 48.72 361 THR A CA 1
ATOM 2797 C C . THR A 1 361 ? 16.931 24.641 8.323 1.00 48.72 361 THR A C 1
ATOM 2799 O O . THR A 1 361 ? 15.716 24.483 8.300 1.00 48.72 361 THR A O 1
ATOM 2802 N N . ILE A 1 362 ? 17.557 25.389 9.230 1.00 45.06 362 ILE A N 1
ATOM 2803 C CA . ILE A 1 362 ? 16.921 26.168 10.290 1.00 45.06 362 ILE A CA 1
ATOM 2804 C C . ILE A 1 362 ? 16.158 27.339 9.668 1.00 45.06 362 ILE A C 1
ATOM 2806 O O . ILE A 1 362 ? 16.769 28.235 9.087 1.00 45.06 362 ILE A O 1
ATOM 2810 N N . GLY A 1 363 ? 14.846 27.364 9.893 1.00 46.31 363 GLY A N 1
ATOM 2811 C CA . GLY A 1 363 ? 14.039 28.573 9.798 1.00 46.31 363 GLY A CA 1
ATOM 2812 C C . GLY A 1 363 ? 13.010 28.551 8.675 1.00 46.31 363 GLY A C 1
ATOM 2813 O O . GLY A 1 363 ? 13.362 28.714 7.513 1.00 46.31 363 GLY A O 1
ATOM 2814 N N . THR A 1 364 ? 11.738 28.493 9.085 1.00 45.22 364 THR A N 1
ATOM 2815 C CA . THR A 1 364 ? 10.495 28.933 8.404 1.00 45.22 364 THR A CA 1
ATOM 2816 C C . THR A 1 364 ? 9.490 27.876 7.935 1.00 45.22 364 THR A C 1
ATOM 2818 O O . THR A 1 364 ? 8.334 28.244 7.745 1.00 45.22 364 THR A O 1
ATOM 2821 N N . GLU A 1 365 ? 9.821 26.586 7.860 1.00 51.34 365 GLU A N 1
ATOM 2822 C CA . GLU A 1 365 ? 8.842 25.538 7.506 1.00 51.34 365 GLU A CA 1
ATOM 2823 C C . GLU A 1 365 ? 8.409 24.765 8.762 1.00 51.34 365 GLU A C 1
ATOM 2825 O O . GLU A 1 365 ? 9.248 24.487 9.615 1.00 51.34 365 GLU A O 1
ATOM 2830 N N . LYS A 1 366 ? 7.100 24.484 8.907 1.00 54.06 366 LYS A N 1
ATOM 2831 C CA . LYS A 1 366 ? 6.502 23.744 10.038 1.00 54.06 366 LYS A CA 1
ATOM 2832 C C . LYS A 1 366 ? 7.343 22.504 10.328 1.00 54.06 366 LYS A C 1
ATOM 2834 O O . LYS A 1 366 ? 7.381 21.574 9.530 1.00 54.06 366 LYS A O 1
ATOM 2839 N N . GLU A 1 367 ? 8.087 22.547 11.421 1.00 64.69 367 GLU A N 1
ATOM 2840 C CA . GLU A 1 367 ? 9.221 21.661 11.621 1.00 64.69 367 GLU A CA 1
ATOM 2841 C C . GLU A 1 367 ? 8.766 20.280 12.105 1.00 64.69 367 GLU A C 1
ATOM 2843 O O . GLU A 1 367 ? 9.208 19.960 13.183 1.00 64.69 367 GLU A O 1
ATOM 2848 N N . SER A 1 368 ? 7.924 19.488 11.414 1.00 77.62 368 SER A N 1
ATOM 2849 C CA . SER A 1 368 ? 7.352 18.222 11.945 1.00 77.62 368 SER A CA 1
ATOM 2850 C C . SER A 1 368 ? 8.399 17.187 12.376 1.00 77.62 368 SER A C 1
ATOM 2852 O O . SER A 1 368 ? 8.752 16.249 11.670 1.00 77.62 368 SER A O 1
ATOM 2854 N N . LYS A 1 369 ? 8.961 17.398 13.560 1.00 77.94 369 LYS A N 1
ATOM 2855 C CA . LYS A 1 369 ? 10.128 16.724 14.126 1.00 77.94 369 LYS A CA 1
ATOM 2856 C C . LYS A 1 369 ? 9.743 15.438 14.825 1.00 77.94 369 LYS A C 1
ATOM 2858 O O . LYS A 1 369 ? 10.620 14.640 15.163 1.00 77.94 369 LYS A O 1
ATOM 2863 N N . TYR A 1 370 ? 8.454 15.255 15.069 1.00 81.56 370 TYR A N 1
ATOM 2864 C CA . TYR A 1 370 ? 7.929 14.086 15.729 1.00 81.56 370 TYR A CA 1
ATOM 2865 C C . TYR A 1 370 ? 6.593 13.663 15.145 1.00 81.56 370 TYR A C 1
ATOM 2867 O O . TYR A 1 370 ? 5.790 14.499 14.747 1.00 81.56 370 TYR A O 1
ATOM 2875 N N . VAL A 1 371 ? 6.329 12.363 15.201 1.00 87.00 371 VAL A N 1
ATOM 2876 C CA . VAL A 1 371 ? 5.021 11.813 14.845 1.00 87.00 371 VAL A CA 1
ATOM 2877 C C . VAL A 1 371 ? 3.938 12.327 15.795 1.00 87.00 371 VAL A C 1
ATOM 2879 O O . VAL A 1 371 ? 4.115 12.341 17.018 1.00 87.00 371 VAL A O 1
ATOM 2882 N N . THR A 1 372 ? 2.797 12.688 15.218 1.00 89.75 372 THR A N 1
ATOM 2883 C CA . THR A 1 372 ? 1.529 12.951 15.902 1.00 89.75 372 THR A CA 1
ATOM 2884 C C . THR A 1 372 ? 0.564 11.786 15.665 1.00 89.75 372 THR A C 1
ATOM 2886 O O . THR A 1 372 ? 0.684 11.044 14.687 1.00 89.75 372 THR A O 1
ATOM 2889 N N . PHE A 1 373 ? -0.402 11.600 16.566 1.00 93.06 373 PHE A N 1
ATOM 2890 C CA . PHE A 1 373 ? -1.569 10.772 16.251 1.00 93.06 373 PHE A CA 1
ATOM 2891 C C . PHE A 1 373 ? -2.430 11.462 15.193 1.00 93.06 373 PHE A C 1
ATOM 2893 O O . PHE A 1 373 ? -2.412 12.684 15.096 1.00 93.06 373 PHE A O 1
ATOM 2900 N N . THR A 1 374 ? -3.211 10.704 14.422 1.00 95.31 374 THR A N 1
ATOM 2901 C CA . THR A 1 374 ? -4.189 11.305 13.495 1.00 95.31 374 THR A CA 1
ATOM 2902 C C . THR A 1 374 ? -5.289 12.053 14.255 1.00 95.31 374 THR A C 1
ATOM 2904 O O . THR A 1 374 ? -5.553 11.762 15.428 1.00 95.31 374 THR A O 1
ATOM 2907 N N . GLU A 1 375 ? -5.967 13.001 13.599 1.00 95.88 375 GLU A N 1
ATOM 2908 C CA . GLU A 1 375 ? -7.074 13.738 14.225 1.00 95.88 375 GLU A CA 1
ATOM 2909 C C . GLU A 1 375 ? -8.179 12.782 14.705 1.00 95.88 375 GLU A C 1
ATOM 2911 O O . GLU A 1 375 ? -8.676 12.916 15.824 1.00 95.88 375 GLU A O 1
ATOM 2916 N N . THR A 1 376 ? -8.502 11.763 13.907 1.00 97.00 376 THR A N 1
ATOM 2917 C CA . THR A 1 376 ? -9.525 10.768 14.245 1.00 97.00 376 THR A CA 1
ATOM 2918 C C . THR A 1 376 ? -9.113 9.888 15.434 1.00 97.00 376 THR A C 1
ATOM 2920 O O . THR A 1 376 ? -9.924 9.643 16.330 1.00 97.00 376 THR A O 1
ATOM 2923 N N . GLN A 1 377 ? -7.845 9.464 15.525 1.00 95.88 377 GLN A N 1
ATOM 2924 C CA . GLN A 1 377 ? -7.342 8.743 16.707 1.00 95.88 377 GLN A CA 1
ATOM 2925 C C . GLN A 1 377 ? -7.406 9.609 17.972 1.00 95.88 377 GLN A C 1
ATOM 2927 O O . GLN A 1 377 ? -7.839 9.137 19.028 1.00 95.88 377 GLN A O 1
ATOM 2932 N N . MET A 1 378 ? -7.022 10.886 17.871 1.00 95.69 378 MET A N 1
ATOM 2933 C CA . MET A 1 378 ? -7.119 11.825 18.990 1.00 95.69 378 MET A CA 1
ATOM 2934 C C . MET A 1 378 ? -8.566 12.084 19.406 1.00 95.69 378 MET A C 1
ATOM 2936 O O . MET A 1 378 ? -8.851 12.195 20.603 1.00 95.69 378 MET A O 1
ATOM 2940 N N . PHE A 1 379 ? -9.497 12.130 18.453 1.00 97.12 379 PHE A N 1
ATOM 2941 C CA . PHE A 1 379 ? -10.922 12.241 18.737 1.00 97.12 379 PHE A CA 1
ATOM 2942 C C . PHE A 1 379 ? -11.427 11.046 19.559 1.00 97.12 379 PHE A C 1
ATOM 2944 O O . PHE A 1 379 ? -12.035 11.247 20.614 1.00 97.12 379 PHE A O 1
ATOM 2951 N N . PHE A 1 380 ? -11.107 9.812 19.160 1.00 96.75 380 PHE A N 1
ATOM 2952 C CA . PHE A 1 380 ? -11.483 8.616 19.923 1.00 96.75 380 PHE A CA 1
ATOM 2953 C C . PHE A 1 380 ? -10.880 8.605 21.331 1.00 96.75 380 PHE A C 1
ATOM 2955 O O . PHE A 1 380 ? -11.597 8.362 22.305 1.00 96.75 380 PHE A O 1
ATOM 2962 N N . ALA A 1 381 ? -9.594 8.940 21.465 1.00 95.00 381 ALA A N 1
ATOM 2963 C CA . ALA A 1 381 ? -8.933 9.062 22.764 1.00 95.00 381 ALA A CA 1
ATOM 2964 C C . ALA A 1 381 ? -9.599 10.132 23.653 1.00 95.00 381 ALA A C 1
ATOM 2966 O O . ALA A 1 381 ? -9.775 9.931 24.857 1.00 95.00 381 ALA A O 1
ATOM 2967 N N . THR A 1 382 ? -10.035 11.246 23.057 1.00 95.31 382 THR A N 1
ATOM 2968 C CA . THR A 1 382 ? -10.753 12.324 23.752 1.00 95.31 382 THR A CA 1
ATOM 2969 C C . THR A 1 382 ? -12.112 11.860 24.271 1.00 95.31 382 THR A C 1
ATOM 2971 O O . THR A 1 382 ? -12.448 12.137 25.424 1.00 95.31 382 THR A O 1
ATOM 2974 N N . GLN A 1 383 ? -12.897 11.154 23.450 1.00 96.31 383 GLN A N 1
ATOM 2975 C CA . GLN A 1 383 ? -14.201 10.623 23.862 1.00 96.31 383 GLN A CA 1
ATOM 2976 C C . GLN A 1 383 ? -14.044 9.608 25.003 1.00 96.31 383 GLN A C 1
ATOM 2978 O O . GLN A 1 383 ? -14.762 9.696 26.002 1.00 96.31 383 GLN A O 1
ATOM 2983 N N . TYR A 1 384 ? -13.037 8.731 24.924 1.00 95.19 384 TYR A N 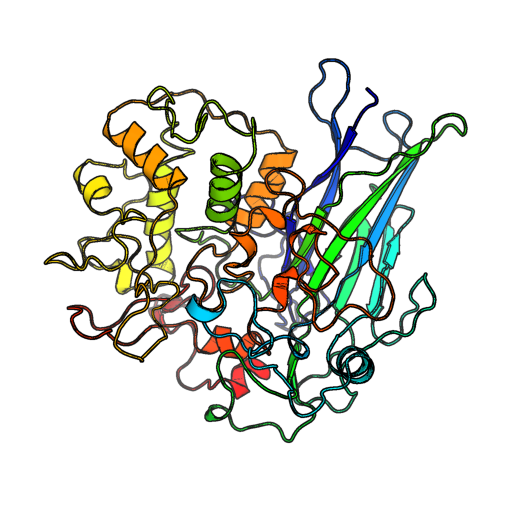1
ATOM 2984 C CA . TYR A 1 384 ? -12.731 7.766 25.981 1.00 95.19 384 TYR A CA 1
ATOM 2985 C C . TYR A 1 384 ? -12.343 8.449 27.293 1.00 95.19 384 TYR A C 1
ATOM 2987 O O . TYR A 1 384 ? -12.910 8.141 28.338 1.00 95.19 384 TYR A O 1
ATOM 2995 N N . ASN A 1 385 ? -11.440 9.437 27.251 1.00 93.69 385 ASN A N 1
ATOM 2996 C CA . ASN A 1 385 ? -11.016 10.174 28.446 1.00 93.69 385 ASN A CA 1
ATOM 2997 C C . ASN A 1 385 ? -12.165 10.984 29.090 1.00 93.69 385 ASN A C 1
ATOM 2999 O O . ASN A 1 385 ? -12.121 11.275 30.283 1.00 93.69 385 ASN A O 1
ATOM 3003 N N . LYS A 1 386 ? -13.220 11.318 28.331 1.00 94.56 386 LYS A N 1
ATOM 3004 C CA . LYS A 1 386 ? -14.466 11.917 28.848 1.00 94.56 386 LYS A CA 1
ATOM 3005 C C . LYS A 1 386 ? -15.478 10.888 29.375 1.00 94.56 386 LYS A C 1
ATOM 3007 O O . LYS A 1 386 ? -16.525 11.286 29.879 1.00 94.56 386 LYS A O 1
ATOM 3012 N N . GLY A 1 387 ? -15.205 9.590 29.238 1.00 95.06 387 GLY A N 1
ATOM 3013 C CA . GLY A 1 387 ? -16.133 8.509 29.578 1.00 95.06 387 GLY A CA 1
ATOM 3014 C C . GLY A 1 387 ? -17.276 8.318 28.573 1.00 95.06 387 GLY A C 1
ATOM 3015 O O . GLY A 1 387 ? -18.242 7.623 28.881 1.00 95.06 387 GLY A O 1
ATOM 3016 N N . ILE A 1 388 ? -17.192 8.917 27.380 1.00 96.69 388 ILE A N 1
ATOM 3017 C CA . ILE A 1 388 ? -18.207 8.798 26.323 1.00 96.69 388 ILE A CA 1
ATOM 3018 C C . ILE A 1 388 ? -17.887 7.547 25.502 1.00 96.69 388 ILE A C 1
ATOM 3020 O O . ILE A 1 388 ? -17.224 7.607 24.467 1.00 96.69 388 ILE A O 1
ATOM 3024 N N . THR A 1 389 ? -18.316 6.399 26.020 1.00 96.81 389 THR A N 1
ATOM 3025 C CA . THR A 1 389 ? -17.946 5.075 25.505 1.00 96.81 389 THR A CA 1
ATOM 3026 C C . THR A 1 389 ? -19.164 4.202 25.256 1.00 96.81 389 THR A C 1
ATOM 3028 O O . THR A 1 389 ? -20.218 4.417 25.852 1.00 96.81 389 THR A O 1
ATOM 3031 N N . THR A 1 390 ? -18.998 3.216 24.380 1.00 96.62 390 THR A N 1
ATOM 3032 C CA . THR A 1 390 ? -19.986 2.171 24.097 1.00 96.62 390 THR A CA 1
ATOM 3033 C C . THR A 1 390 ? -19.356 0.790 24.261 1.00 96.62 390 THR A C 1
ATOM 3035 O O . THR A 1 390 ? -18.140 0.638 24.159 1.00 96.62 390 THR A O 1
ATOM 3038 N N . THR A 1 391 ? -20.187 -0.223 24.502 1.00 95.56 391 THR A N 1
ATOM 3039 C CA . THR A 1 391 ? -19.801 -1.645 24.446 1.00 95.56 391 THR A CA 1
ATOM 3040 C C . THR A 1 391 ? -20.137 -2.288 23.101 1.00 95.56 391 THR A C 1
ATOM 3042 O O . THR A 1 391 ? -19.872 -3.466 22.902 1.00 95.56 391 THR A O 1
ATOM 3045 N N . THR A 1 392 ? -20.802 -1.553 22.209 1.00 95.38 392 THR A N 1
ATOM 3046 C CA . THR A 1 392 ? -21.146 -2.028 20.868 1.00 95.38 392 THR A CA 1
ATOM 3047 C C . THR A 1 392 ? -19.956 -1.804 19.951 1.00 95.38 392 THR A C 1
ATOM 3049 O O . THR A 1 392 ? -19.493 -0.669 19.826 1.00 95.38 392 THR A O 1
ATOM 3052 N N . GLU A 1 393 ? -19.479 -2.861 19.296 1.00 91.81 393 GLU A N 1
ATOM 3053 C CA . GLU A 1 393 ? -18.421 -2.723 18.299 1.00 91.81 393 GLU A CA 1
ATOM 3054 C C . GLU A 1 393 ? -18.875 -1.841 17.125 1.00 91.81 393 GLU A C 1
ATOM 3056 O O . GLU A 1 393 ? -20.040 -1.911 16.711 1.00 91.81 393 GLU A O 1
ATOM 3061 N N . PRO A 1 394 ? -17.975 -1.013 16.566 1.00 91.31 394 PRO A N 1
ATOM 3062 C CA . PRO A 1 394 ? -18.262 -0.294 15.338 1.00 91.31 394 PRO A CA 1
ATOM 3063 C C . PRO A 1 394 ? -18.605 -1.285 14.216 1.00 91.31 394 PRO A C 1
ATOM 3065 O O . PRO A 1 394 ? -17.947 -2.321 14.105 1.00 91.31 394 PRO A O 1
ATOM 3068 N N . PRO A 1 395 ? -19.604 -0.987 13.369 1.00 87.44 395 PRO A N 1
ATOM 3069 C CA . PRO A 1 395 ? -19.951 -1.867 12.263 1.00 87.44 395 PRO A CA 1
ATOM 3070 C C . PRO A 1 395 ? -18.761 -2.012 11.305 1.00 87.44 395 PRO A C 1
ATOM 3072 O O . PRO A 1 395 ? -18.204 -1.014 10.846 1.00 87.44 395 PRO A O 1
ATOM 3075 N N . GLU A 1 396 ? -18.396 -3.252 10.986 1.00 90.94 396 GLU A N 1
ATOM 3076 C CA . GLU A 1 396 ? -17.335 -3.589 10.036 1.00 90.94 396 GLU A CA 1
ATOM 3077 C C . GLU A 1 396 ? -17.781 -4.794 9.202 1.00 90.94 396 GLU A C 1
ATOM 3079 O O . GLU A 1 396 ? -18.204 -5.819 9.739 1.00 90.94 396 GLU A O 1
ATOM 3084 N N . THR A 1 397 ? -17.722 -4.664 7.876 1.00 92.94 397 THR A N 1
ATOM 3085 C CA . THR A 1 397 ? -17.982 -5.787 6.970 1.00 92.94 397 THR A CA 1
ATOM 3086 C C . THR A 1 397 ? -16.700 -6.597 6.766 1.00 92.94 397 THR A C 1
ATOM 3088 O O . THR A 1 397 ? -15.594 -6.069 6.895 1.00 92.94 397 THR A O 1
ATOM 3091 N N . GLU A 1 398 ? -16.808 -7.880 6.409 1.00 94.00 398 GLU A N 1
ATOM 3092 C CA . GLU A 1 398 ? -15.625 -8.686 6.074 1.00 94.00 398 GLU A CA 1
ATOM 3093 C C . GLU A 1 398 ? -14.740 -8.046 4.976 1.00 94.00 398 GLU A C 1
ATOM 3095 O O . GLU A 1 398 ? -13.522 -7.987 5.173 1.00 94.00 398 GLU A O 1
ATOM 3100 N N . PRO A 1 399 ? -15.291 -7.495 3.875 1.00 95.81 399 PRO A N 1
ATOM 3101 C CA . PRO A 1 399 ? -14.510 -6.743 2.891 1.00 95.81 399 PRO A CA 1
ATOM 3102 C C . PRO A 1 399 ? -13.692 -5.584 3.479 1.00 95.81 399 PRO A C 1
ATOM 3104 O O . PRO A 1 399 ? -12.502 -5.426 3.175 1.00 95.81 399 PRO A O 1
ATOM 3107 N N . ASP A 1 400 ? -14.303 -4.784 4.355 1.00 94.56 400 ASP A N 1
ATOM 3108 C CA . ASP A 1 400 ? -13.632 -3.649 4.994 1.00 94.56 400 ASP A CA 1
ATOM 3109 C C . ASP A 1 400 ? -12.517 -4.130 5.926 1.00 94.56 400 ASP A C 1
ATOM 3111 O O . ASP A 1 400 ? -11.403 -3.598 5.887 1.00 94.56 400 ASP A O 1
ATOM 3115 N N . ARG A 1 401 ? -12.768 -5.213 6.674 1.00 96.06 401 ARG A N 1
ATOM 3116 C CA . ARG A 1 401 ? -11.779 -5.875 7.534 1.00 96.06 401 ARG A CA 1
ATOM 3117 C C . ARG A 1 401 ? -10.555 -6.353 6.747 1.00 96.06 401 ARG A C 1
ATOM 3119 O O . ARG A 1 401 ? -9.435 -6.204 7.232 1.00 96.06 401 ARG A O 1
ATOM 3126 N N . LEU A 1 402 ? -10.726 -6.884 5.529 1.00 97.50 402 LEU A N 1
ATOM 3127 C CA . LEU A 1 402 ? -9.603 -7.281 4.663 1.00 97.50 402 LEU A CA 1
ATOM 3128 C C . LEU A 1 402 ? -8.740 -6.076 4.258 1.00 97.50 402 LEU A C 1
ATOM 3130 O O . LEU A 1 402 ? -7.511 -6.149 4.296 1.00 97.50 402 LEU A O 1
ATOM 3134 N N . THR A 1 403 ? -9.373 -4.953 3.905 1.00 98.25 403 THR A N 1
ATOM 3135 C CA . THR A 1 403 ? -8.656 -3.705 3.582 1.00 98.25 403 THR A CA 1
ATOM 3136 C C . THR A 1 403 ? -7.922 -3.163 4.802 1.00 98.25 403 THR A C 1
ATOM 3138 O O . THR A 1 403 ? -6.748 -2.802 4.715 1.00 98.25 403 THR A O 1
ATOM 3141 N N . ARG A 1 404 ? -8.587 -3.158 5.960 1.00 97.44 404 ARG A N 1
ATOM 3142 C CA . ARG A 1 404 ? -7.990 -2.756 7.230 1.00 97.44 404 ARG A CA 1
ATOM 3143 C C . ARG A 1 404 ? -6.788 -3.617 7.583 1.00 97.44 404 ARG A C 1
ATOM 3145 O O . ARG A 1 404 ? -5.739 -3.064 7.884 1.00 97.44 404 ARG A O 1
ATOM 3152 N N . ALA A 1 405 ? -6.895 -4.939 7.484 1.00 96.38 405 ALA A N 1
ATOM 3153 C CA . ALA A 1 405 ? -5.783 -5.843 7.756 1.00 96.38 405 ALA A CA 1
ATOM 3154 C C . ALA A 1 405 ? -4.580 -5.582 6.836 1.00 96.38 405 ALA A C 1
ATOM 3156 O O . ALA A 1 405 ? -3.444 -5.543 7.306 1.00 96.38 405 ALA A O 1
ATOM 3157 N N . ALA A 1 406 ? -4.804 -5.348 5.539 1.00 97.38 406 ALA A N 1
ATOM 3158 C CA . ALA A 1 406 ? -3.721 -5.025 4.611 1.00 97.38 406 ALA A CA 1
ATOM 3159 C C . ALA A 1 406 ? -2.986 -3.727 5.008 1.00 97.38 406 ALA A C 1
ATOM 3161 O O . ALA A 1 406 ? -1.753 -3.678 5.014 1.00 97.38 406 ALA A O 1
ATOM 3162 N N . LEU A 1 407 ? -3.737 -2.693 5.394 1.00 98.25 407 LEU A N 1
ATOM 3163 C CA . LEU A 1 407 ? -3.208 -1.358 5.681 1.00 98.25 407 LEU A CA 1
ATOM 3164 C C . LEU A 1 407 ? -2.697 -1.175 7.122 1.00 98.25 407 LEU A C 1
ATOM 3166 O O . LEU A 1 407 ? -1.736 -0.433 7.331 1.00 98.25 407 LEU A O 1
ATOM 3170 N N . GLU A 1 408 ? -3.270 -1.857 8.120 1.00 96.94 408 GLU A N 1
ATOM 3171 C CA . GLU A 1 408 ? -2.778 -1.830 9.510 1.00 96.94 408 GLU A CA 1
ATOM 3172 C C . GLU A 1 408 ? -1.397 -2.504 9.640 1.00 96.94 408 GLU A C 1
ATOM 3174 O O . GLU A 1 408 ? -0.649 -2.254 10.582 1.00 96.94 408 GLU A O 1
ATOM 3179 N N . ASN A 1 409 ? -1.021 -3.312 8.649 1.00 96.00 409 ASN A N 1
ATOM 3180 C CA . ASN A 1 409 ? 0.280 -3.962 8.539 1.00 96.00 409 ASN A CA 1
ATOM 3181 C C . ASN A 1 409 ? 1.354 -3.103 7.832 1.00 96.00 409 ASN A C 1
ATOM 3183 O O . ASN A 1 409 ? 2.459 -3.594 7.587 1.00 96.00 409 ASN A O 1
ATOM 3187 N N . CYS A 1 410 ? 1.050 -1.840 7.516 1.00 97.25 410 CYS A N 1
ATOM 3188 C CA . CYS A 1 410 ? 1.962 -0.880 6.885 1.00 97.25 410 CYS A CA 1
ATOM 3189 C C . CYS A 1 410 ? 2.188 0.347 7.773 1.00 97.25 410 CYS A C 1
ATOM 3191 O O . CYS A 1 410 ? 1.299 0.749 8.528 1.00 97.25 410 CYS A O 1
ATOM 3193 N N . SER A 1 411 ? 3.362 0.969 7.649 1.00 95.94 411 SER A N 1
ATOM 3194 C CA . SER A 1 411 ? 3.679 2.197 8.380 1.00 95.94 411 SER A CA 1
ATOM 3195 C C . SER A 1 411 ? 2.855 3.380 7.861 1.00 95.94 411 SER A C 1
ATOM 3197 O O . SER A 1 411 ? 2.786 3.604 6.655 1.00 95.94 411 SER A O 1
ATOM 3199 N N . GLY A 1 412 ? 2.231 4.137 8.767 1.00 95.25 412 GLY A N 1
ATOM 3200 C CA . GLY A 1 412 ? 1.491 5.368 8.460 1.00 95.25 412 GLY A CA 1
ATOM 3201 C C . GLY A 1 412 ? 2.237 6.657 8.806 1.00 95.25 412 GLY A C 1
ATOM 3202 O O . GLY A 1 412 ? 1.794 7.740 8.438 1.00 95.25 412 GLY A O 1
ATOM 3203 N N . ALA A 1 413 ? 3.346 6.566 9.537 1.00 90.50 413 ALA A N 1
ATOM 3204 C CA . ALA A 1 413 ? 4.187 7.710 9.867 1.00 90.50 413 ALA A CA 1
ATOM 3205 C C . ALA A 1 413 ? 5.568 7.246 10.354 1.00 90.50 413 ALA A C 1
ATOM 3207 O O . ALA A 1 413 ? 5.695 6.166 10.928 1.00 90.50 413 ALA A O 1
ATOM 3208 N N . ALA A 1 414 ? 6.621 8.044 10.195 1.00 89.62 414 ALA A N 1
ATOM 3209 C CA . ALA A 1 414 ? 6.672 9.277 9.401 1.00 89.62 414 ALA A CA 1
ATOM 3210 C C . ALA A 1 414 ? 6.748 9.017 7.885 1.00 89.62 414 ALA A C 1
ATOM 3212 O O . ALA A 1 414 ? 6.865 7.872 7.449 1.00 89.62 414 ALA A O 1
ATOM 3213 N N . PHE A 1 415 ? 6.690 10.081 7.091 1.00 90.94 415 PHE A N 1
ATOM 3214 C CA . PHE A 1 415 ? 6.815 10.082 5.638 1.00 90.94 415 PHE A CA 1
ATOM 3215 C C . PHE A 1 415 ? 8.053 10.857 5.178 1.00 90.94 415 PHE A C 1
ATOM 3217 O O . PHE A 1 415 ? 7.962 11.905 4.544 1.00 90.94 415 PHE A O 1
ATOM 3224 N N . ALA A 1 416 ? 9.232 10.302 5.473 1.00 87.88 416 ALA A N 1
ATOM 3225 C CA . ALA A 1 416 ? 10.520 10.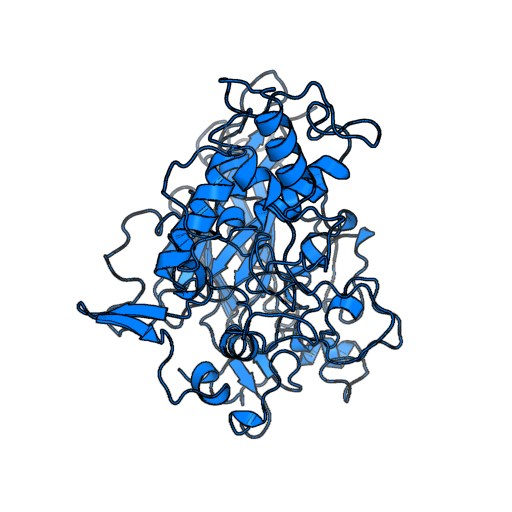839 5.033 1.00 87.88 416 ALA A CA 1
ATOM 3226 C C . ALA A 1 416 ? 11.484 9.761 4.477 1.00 87.88 416 ALA A C 1
ATOM 3228 O O . ALA A 1 416 ? 12.585 9.625 5.003 1.00 87.88 416 ALA A O 1
ATOM 3229 N N . PRO A 1 417 ? 11.107 8.997 3.431 1.00 90.44 417 PRO A N 1
ATOM 3230 C CA . PRO A 1 417 ? 9.830 9.016 2.713 1.00 90.44 417 PRO A CA 1
ATOM 3231 C C . PRO A 1 417 ? 8.754 8.095 3.311 1.00 90.44 417 PRO A C 1
ATOM 3233 O O . PRO A 1 417 ? 7.588 8.238 2.952 1.00 90.44 417 PRO A O 1
ATOM 3236 N N . GLY A 1 418 ? 9.093 7.199 4.238 1.00 91.94 418 GLY A N 1
ATOM 3237 C CA . GLY A 1 418 ? 8.221 6.106 4.693 1.00 91.94 418 GLY A CA 1
ATOM 3238 C C . GLY A 1 418 ? 8.775 4.757 4.231 1.00 91.94 418 GLY A C 1
ATOM 3239 O O . GLY A 1 418 ? 9.819 4.722 3.603 1.00 91.94 418 GLY A O 1
ATOM 3240 N N . ILE A 1 419 ? 8.078 3.646 4.492 1.00 93.94 419 ILE A N 1
ATOM 3241 C CA . ILE A 1 419 ? 8.557 2.303 4.094 1.00 93.94 419 ILE A CA 1
ATOM 3242 C C . ILE A 1 419 ? 7.792 1.776 2.882 1.00 93.94 419 ILE A C 1
ATOM 3244 O O . ILE A 1 419 ? 8.351 1.601 1.802 1.00 93.94 419 ILE A O 1
ATOM 3248 N N . GLU A 1 420 ? 6.497 1.515 3.044 1.00 96.69 420 GLU A N 1
ATOM 3249 C CA . GLU A 1 420 ? 5.658 0.996 1.962 1.00 96.69 420 GLU A CA 1
ATOM 3250 C C . GLU A 1 420 ? 5.141 2.093 1.029 1.00 96.69 420 GLU A C 1
ATOM 3252 O O . GLU A 1 420 ? 5.053 1.913 -0.184 1.00 96.69 420 GLU A O 1
ATOM 3257 N N . MET A 1 421 ? 4.745 3.211 1.627 1.00 95.44 421 MET A N 1
ATOM 3258 C CA . MET A 1 421 ? 3.995 4.309 1.027 1.00 95.44 421 MET A CA 1
ATOM 3259 C C . MET A 1 421 ? 4.396 5.612 1.732 1.00 95.44 421 MET A C 1
ATOM 3261 O O . MET A 1 421 ? 5.035 5.582 2.787 1.00 95.44 421 MET A O 1
ATOM 3265 N N . THR A 1 422 ? 3.992 6.751 1.170 1.00 93.88 422 THR A N 1
ATOM 3266 C CA . THR A 1 422 ? 4.343 8.081 1.689 1.00 93.88 422 THR A CA 1
ATOM 3267 C C . THR A 1 422 ? 3.119 8.985 1.872 1.00 93.88 422 THR A C 1
ATOM 3269 O O . THR A 1 422 ? 1.978 8.568 1.659 1.00 93.88 422 THR A O 1
ATOM 3272 N N . TRP A 1 423 ? 3.361 10.256 2.197 1.00 92.06 423 TRP A N 1
ATOM 3273 C CA . TRP A 1 423 ? 2.390 11.337 2.402 1.00 92.06 423 TRP A CA 1
ATOM 3274 C C . TRP A 1 423 ? 1.356 11.484 1.289 1.00 92.06 423 TRP A C 1
ATOM 3276 O O . TRP A 1 423 ? 0.286 12.045 1.516 1.00 92.06 423 TRP A O 1
ATOM 3286 N N . PHE A 1 424 ? 1.620 10.950 0.097 1.00 91.88 424 PHE A N 1
ATOM 3287 C CA . PHE A 1 424 ? 0.669 10.924 -1.004 1.00 91.88 424 PHE A CA 1
ATOM 3288 C C . PHE A 1 424 ? -0.634 10.199 -0.632 1.00 91.88 424 PHE A C 1
ATOM 3290 O O . PHE A 1 424 ? -1.703 10.603 -1.081 1.00 91.88 424 PHE A O 1
ATOM 3297 N N . ALA A 1 425 ? -0.578 9.229 0.287 1.00 94.75 425 ALA A N 1
ATOM 3298 C CA . ALA A 1 425 ? -1.755 8.573 0.853 1.00 94.75 425 ALA A CA 1
ATOM 3299 C C . ALA A 1 425 ? -2.686 9.527 1.631 1.00 94.75 425 ALA A C 1
ATOM 3301 O O . ALA A 1 425 ? -3.859 9.206 1.817 1.00 94.75 425 ALA A O 1
ATOM 3302 N N . ARG A 1 426 ? -2.205 10.708 2.054 1.00 93.38 426 ARG A N 1
ATOM 3303 C CA . ARG A 1 426 ? -3.008 11.741 2.737 1.00 93.38 426 ARG A CA 1
ATOM 3304 C C . ARG A 1 426 ? -3.877 12.571 1.783 1.00 93.38 426 ARG A C 1
ATOM 3306 O O . ARG A 1 426 ? -4.675 13.384 2.244 1.00 93.38 426 ARG A O 1
ATOM 3313 N N . ARG A 1 427 ? -3.702 12.427 0.464 1.00 92.00 427 ARG A N 1
ATOM 3314 C CA . ARG A 1 427 ? -4.406 13.226 -0.550 1.00 92.00 427 ARG A CA 1
ATOM 3315 C C . ARG A 1 427 ? -5.821 12.686 -0.757 1.00 92.00 427 ARG A C 1
ATOM 3317 O O . ARG A 1 427 ? -5.949 11.580 -1.255 1.00 92.00 427 ARG A O 1
ATOM 3324 N N . PRO A 1 428 ? -6.902 13.408 -0.426 1.00 93.44 428 PRO A N 1
ATOM 3325 C CA . PRO A 1 428 ? -8.248 12.891 -0.674 1.00 93.44 428 PRO A CA 1
ATOM 3326 C C . PRO A 1 428 ? -8.537 12.692 -2.169 1.00 93.44 428 PRO A C 1
ATOM 3328 O O . PRO A 1 428 ? -9.316 11.819 -2.540 1.00 93.44 428 PRO A O 1
ATOM 3331 N N . GLU A 1 429 ? -7.881 13.452 -3.049 1.00 92.44 429 GLU A N 1
ATOM 3332 C CA . GLU A 1 429 ? -8.210 13.490 -4.475 1.00 92.44 429 GLU A CA 1
ATOM 3333 C C . GLU A 1 429 ? -7.796 12.217 -5.239 1.00 92.44 429 GLU A C 1
ATOM 3335 O O . GLU A 1 429 ? -8.305 11.973 -6.3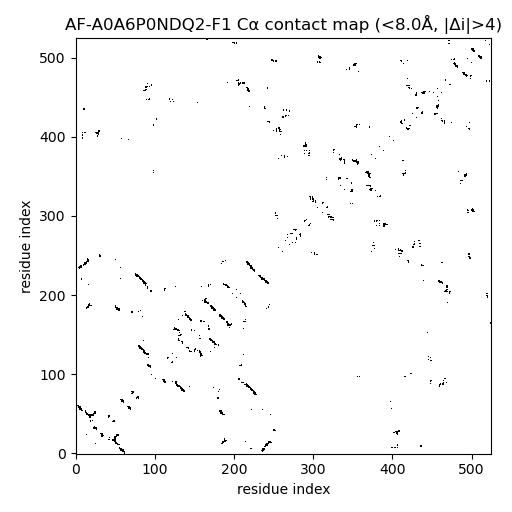33 1.00 92.44 429 GLU A O 1
ATOM 3340 N N . ILE A 1 430 ? -6.914 11.381 -4.665 1.00 93.56 430 ILE A N 1
ATOM 3341 C CA . ILE A 1 430 ? -6.506 10.094 -5.264 1.00 93.56 430 ILE A CA 1
ATOM 3342 C C . ILE A 1 430 ? -7.493 8.964 -4.989 1.00 93.56 430 ILE A C 1
ATOM 3344 O O . ILE A 1 430 ? -7.284 7.863 -5.492 1.00 93.56 430 ILE A O 1
ATOM 3348 N N . TYR A 1 431 ? -8.536 9.194 -4.192 1.00 96.00 431 TYR A N 1
ATOM 3349 C CA . TYR A 1 431 ? -9.495 8.169 -3.796 1.00 96.00 431 TYR A CA 1
ATOM 3350 C C . TYR A 1 431 ? -10.821 8.354 -4.544 1.00 96.00 431 TYR A C 1
ATOM 3352 O O . TYR A 1 431 ? -11.339 9.462 -4.669 1.00 96.00 431 TYR A O 1
ATOM 3360 N N . ALA A 1 432 ? -11.369 7.261 -5.075 1.00 95.31 432 ALA A N 1
ATOM 3361 C CA . ALA A 1 432 ? -12.685 7.246 -5.722 1.00 95.31 432 ALA A CA 1
ATOM 3362 C C . ALA A 1 432 ? -13.815 7.014 -4.708 1.00 95.31 432 ALA A C 1
ATOM 3364 O O . ALA A 1 432 ? -14.921 7.515 -4.879 1.00 95.31 432 ALA A O 1
ATOM 3365 N N . GLU A 1 433 ? -13.513 6.258 -3.657 1.00 95.62 433 GLU A N 1
ATOM 3366 C CA . GLU A 1 433 ? -14.364 5.964 -2.506 1.00 95.62 433 GLU A CA 1
ATOM 3367 C C . GLU A 1 433 ? -13.454 5.900 -1.264 1.00 95.62 433 GLU A C 1
ATOM 3369 O O . GLU A 1 433 ? -12.233 5.759 -1.423 1.00 95.62 433 GLU A O 1
ATOM 3374 N N . PRO A 1 434 ? -13.999 5.947 -0.035 1.00 95.88 434 PRO A N 1
ATOM 3375 C CA . PRO A 1 434 ? -13.228 5.684 1.177 1.00 95.88 434 PRO A CA 1
ATOM 3376 C C . PRO A 1 434 ? -12.328 4.449 1.027 1.00 95.88 434 PRO A C 1
ATOM 3378 O O . PRO A 1 434 ? -12.796 3.378 0.642 1.00 95.88 434 PRO A O 1
ATOM 3381 N N . LEU A 1 435 ? -11.029 4.612 1.307 1.00 96.62 435 LEU A N 1
ATOM 3382 C CA . LEU A 1 435 ? -9.996 3.567 1.214 1.00 96.62 435 LEU A CA 1
ATOM 3383 C C . LEU A 1 435 ? -9.746 2.976 -0.197 1.00 96.62 435 LEU A C 1
ATOM 3385 O O . LEU A 1 435 ? -8.950 2.045 -0.320 1.00 96.62 435 LEU A O 1
ATOM 3389 N N . ARG A 1 436 ? -10.371 3.486 -1.271 1.00 97.75 436 ARG A N 1
ATOM 3390 C CA . ARG A 1 436 ? -10.246 2.940 -2.637 1.00 97.75 436 ARG A CA 1
ATOM 3391 C C . ARG A 1 436 ? -9.601 3.935 -3.592 1.00 97.75 436 ARG A C 1
ATOM 3393 O O . ARG A 1 436 ? -10.181 4.976 -3.900 1.00 97.75 436 ARG A O 1
ATOM 3400 N N . LEU A 1 437 ? -8.419 3.592 -4.101 1.00 97.12 437 LEU A N 1
ATOM 3401 C CA . LEU A 1 437 ? -7.690 4.436 -5.048 1.00 97.12 437 LEU A CA 1
ATOM 3402 C C . LEU A 1 437 ? -8.441 4.585 -6.377 1.00 97.12 437 LEU A C 1
ATOM 3404 O O . LEU A 1 437 ? -9.018 3.641 -6.918 1.00 97.12 437 LEU A O 1
ATOM 3408 N N . LYS A 1 438 ? -8.415 5.803 -6.910 1.00 95.75 438 LYS A N 1
ATOM 3409 C CA . LYS A 1 438 ? -9.022 6.187 -8.176 1.00 95.75 438 LYS A CA 1
ATOM 3410 C C . LYS A 1 438 ? -8.088 5.803 -9.313 1.00 95.75 438 LYS A C 1
ATOM 3412 O O . LYS A 1 438 ? -7.031 6.401 -9.478 1.00 95.75 438 LYS A O 1
ATOM 3417 N N . LYS A 1 439 ? -8.488 4.832 -10.130 1.00 95.06 439 LYS A N 1
ATOM 3418 C CA . LYS A 1 439 ? -7.786 4.487 -11.372 1.00 95.06 439 LYS A CA 1
ATOM 3419 C C . LYS A 1 439 ? -8.087 5.523 -12.457 1.00 95.06 439 LYS A C 1
ATOM 3421 O O . LYS A 1 439 ? -9.250 5.840 -12.700 1.00 95.06 439 LYS A O 1
ATOM 3426 N N . ARG A 1 440 ? -7.046 6.009 -13.136 1.00 91.81 440 ARG A N 1
ATOM 3427 C CA . ARG A 1 440 ? -7.165 6.877 -14.316 1.00 91.81 440 ARG A CA 1
ATOM 3428 C C . ARG A 1 440 ? -7.333 6.056 -15.595 1.00 91.81 440 ARG A C 1
ATOM 3430 O O . ARG A 1 440 ? -6.865 4.924 -15.677 1.00 91.81 440 ARG A O 1
ATOM 3437 N N . ASN A 1 441 ? -7.917 6.653 -16.631 1.00 91.12 441 ASN A N 1
ATOM 3438 C CA . ASN A 1 441 ? -7.762 6.158 -18.001 1.00 91.12 441 ASN A CA 1
ATOM 3439 C C . ASN A 1 441 ? -6.414 6.620 -18.569 1.00 91.12 441 ASN A C 1
ATOM 3441 O O . ASN A 1 441 ? -6.147 7.819 -18.623 1.00 91.12 441 ASN A O 1
ATOM 3445 N N . TYR A 1 442 ? -5.577 5.687 -19.011 1.00 92.19 442 TYR A N 1
ATOM 3446 C CA . TYR A 1 442 ? -4.227 5.977 -19.494 1.00 92.19 442 TYR A CA 1
ATOM 3447 C C . TYR A 1 442 ? -3.902 5.232 -20.789 1.00 92.19 442 TYR A C 1
ATOM 3449 O O . TYR A 1 442 ? -4.570 4.265 -21.151 1.00 92.19 442 TYR A O 1
ATOM 3457 N N . GLY A 1 443 ? -2.881 5.719 -21.497 1.00 90.75 443 GLY A N 1
ATOM 3458 C CA . GLY A 1 443 ? -2.368 5.135 -22.736 1.00 90.75 443 GLY A CA 1
ATOM 3459 C C . GLY A 1 443 ? -0.903 4.715 -22.616 1.00 90.75 443 GLY A C 1
ATOM 3460 O O . GLY A 1 443 ? -0.333 4.714 -21.527 1.00 90.75 443 GLY A O 1
ATOM 3461 N N . TYR A 1 444 ? -0.301 4.366 -23.753 1.00 91.44 444 TYR A N 1
ATOM 3462 C CA . TYR A 1 444 ? 1.126 4.070 -23.868 1.00 91.44 444 TYR A CA 1
ATOM 3463 C C . TYR A 1 444 ? 1.872 5.223 -24.578 1.00 91.44 444 TYR A C 1
ATOM 3465 O O . TYR A 1 444 ? 1.364 5.720 -25.589 1.00 91.44 444 TYR A O 1
ATOM 3473 N N . PRO A 1 445 ? 3.085 5.610 -24.130 1.00 93.44 445 PRO A N 1
ATOM 3474 C CA . PRO A 1 445 ? 3.731 5.191 -22.881 1.00 93.44 445 PRO A CA 1
ATOM 3475 C C . PRO A 1 445 ? 3.050 5.811 -21.649 1.00 93.44 445 PRO A C 1
ATOM 3477 O O . PRO A 1 445 ? 2.307 6.786 -21.772 1.00 93.44 445 PRO A O 1
ATOM 3480 N N . LEU A 1 446 ? 3.326 5.261 -20.460 1.00 94.69 446 LEU A N 1
ATOM 3481 C CA . LEU A 1 446 ? 2.880 5.860 -19.198 1.00 94.69 446 LEU A CA 1
ATOM 3482 C C . LEU A 1 446 ? 3.476 7.265 -19.012 1.00 94.69 446 LEU A C 1
ATOM 3484 O O . LEU A 1 446 ? 4.573 7.580 -19.479 1.00 94.69 446 LEU A O 1
ATOM 3488 N N . SER A 1 447 ? 2.741 8.109 -18.296 1.00 92.50 447 SER A N 1
ATOM 3489 C CA . SER A 1 447 ? 3.071 9.518 -18.097 1.00 92.50 447 SER A CA 1
ATOM 3490 C C . SER A 1 447 ? 4.273 9.690 -17.164 1.00 92.50 447 SER A C 1
ATOM 3492 O O . SER A 1 447 ? 4.337 9.069 -16.099 1.00 92.50 447 SER A O 1
ATOM 3494 N N . VAL A 1 448 ? 5.187 10.591 -17.538 1.00 90.56 448 VAL A N 1
ATOM 3495 C CA . VAL A 1 448 ? 6.414 10.903 -16.779 1.00 90.56 448 VAL A CA 1
ATOM 3496 C C . VAL A 1 448 ? 6.308 12.149 -15.898 1.00 90.56 448 VAL A C 1
ATOM 3498 O O . VAL A 1 448 ? 6.947 12.195 -14.854 1.00 90.56 448 VAL A O 1
ATOM 3501 N N . ASP A 1 449 ? 5.463 13.113 -16.279 1.00 72.88 449 ASP A N 1
ATOM 3502 C CA . ASP A 1 449 ? 5.466 14.470 -15.700 1.00 72.88 449 ASP A CA 1
ATOM 3503 C C . ASP A 1 449 ? 4.111 14.847 -15.069 1.00 72.88 449 ASP A C 1
ATOM 3505 O O . ASP A 1 449 ? 3.898 15.977 -14.634 1.00 72.88 449 ASP A O 1
ATOM 3509 N N . ALA A 1 450 ? 3.160 13.910 -15.036 1.00 63.00 450 ALA A N 1
ATOM 3510 C CA . ALA A 1 450 ? 1.818 14.154 -14.532 1.00 63.00 450 ALA A CA 1
ATOM 3511 C C . ALA A 1 450 ? 1.589 13.387 -13.225 1.00 63.00 450 ALA A C 1
ATOM 3513 O O . ALA A 1 450 ? 1.636 12.158 -13.191 1.00 63.00 450 ALA A O 1
ATOM 3514 N N . THR A 1 451 ? 1.245 14.116 -12.165 1.00 58.81 451 THR A N 1
ATOM 3515 C CA . THR A 1 451 ? 0.281 13.611 -11.184 1.00 58.81 451 THR A CA 1
ATOM 3516 C C . THR A 1 451 ? -0.968 14.466 -11.360 1.00 58.81 451 THR A C 1
ATOM 3518 O O . THR A 1 451 ? -1.138 15.453 -10.645 1.00 58.81 451 THR A O 1
ATOM 3521 N N . PRO A 1 452 ? -1.832 14.190 -12.352 1.00 59.47 452 PRO A N 1
ATOM 3522 C CA . PRO A 1 452 ? -3.126 14.841 -12.430 1.00 59.47 452 PRO A CA 1
ATOM 3523 C C . PRO A 1 452 ? -4.002 14.146 -11.390 1.00 59.47 452 PRO A C 1
ATOM 3525 O O . PRO A 1 452 ? -4.854 13.336 -11.729 1.00 59.47 452 PRO A O 1
ATOM 3528 N N . ILE A 1 453 ? -3.708 14.413 -10.111 1.00 68.88 453 ILE A N 1
ATOM 3529 C CA . ILE A 1 453 ? -4.239 13.712 -8.931 1.00 68.88 453 ILE A CA 1
ATOM 3530 C C . ILE A 1 453 ? -5.770 13.591 -9.031 1.00 68.88 453 ILE A C 1
ATOM 3532 O O . ILE A 1 453 ? -6.331 12.539 -8.749 1.00 68.88 453 ILE A O 1
ATOM 3536 N N . ASN A 1 454 ? -6.423 14.632 -9.557 1.00 80.12 454 ASN A N 1
ATOM 3537 C CA . ASN A 1 454 ? -7.872 14.702 -9.740 1.00 80.12 454 ASN A CA 1
ATOM 3538 C C . ASN A 1 454 ? -8.443 13.672 -10.732 1.00 80.12 454 ASN A C 1
ATOM 3540 O O . ASN A 1 454 ? -9.611 13.302 -10.609 1.00 80.12 454 ASN A O 1
ATOM 3544 N N . ASP A 1 455 ? -7.658 13.192 -11.697 1.00 85.56 455 ASP A N 1
ATOM 3545 C CA . ASP A 1 455 ? -8.094 12.230 -12.718 1.00 85.56 455 ASP A CA 1
ATOM 3546 C C . ASP A 1 455 ? -7.838 10.773 -12.298 1.00 85.56 455 ASP A C 1
ATOM 3548 O O . ASP A 1 455 ? -8.274 9.845 -12.981 1.00 85.56 455 ASP A O 1
ATOM 3552 N N . GLY A 1 456 ? -7.176 10.568 -11.157 1.00 90.94 456 GLY A N 1
ATOM 3553 C CA . GLY A 1 456 ? -6.746 9.266 -10.662 1.00 90.94 456 GLY A CA 1
ATOM 3554 C C . GLY A 1 456 ? -5.299 8.927 -11.020 1.00 90.94 456 GLY A C 1
ATOM 3555 O O . GLY A 1 456 ? -4.542 9.746 -11.540 1.00 90.94 456 GLY A O 1
ATOM 3556 N N . LEU A 1 457 ? -4.933 7.681 -10.746 1.00 94.56 457 LEU A N 1
ATOM 3557 C CA . LEU A 1 457 ? -3.574 7.159 -10.796 1.00 94.56 457 LEU A CA 1
ATOM 3558 C C . LEU A 1 457 ? -3.347 6.243 -12.008 1.00 94.56 457 LEU A C 1
ATOM 3560 O O . LEU A 1 457 ? -4.238 5.489 -12.415 1.00 94.56 457 LEU A O 1
ATOM 3564 N N . GLU A 1 458 ? -2.137 6.291 -12.563 1.00 96.00 458 GLU A N 1
ATOM 3565 C CA . GLU A 1 458 ? -1.563 5.264 -13.439 1.00 96.00 458 GLU A CA 1
ATOM 3566 C C . GLU A 1 458 ? -0.788 4.203 -12.639 1.00 96.00 458 GLU A C 1
ATOM 3568 O O . GLU A 1 458 ? -0.385 4.465 -11.505 1.00 96.00 458 GLU A O 1
ATOM 3573 N N . PRO A 1 459 ? -0.499 3.028 -13.231 1.00 97.94 459 PRO A N 1
ATOM 3574 C CA . PRO A 1 459 ? 0.484 2.093 -12.690 1.00 97.94 459 PRO A CA 1
ATOM 3575 C C . PRO A 1 459 ? 1.787 2.787 -12.272 1.00 97.94 459 PRO A C 1
ATOM 3577 O O . PRO A 1 459 ? 2.341 3.593 -13.025 1.00 97.94 459 PRO A O 1
ATOM 3580 N N . GLY A 1 460 ? 2.287 2.466 -11.081 1.00 97.56 460 GLY A N 1
ATOM 3581 C CA . GLY A 1 460 ? 3.510 3.033 -10.516 1.00 97.56 460 GLY A CA 1
ATOM 3582 C C . GLY A 1 460 ? 3.358 4.426 -9.895 1.00 97.56 460 GLY A C 1
ATOM 3583 O O . GLY A 1 460 ? 4.341 4.961 -9.380 1.00 97.56 460 GLY A O 1
ATOM 3584 N N . ASP A 1 461 ? 2.181 5.062 -9.960 1.00 96.12 461 ASP A N 1
ATOM 3585 C CA . ASP A 1 461 ? 2.008 6.420 -9.433 1.00 96.12 461 ASP A CA 1
ATOM 3586 C C . ASP A 1 461 ? 1.977 6.491 -7.908 1.00 96.12 461 ASP A C 1
ATOM 3588 O O . ASP A 1 461 ? 2.276 7.554 -7.361 1.00 96.12 461 ASP A O 1
ATOM 3592 N N . PHE A 1 462 ? 1.629 5.405 -7.216 1.00 95.62 462 PHE A N 1
ATOM 3593 C CA . PHE A 1 462 ? 1.467 5.438 -5.766 1.00 95.62 462 PHE A CA 1
ATOM 3594 C C . PHE A 1 462 ? 2.805 5.308 -5.023 1.00 95.62 462 PHE A C 1
ATOM 3596 O O . PHE A 1 462 ? 2.981 5.912 -3.966 1.00 95.62 462 PHE A O 1
ATOM 3603 N N . THR A 1 463 ? 3.785 4.600 -5.597 1.00 96.44 463 THR A N 1
ATOM 3604 C CA . THR A 1 463 ? 5.099 4.340 -4.972 1.00 96.44 463 THR A CA 1
ATOM 3605 C C . THR A 1 463 ? 6.262 5.134 -5.570 1.00 96.44 463 THR A C 1
ATOM 3607 O O . THR A 1 463 ? 7.370 5.100 -5.032 1.00 96.44 463 THR A O 1
ATOM 3610 N N . LYS A 1 464 ? 6.058 5.900 -6.650 1.00 95.19 464 LYS A N 1
ATOM 3611 C CA . LYS A 1 464 ? 7.140 6.650 -7.330 1.00 95.19 464 LYS A CA 1
ATOM 3612 C C . LYS A 1 464 ? 7.900 7.654 -6.457 1.00 95.19 464 LYS A C 1
ATOM 3614 O O . LYS A 1 464 ? 9.019 8.035 -6.796 1.00 95.19 464 LYS A O 1
ATOM 3619 N N . PHE A 1 465 ? 7.304 8.073 -5.345 1.00 93.56 465 PHE A N 1
ATOM 3620 C CA . PHE A 1 465 ? 7.894 8.997 -4.376 1.00 93.56 465 PHE A CA 1
ATOM 3621 C C . PHE A 1 465 ? 8.930 8.337 -3.460 1.00 93.56 465 PHE A C 1
ATOM 3623 O O . PHE A 1 465 ? 9.781 9.033 -2.914 1.00 93.56 465 PHE A O 1
ATOM 3630 N N . MET A 1 466 ? 8.868 7.013 -3.291 1.00 95.81 466 MET A N 1
ATOM 3631 C CA . MET A 1 466 ? 9.752 6.292 -2.376 1.00 95.81 466 MET A CA 1
ATOM 3632 C C . MET A 1 466 ? 11.203 6.311 -2.872 1.00 95.81 466 MET A C 1
ATOM 3634 O O . MET A 1 466 ? 11.494 6.675 -4.021 1.00 95.81 466 MET A O 1
ATOM 3638 N N . ALA A 1 467 ? 12.121 5.897 -2.000 1.00 95.88 467 ALA A N 1
ATOM 3639 C CA . ALA A 1 467 ? 13.534 5.774 -2.320 1.00 95.88 467 ALA A CA 1
ATOM 3640 C C . ALA A 1 467 ? 13.796 4.857 -3.515 1.00 95.88 467 ALA A C 1
ATOM 3642 O O . ALA A 1 467 ? 13.083 3.870 -3.736 1.00 95.88 467 ALA A O 1
ATOM 3643 N N . ILE A 1 468 ? 14.836 5.212 -4.270 1.00 96.25 468 ILE A N 1
ATOM 3644 C CA . ILE A 1 468 ? 15.364 4.413 -5.369 1.00 96.25 468 ILE A CA 1
ATOM 3645 C C . ILE A 1 468 ? 16.880 4.246 -5.192 1.00 96.25 468 ILE A C 1
ATOM 3647 O O . ILE A 1 468 ? 17.605 5.237 -5.301 1.00 96.25 468 ILE A O 1
ATOM 3651 N N . PRO A 1 469 ? 17.368 3.030 -4.896 1.00 95.81 469 PRO A N 1
ATOM 3652 C CA . PRO A 1 469 ? 16.584 1.839 -4.545 1.00 95.81 469 PRO A CA 1
ATOM 3653 C C . PRO A 1 469 ? 16.018 1.909 -3.113 1.00 95.81 469 PRO A C 1
ATOM 3655 O O . PRO A 1 469 ? 16.530 2.647 -2.272 1.00 95.81 469 PRO A O 1
ATOM 3658 N N . TRP A 1 470 ? 14.978 1.127 -2.813 1.00 95.69 470 TRP A N 1
ATOM 3659 C CA . TRP A 1 470 ? 14.358 1.098 -1.477 1.00 95.69 470 TRP A CA 1
ATOM 3660 C C . TRP A 1 470 ? 15.316 0.677 -0.347 1.00 95.69 470 TRP A C 1
ATOM 3662 O O . TRP A 1 470 ? 15.144 1.107 0.792 1.00 95.69 470 TRP A O 1
ATOM 3672 N N . GLN A 1 471 ? 16.340 -0.131 -0.642 1.00 92.75 471 GLN A N 1
ATOM 3673 C CA . GLN A 1 471 ? 17.327 -0.577 0.347 1.00 92.75 471 GLN A CA 1
ATOM 3674 C C . GLN A 1 471 ? 18.161 0.576 0.921 1.00 92.75 471 GLN A C 1
ATOM 3676 O O . GLN A 1 471 ? 18.616 0.478 2.060 1.00 92.75 471 GLN A O 1
ATOM 3681 N N . ALA A 1 472 ? 18.353 1.661 0.160 1.00 88.69 472 ALA A N 1
ATOM 3682 C CA . ALA A 1 472 ? 19.093 2.832 0.629 1.00 88.69 472 ALA A CA 1
ATOM 3683 C C . ALA A 1 472 ? 18.378 3.497 1.817 1.00 88.69 472 ALA A C 1
ATOM 3685 O O . ALA A 1 472 ? 18.988 3.754 2.851 1.00 88.69 472 ALA A O 1
ATOM 3686 N N . ASP A 1 473 ? 17.063 3.672 1.707 1.00 87.38 473 ASP A N 1
ATOM 3687 C CA . ASP A 1 473 ? 16.224 4.194 2.786 1.00 87.38 473 ASP A CA 1
ATOM 3688 C C . ASP A 1 473 ? 16.109 3.195 3.936 1.00 87.38 473 ASP A C 1
ATOM 3690 O O . ASP A 1 473 ? 16.285 3.549 5.097 1.00 87.38 473 ASP A O 1
ATOM 3694 N N . PHE A 1 474 ? 15.940 1.907 3.628 1.00 87.06 474 PHE A N 1
ATOM 3695 C CA . PHE A 1 474 ? 15.892 0.865 4.653 1.00 87.06 474 PHE A CA 1
ATOM 3696 C C . PHE A 1 474 ? 17.161 0.812 5.531 1.00 87.06 474 PHE A C 1
ATOM 3698 O O . PHE A 1 474 ? 17.075 0.519 6.730 1.00 87.06 474 PHE A O 1
ATOM 3705 N N . ASN A 1 475 ? 18.331 1.130 4.961 1.00 83.62 475 ASN A N 1
ATOM 3706 C CA . ASN A 1 475 ? 19.583 1.258 5.707 1.00 83.62 475 ASN A CA 1
ATOM 3707 C C . ASN A 1 475 ? 19.533 2.407 6.725 1.00 83.62 475 ASN A C 1
ATOM 3709 O O . ASN A 1 475 ? 19.785 2.200 7.917 1.00 83.62 475 ASN A O 1
ATOM 3713 N N . GLU A 1 476 ? 19.179 3.601 6.243 1.00 80.94 476 GLU A N 1
ATOM 3714 C CA . GLU A 1 476 ? 19.168 4.859 7.004 1.00 80.94 476 GLU A CA 1
ATOM 3715 C C . GLU A 1 476 ? 17.979 4.975 7.969 1.00 80.94 476 GLU A C 1
ATOM 3717 O O . GLU A 1 476 ? 18.015 5.747 8.930 1.00 80.94 476 GLU A O 1
ATOM 3722 N N . CYS A 1 477 ? 16.948 4.157 7.758 1.00 79.06 477 CYS A N 1
ATOM 3723 C CA . CYS A 1 477 ? 15.777 3.937 8.600 1.00 79.06 477 CYS A CA 1
ATOM 3724 C C . CYS A 1 477 ? 16.173 3.345 9.974 1.00 79.06 477 CYS A C 1
ATOM 3726 O O . CYS A 1 477 ? 15.858 2.211 10.334 1.00 79.06 477 CYS A O 1
ATOM 3728 N N . ALA A 1 478 ? 16.898 4.114 10.781 1.00 80.81 478 ALA A N 1
ATOM 3729 C CA . ALA A 1 478 ? 17.333 3.720 12.110 1.00 80.81 478 ALA A CA 1
ATOM 3730 C C . ALA A 1 478 ? 16.965 4.791 13.141 1.00 80.81 478 ALA A C 1
ATOM 3732 O O . ALA A 1 478 ? 15.860 4.787 13.694 1.00 80.81 478 ALA A O 1
ATOM 3733 N N . VAL A 1 479 ? 17.889 5.719 13.388 1.00 77.19 479 VAL A N 1
ATOM 3734 C CA . VAL A 1 479 ? 17.769 6.751 14.416 1.00 77.19 479 VAL A CA 1
ATOM 3735 C C . VAL A 1 479 ? 18.118 8.114 13.836 1.00 77.19 479 VAL A C 1
ATOM 3737 O O . VAL A 1 479 ? 19.081 8.257 13.089 1.00 77.19 479 VAL A O 1
ATOM 3740 N N . GLN A 1 480 ? 17.363 9.135 14.219 1.00 75.44 480 GLN A N 1
ATOM 3741 C CA . GLN A 1 480 ? 17.666 10.522 13.903 1.00 75.44 480 GLN A CA 1
ATOM 3742 C C . GLN A 1 480 ? 18.475 11.142 15.047 1.00 75.44 480 GLN A C 1
ATOM 3744 O O . GLN A 1 480 ? 18.037 11.144 16.201 1.00 75.44 480 GLN A O 1
ATOM 3749 N N . SER A 1 481 ? 19.647 11.694 14.716 1.00 64.25 481 SER A N 1
ATOM 3750 C CA . SER A 1 481 ? 20.492 12.455 15.651 1.00 64.25 481 SER A CA 1
ATOM 3751 C C . SER A 1 481 ? 19.737 13.655 16.248 1.00 64.25 481 SER A C 1
ATOM 3753 O O . SER A 1 481 ? 18.816 14.171 15.607 1.00 64.25 481 SER A O 1
ATOM 3755 N N . PRO A 1 482 ? 20.102 14.126 17.457 1.00 56.25 482 PRO A N 1
ATOM 3756 C CA . PRO A 1 482 ? 19.264 15.045 18.208 1.00 56.25 482 PRO A CA 1
ATOM 3757 C C . PRO A 1 482 ? 19.090 16.361 17.456 1.00 56.25 482 PRO A C 1
ATOM 3759 O O . PRO A 1 482 ? 20.056 17.024 17.071 1.00 56.25 482 PRO A O 1
ATOM 3762 N N . LEU A 1 483 ? 17.833 16.756 17.266 1.00 54.25 483 LEU A N 1
ATOM 3763 C CA . LEU A 1 483 ? 17.502 18.069 16.727 1.00 54.25 483 LEU A CA 1
ATOM 3764 C C . LEU A 1 483 ? 17.873 19.111 17.795 1.00 54.25 483 LEU A C 1
ATOM 3766 O O . LEU A 1 483 ? 17.726 18.860 18.995 1.00 54.25 483 LEU A O 1
ATOM 3770 N N . LYS A 1 484 ? 18.373 20.285 17.384 1.00 42.75 484 LYS A N 1
ATOM 3771 C CA . LYS A 1 484 ? 18.728 21.366 18.324 1.00 42.75 484 LYS A CA 1
ATOM 3772 C C . LYS A 1 484 ? 17.581 21.598 19.328 1.00 42.75 484 LYS A C 1
ATOM 3774 O O . LYS A 1 484 ? 16.440 21.774 18.907 1.00 42.75 484 LYS A O 1
ATOM 3779 N N . ASN A 1 485 ? 17.916 21.648 20.624 1.00 43.78 485 ASN A N 1
ATOM 3780 C CA . ASN A 1 485 ? 17.025 21.858 21.784 1.00 43.78 485 ASN A CA 1
ATOM 3781 C C . ASN A 1 485 ? 16.209 20.646 22.294 1.00 43.78 485 ASN A C 1
ATOM 3783 O O . ASN A 1 485 ? 15.242 20.846 23.024 1.00 43.78 485 ASN A O 1
ATOM 3787 N N . ILE A 1 486 ? 16.599 19.405 21.983 1.00 49.97 486 ILE A N 1
ATOM 3788 C CA . ILE A 1 486 ? 15.982 18.194 22.560 1.00 49.97 486 ILE A CA 1
ATOM 3789 C C . ILE A 1 486 ? 16.877 17.595 23.661 1.00 49.97 486 ILE A C 1
ATOM 3791 O O . ILE A 1 486 ? 18.094 17.534 23.517 1.00 49.97 486 ILE A O 1
ATOM 3795 N N . SER A 1 487 ? 16.275 17.143 24.769 1.00 44.09 487 SER A N 1
ATOM 3796 C CA . SER A 1 487 ? 16.961 16.528 25.922 1.00 44.09 487 SER A CA 1
ATOM 3797 C C . SER A 1 487 ? 17.226 15.016 25.783 1.00 44.09 487 SER A C 1
ATOM 3799 O O . SER A 1 487 ? 17.642 14.379 26.749 1.00 44.09 487 SER A O 1
ATOM 3801 N N . THR A 1 488 ? 16.926 14.420 24.627 1.00 53.72 488 THR A N 1
ATOM 3802 C CA . THR A 1 488 ? 17.161 13.006 24.289 1.00 53.72 488 THR A CA 1
ATOM 3803 C C . THR A 1 488 ? 18.281 12.908 23.255 1.00 53.72 488 THR A C 1
ATOM 3805 O O . THR A 1 488 ? 18.442 13.800 22.427 1.00 53.72 488 THR A O 1
ATOM 3808 N N . ASN A 1 489 ? 19.073 11.832 23.300 1.00 59.03 489 ASN A N 1
ATOM 3809 C CA . ASN A 1 489 ? 20.241 11.677 22.425 1.00 59.03 489 ASN A CA 1
ATOM 3810 C C . ASN A 1 489 ? 19.881 11.312 20.968 1.00 59.03 489 ASN A C 1
ATOM 3812 O O . ASN A 1 489 ? 20.753 11.436 20.118 1.00 59.03 489 ASN A O 1
ATOM 3816 N N . TYR A 1 490 ? 18.655 10.847 20.681 1.00 68.94 490 TYR A N 1
ATOM 3817 C CA . TYR A 1 490 ? 18.123 10.520 19.343 1.00 68.94 490 TYR A CA 1
ATOM 3818 C C . TYR A 1 490 ? 16.612 10.190 19.415 1.00 68.94 490 TYR A C 1
ATOM 3820 O O . TYR A 1 490 ? 16.055 10.076 20.513 1.00 68.94 490 TYR A O 1
ATOM 3828 N N . VAL A 1 491 ? 15.955 10.037 18.258 1.00 77.25 491 VAL A N 1
ATOM 3829 C CA . VAL A 1 491 ? 14.592 9.476 18.100 1.00 77.25 491 VAL A CA 1
ATOM 3830 C C . VAL A 1 491 ? 14.565 8.423 16.990 1.00 77.25 491 VAL A C 1
ATOM 3832 O O . VAL A 1 491 ? 15.369 8.491 16.065 1.00 77.25 491 VAL A O 1
ATOM 3835 N N . ASN A 1 492 ? 13.651 7.456 17.069 1.00 84.00 492 ASN A N 1
ATOM 3836 C CA . ASN A 1 492 ? 13.576 6.348 16.108 1.00 84.00 492 ASN A CA 1
ATOM 3837 C C . ASN A 1 492 ? 12.661 6.677 14.927 1.00 84.00 492 ASN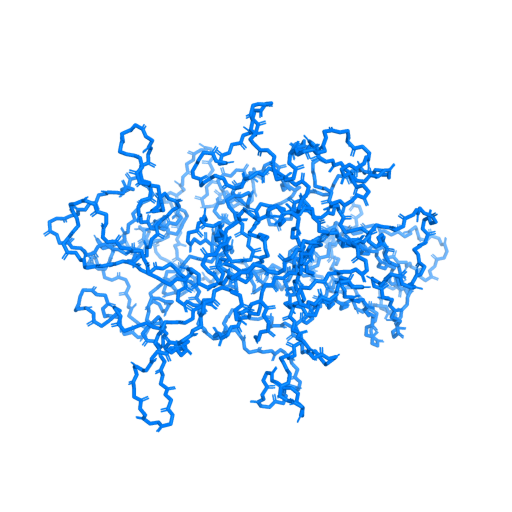 A C 1
ATOM 3839 O O . ASN A 1 492 ? 11.681 7.395 15.105 1.00 84.00 492 ASN A O 1
ATOM 3843 N N . TRP A 1 493 ? 12.944 6.108 13.754 1.00 87.50 493 TRP A N 1
ATOM 3844 C CA . TRP A 1 493 ? 12.075 6.233 12.578 1.00 87.50 493 TRP A CA 1
ATOM 3845 C C . TRP A 1 493 ? 10.947 5.188 12.576 1.00 87.50 493 TRP A C 1
ATOM 3847 O O . TRP A 1 493 ? 9.855 5.464 13.070 1.00 87.50 493 TRP A O 1
ATOM 3857 N N . TRP A 1 494 ? 11.209 3.963 12.096 1.00 90.75 494 TRP A N 1
ATOM 3858 C CA . TRP A 1 494 ? 10.176 2.927 11.919 1.00 90.75 494 TRP A CA 1
ATOM 3859 C C . TRP A 1 494 ? 10.532 1.553 12.538 1.00 90.75 494 TRP A C 1
ATOM 3861 O O . TRP A 1 494 ? 10.616 0.564 11.808 1.00 90.75 494 TRP A O 1
ATOM 3871 N N . PRO A 1 495 ? 10.683 1.422 13.877 1.00 89.69 495 PRO A N 1
ATOM 3872 C CA . PRO A 1 495 ? 11.074 0.157 14.523 1.00 89.69 495 PRO A CA 1
ATOM 3873 C C . PRO A 1 495 ? 10.216 -1.072 14.177 1.00 89.69 495 PRO A C 1
ATOM 3875 O O . PRO A 1 495 ? 10.736 -2.183 14.132 1.00 89.69 495 PRO A O 1
ATOM 3878 N N . ALA A 1 496 ? 8.912 -0.890 13.939 1.00 91.00 496 ALA A N 1
ATOM 3879 C CA . ALA A 1 496 ? 7.990 -1.978 13.593 1.00 91.00 496 ALA A CA 1
ATOM 3880 C C . ALA A 1 496 ? 8.260 -2.586 12.202 1.00 91.00 496 ALA A C 1
ATOM 3882 O O . ALA A 1 496 ? 8.062 -3.781 11.995 1.00 91.00 496 ALA A O 1
ATOM 3883 N N . GLN A 1 497 ? 8.741 -1.775 11.257 1.00 90.38 497 GLN A N 1
ATOM 3884 C CA . GLN A 1 497 ? 9.069 -2.210 9.897 1.00 90.38 497 GLN A CA 1
ATOM 3885 C C . GLN A 1 497 ? 10.544 -2.613 9.782 1.00 90.38 497 GLN A C 1
ATOM 3887 O O . GLN A 1 497 ? 10.869 -3.607 9.130 1.00 90.38 497 GLN A O 1
ATOM 3892 N N . ARG A 1 498 ? 11.423 -1.862 10.455 1.00 89.44 498 ARG A N 1
ATOM 3893 C CA . ARG A 1 498 ? 12.877 -2.028 10.476 1.00 89.44 498 ARG A CA 1
ATOM 3894 C C . ARG A 1 498 ? 13.342 -2.058 11.937 1.00 89.44 498 ARG A C 1
ATOM 3896 O O . ARG A 1 498 ? 13.585 -1.003 12.528 1.00 89.44 498 ARG A O 1
ATOM 3903 N N . PRO A 1 499 ? 13.469 -3.247 12.547 1.00 89.88 499 PRO A N 1
ATOM 3904 C CA . PRO A 1 499 ? 13.897 -3.356 13.936 1.00 89.88 499 PRO A CA 1
ATOM 3905 C C . PRO A 1 499 ? 15.266 -2.709 14.198 1.00 89.88 499 PRO A C 1
ATOM 3907 O O . PRO A 1 499 ? 16.144 -2.650 13.335 1.00 89.88 499 PRO A O 1
ATOM 3910 N N . LEU A 1 500 ? 15.470 -2.212 15.416 1.00 83.62 500 LEU A N 1
ATOM 3911 C CA . LEU A 1 500 ? 16.736 -1.610 15.842 1.00 83.62 500 LEU A CA 1
ATOM 3912 C C . LEU A 1 500 ? 17.530 -2.579 16.705 1.00 83.62 500 LEU A C 1
ATOM 3914 O O . LEU A 1 500 ? 18.682 -2.896 16.404 1.00 83.62 500 LEU A O 1
ATOM 3918 N N . GLN A 1 501 ? 16.894 -3.058 17.772 1.00 84.50 501 GLN A N 1
ATOM 3919 C CA . GLN A 1 501 ? 17.459 -4.041 18.682 1.00 84.50 501 GLN A CA 1
ATOM 3920 C C . GLN A 1 501 ? 16.466 -5.174 18.913 1.00 84.50 501 GLN A C 1
ATOM 3922 O O . GLN A 1 501 ? 15.269 -4.938 19.038 1.00 84.50 501 GLN A O 1
ATOM 3927 N N . VAL A 1 502 ? 16.975 -6.400 18.994 1.00 86.38 502 VAL A N 1
ATOM 3928 C CA . VAL A 1 502 ? 16.166 -7.618 19.115 1.00 86.38 502 VAL A CA 1
ATOM 3929 C C . VAL A 1 502 ? 16.753 -8.581 20.145 1.00 86.38 502 VAL A C 1
ATOM 3931 O O . VAL A 1 502 ? 17.897 -8.444 20.585 1.00 86.38 502 VAL A O 1
ATOM 3934 N N . ASN A 1 503 ? 15.974 -9.593 20.521 1.00 84.81 503 ASN A N 1
ATOM 3935 C CA . ASN A 1 503 ? 16.459 -10.720 21.314 1.00 84.81 503 ASN A CA 1
ATOM 3936 C C . ASN A 1 503 ? 16.986 -11.822 20.382 1.00 84.81 503 ASN A C 1
ATOM 3938 O O . ASN A 1 503 ? 16.301 -12.221 19.445 1.00 84.81 503 ASN A O 1
ATOM 3942 N N . ARG A 1 504 ? 18.187 -12.347 20.648 1.00 82.75 504 ARG A N 1
ATOM 3943 C CA . ARG A 1 504 ? 18.830 -13.397 19.840 1.00 82.75 504 ARG A CA 1
ATOM 3944 C C . ARG A 1 504 ? 19.491 -14.436 20.738 1.00 82.75 504 ARG A C 1
ATOM 3946 O O . ARG A 1 504 ? 20.392 -14.099 21.496 1.00 82.75 504 ARG A O 1
ATOM 3953 N N . ASN A 1 505 ? 19.092 -15.705 20.623 1.00 84.12 505 ASN A N 1
ATOM 3954 C CA . ASN A 1 505 ? 19.716 -16.841 21.326 1.00 84.12 505 ASN A CA 1
ATOM 3955 C C . ASN A 1 505 ? 19.900 -16.622 22.845 1.00 84.12 505 ASN A C 1
ATOM 3957 O O . ASN A 1 505 ? 20.946 -16.935 23.406 1.00 84.12 505 ASN A O 1
ATOM 3961 N N . GLY A 1 506 ? 18.900 -16.035 23.511 1.00 81.31 506 GLY A N 1
ATOM 3962 C CA . GLY A 1 506 ? 18.949 -15.715 24.945 1.00 81.31 506 GLY A CA 1
ATOM 3963 C C . GLY A 1 506 ? 19.655 -14.397 25.292 1.00 81.31 506 GLY A C 1
ATOM 3964 O O . GLY A 1 506 ? 19.430 -13.866 26.381 1.00 81.31 506 GLY A O 1
ATOM 3965 N N . SER A 1 507 ? 20.427 -13.816 24.370 1.00 82.94 507 SER A N 1
ATOM 3966 C CA . SER A 1 507 ? 20.924 -12.445 24.491 1.00 82.94 507 SER A CA 1
ATOM 3967 C C . SER A 1 507 ? 19.789 -11.470 24.227 1.00 82.94 507 SER A C 1
ATOM 3969 O O . SER A 1 507 ? 19.096 -11.565 23.213 1.00 82.94 507 SER A O 1
ATOM 3971 N N . LYS A 1 508 ? 19.603 -10.518 25.138 1.00 81.62 508 LYS A N 1
ATOM 3972 C CA . LYS A 1 508 ? 18.633 -9.443 24.954 1.00 81.62 508 LYS A CA 1
ATOM 3973 C C . LYS A 1 508 ? 19.289 -8.260 24.264 1.00 81.62 508 LYS A C 1
ATOM 3975 O O . LYS A 1 508 ? 20.471 -8.007 24.495 1.00 81.62 508 LYS A O 1
ATOM 3980 N N . ASN A 1 509 ? 18.497 -7.506 23.510 1.00 77.44 509 ASN A N 1
ATOM 3981 C CA . ASN A 1 509 ? 18.841 -6.140 23.122 1.00 77.44 509 ASN A CA 1
ATOM 3982 C C . ASN A 1 509 ? 20.080 -6.022 22.214 1.00 77.44 509 ASN A C 1
ATOM 3984 O O . ASN A 1 509 ? 20.817 -5.040 22.302 1.00 77.44 509 ASN A O 1
ATOM 3988 N N . VAL A 1 510 ? 20.315 -7.007 21.345 1.00 82.44 510 VAL A N 1
ATOM 3989 C CA . VAL A 1 510 ? 21.420 -6.963 20.375 1.00 82.44 510 VAL A CA 1
ATOM 3990 C C . VAL A 1 510 ? 21.017 -6.161 19.132 1.00 82.44 510 VAL A C 1
ATOM 3992 O O . VAL A 1 510 ? 19.836 -6.186 18.781 1.00 82.44 510 VAL A O 1
ATOM 3995 N N . PRO A 1 511 ? 21.952 -5.474 18.447 1.00 82.25 511 PRO A N 1
ATOM 3996 C CA . PRO A 1 511 ? 21.666 -4.819 17.171 1.00 82.25 511 PRO A CA 1
ATOM 3997 C C . PRO A 1 511 ? 21.033 -5.788 16.168 1.00 82.25 511 PRO A C 1
ATOM 3999 O O . PRO A 1 511 ? 21.490 -6.926 16.028 1.00 82.25 511 PRO A O 1
ATOM 4002 N N . TRP A 1 512 ? 19.963 -5.346 15.505 1.00 83.69 512 TRP A N 1
ATOM 4003 C CA . TRP A 1 512 ? 19.271 -6.149 14.497 1.00 83.69 512 TRP A CA 1
ATOM 4004 C C . TRP A 1 512 ? 20.102 -6.289 13.217 1.00 83.69 512 TRP A C 1
ATOM 4006 O O . TRP A 1 512 ? 20.282 -7.400 12.719 1.00 83.69 512 TRP A O 1
ATOM 4016 N N . ILE A 1 513 ? 20.666 -5.176 12.743 1.00 77.50 513 ILE A N 1
ATOM 4017 C CA . ILE A 1 513 ? 21.689 -5.160 11.691 1.00 77.50 513 ILE A CA 1
ATOM 4018 C C . ILE A 1 513 ? 23.068 -5.268 12.358 1.00 77.50 513 ILE A C 1
ATOM 4020 O O . ILE A 1 513 ? 23.284 -4.703 13.433 1.00 77.50 513 ILE A O 1
ATOM 4024 N N . GLY A 1 514 ? 23.983 -6.031 11.752 1.00 62.53 514 GLY A N 1
ATOM 4025 C CA . GLY A 1 514 ? 25.371 -6.164 12.208 1.00 62.53 514 GLY A CA 1
ATOM 4026 C C . GLY A 1 514 ? 26.160 -4.845 12.161 1.00 62.53 514 GLY A C 1
ATOM 4027 O O . GLY A 1 514 ? 25.661 -3.821 11.710 1.00 62.53 514 GLY A O 1
ATOM 4028 N N . VAL A 1 515 ? 27.402 -4.870 12.651 1.00 49.72 515 VAL A N 1
ATOM 4029 C CA . VAL A 1 515 ? 28.253 -3.674 12.833 1.00 49.72 515 VAL A CA 1
ATOM 4030 C C . VAL A 1 515 ? 28.867 -3.104 11.543 1.00 49.72 515 VAL A C 1
ATOM 4032 O O . VAL A 1 515 ? 29.397 -2.000 11.606 1.00 49.72 515 VAL A O 1
ATOM 4035 N N . ASP A 1 516 ? 28.759 -3.791 10.398 1.00 45.84 516 ASP A N 1
ATOM 4036 C CA . ASP A 1 516 ? 29.582 -3.511 9.207 1.00 45.84 516 ASP A CA 1
ATOM 4037 C C . ASP A 1 516 ? 28.805 -3.325 7.884 1.00 45.84 516 ASP A C 1
ATOM 4039 O O . ASP A 1 516 ? 29.406 -3.448 6.829 1.00 45.84 516 ASP A O 1
ATOM 4043 N N . ASN A 1 517 ? 27.510 -2.982 7.880 1.00 54.28 517 ASN A N 1
ATOM 4044 C CA . ASN A 1 517 ? 26.743 -2.964 6.622 1.00 54.28 517 ASN A CA 1
ATOM 4045 C C . ASN A 1 517 ? 26.414 -1.538 6.156 1.00 54.28 517 ASN A C 1
ATOM 4047 O O . ASN A 1 517 ? 25.457 -0.931 6.631 1.00 54.28 517 ASN A O 1
ATOM 4051 N N . GLY A 1 518 ? 27.190 -0.994 5.215 1.00 55.31 518 GLY A N 1
ATOM 4052 C CA . GLY A 1 518 ? 26.821 0.239 4.505 1.00 55.31 518 GLY A CA 1
ATOM 4053 C C . GLY A 1 518 ? 25.749 -0.000 3.424 1.00 55.31 518 GLY A C 1
ATOM 4054 O O . GLY A 1 518 ? 25.457 -1.143 3.073 1.00 55.31 518 GLY A O 1
ATOM 4055 N N . ALA A 1 519 ? 25.185 1.063 2.836 1.00 55.59 519 ALA A N 1
ATOM 4056 C CA . ALA A 1 519 ? 24.073 0.964 1.873 1.00 55.59 519 ALA A CA 1
ATOM 4057 C C . ALA A 1 519 ? 24.359 0.065 0.643 1.00 55.59 519 ALA A C 1
ATOM 4059 O O . ALA A 1 519 ? 23.444 -0.575 0.117 1.00 55.59 519 ALA A O 1
ATOM 4060 N N . SER A 1 520 ? 25.621 -0.048 0.203 1.00 55.59 520 SER A N 1
ATOM 4061 C CA . SER A 1 520 ? 26.008 -0.956 -0.894 1.00 55.59 520 SER A CA 1
ATOM 4062 C C . SER A 1 520 ? 25.952 -2.438 -0.510 1.00 55.59 520 SER A C 1
ATOM 4064 O O . SER A 1 520 ? 25.829 -3.293 -1.387 1.00 55.59 520 SER A O 1
ATOM 4066 N N . GLU A 1 521 ? 26.083 -2.767 0.778 1.00 63.50 521 GLU A N 1
ATOM 4067 C CA . GLU A 1 521 ? 25.983 -4.151 1.246 1.00 63.50 521 GLU A CA 1
ATOM 4068 C C . GLU A 1 521 ? 24.526 -4.605 1.297 1.00 63.50 521 GLU A C 1
ATOM 4070 O O . GLU A 1 521 ? 24.238 -5.695 0.827 1.00 63.50 521 GLU A O 1
ATOM 4075 N N . LEU A 1 522 ? 23.597 -3.752 1.744 1.00 61.00 522 LEU A N 1
ATOM 4076 C CA . LEU A 1 522 ? 22.156 -4.066 1.774 1.00 61.00 522 LEU A CA 1
ATOM 4077 C C . LEU A 1 522 ? 21.496 -4.121 0.393 1.00 61.00 522 LEU A C 1
ATOM 4079 O O . LEU A 1 522 ? 20.461 -4.745 0.205 1.00 61.00 522 LEU A O 1
ATOM 4083 N N . THR A 1 523 ? 22.070 -3.451 -0.600 1.00 58.19 523 THR A N 1
ATOM 4084 C CA . THR A 1 523 ? 21.638 -3.590 -2.002 1.00 58.19 523 THR A CA 1
ATOM 4085 C C . THR A 1 523 ? 22.165 -4.885 -2.643 1.00 58.19 523 THR A C 1
ATOM 4087 O O . THR A 1 523 ? 21.696 -5.270 -3.716 1.00 58.19 523 THR A O 1
ATOM 4090 N N . THR A 1 524 ? 23.107 -5.574 -1.981 1.00 61.72 524 THR A N 1
ATOM 4091 C CA . THR A 1 524 ? 23.732 -6.833 -2.428 1.00 61.72 524 THR A CA 1
ATOM 4092 C C . THR A 1 524 ? 23.269 -8.057 -1.618 1.00 61.72 524 THR A C 1
ATOM 4094 O O . THR A 1 524 ? 23.227 -9.162 -2.162 1.00 61.72 524 THR A O 1
ATOM 4097 N N . HIS A 1 525 ? 22.935 -7.875 -0.338 1.00 59.91 525 HIS A N 1
ATOM 4098 C CA . HIS A 1 525 ? 22.598 -8.896 0.662 1.00 59.91 525 HIS A CA 1
ATOM 4099 C C . HIS A 1 525 ? 21.283 -8.566 1.360 1.00 59.91 525 HIS A C 1
ATOM 4101 O O . HIS A 1 525 ? 20.585 -9.531 1.751 1.00 59.91 525 HIS A O 1
#

pLDDT: mean 87.7, std 13.37, range [42.75, 98.94]

Foldseek 3Di:
DAKAKAKPPLEFEKEAWQDPAAFEADLAFLDDTDDPDDPDCADPVRTGHIYKYWMWMWIDGPPPDAIDTDWDPPPQFPAKKKKWWKKAQQQLAFFFDFPVPLDDQPPPTHTFQVVDDDFQVSLQARMQTLEMDMDTHAFDKDWSFQPGDYPVRDDGHAHDCQWPPDGDGGQFMWHHHRRNIIITTGYNFAKTFPDDQDDLVPDALFGDHRMATSWWKAKMWMWTHGNDPPDDIHTHQIGMYGYFHDFPSSNQWALAWLCQLLVLLQQQPPPPPCCLQDDPRDGDLLRAFAQVPQALVNLQNLQSLVAQDVVCVPPLNHGDRPDGCEPSNLVQAAAPVCQPPDPVDVNHPPLAAASQCPDPDDDDDSRNGDDHRRNSSNSSSVCVNVVRHDNDDDDDGSSRSSNCNSGSSADPDDPVPGGRFRSVSNDSQQAPHRSHGQDADDDPPDGSNDPPSNRHDHINRGCSSGGRVSLSNLQVQAWRADDPPDPDRTTGHTSSRRGQFHDDPNDGGHGPDDDDDRSSNSSVD

Solvent-accessible surface area (backbone atoms only — not comparable to full-atom values): 28011 Å² total; per-residue (Å²): 117,78,66,44,37,35,35,26,23,24,43,32,51,17,14,21,13,66,28,98,52,66,45,37,43,31,71,39,64,32,34,64,57,43,79,94,60,64,102,54,72,44,50,101,85,69,31,39,33,18,26,20,23,69,40,44,45,32,38,40,48,63,77,90,49,77,70,43,76,64,44,55,79,42,98,61,25,53,34,42,36,38,38,39,28,51,14,27,29,36,40,42,21,55,50,73,44,51,66,82,52,77,62,83,81,56,96,83,56,56,50,33,49,61,92,57,78,54,61,67,63,35,31,54,56,30,25,35,32,44,47,49,47,76,43,69,43,51,68,38,75,50,63,33,29,79,87,51,84,39,86,84,70,64,85,66,26,51,55,69,98,66,30,36,83,29,66,58,55,41,52,25,38,39,35,20,41,90,68,34,39,39,34,41,34,30,12,46,64,32,24,24,20,75,54,83,78,65,62,33,90,73,62,48,46,44,65,40,66,62,28,40,52,23,53,31,14,20,48,35,39,40,35,42,33,46,66,47,94,85,52,80,61,46,72,29,46,49,15,30,41,39,26,25,69,62,66,82,38,50,64,36,34,39,70,47,14,32,32,56,47,34,49,36,42,26,38,77,69,42,86,79,69,36,56,64,50,29,44,96,92,38,74,39,88,83,40,55,30,29,56,62,88,59,39,36,56,50,48,39,23,54,33,47,42,54,62,20,27,70,77,44,67,42,83,84,55,58,60,55,81,86,52,74,79,42,71,70,58,54,74,22,54,29,45,64,88,48,61,63,68,75,56,102,52,94,55,50,31,56,75,25,28,13,37,32,54,86,65,84,78,84,82,88,67,87,61,29,44,35,36,52,44,50,70,54,54,48,48,33,47,50,28,46,66,71,67,35,57,41,91,63,75,78,91,76,52,73,61,56,45,34,24,41,12,35,23,31,65,31,55,44,49,32,36,70,46,44,77,63,46,39,67,71,64,63,45,70,56,39,41,72,47,79,70,19,55,22,72,36,92,81,68,87,76,65,79,58,88,66,80,56,43,80,62,23,41,57,54,7,60,78,46,18,67,42,36,29,32,54,44,28,33,60,60,66,44,47,65,44,71,54,58,92,95,56,98,49,83,53,34,37,44,43,42,40,56,38,54,50,21,28,71,53,97,89,44,71,70,39,65,60,63,74,97,80,73,46,39,47,46,56,50,72,103

Sequence (525 aa):
MADTYKIFPAIGVARVGNSPEYYLAPETTGGLPSGTFPDDFRDANQLMKRQGVKFRVYCYPEVGGDPYEVIPGANGVDSIEWTVHLANKKSVWHKFEPIKGEGTYPPTSLLRNSSITESTKRANKFITDPGPRILTGANQTAEFSRTSTRPDQNPMTFPPTTLSPNQIDSLGEIHTDGMGQLIVVGGYGNSGTDQTYPPANDIDYVNNDNWWDDTSDGPVSAKVVFSDDATPSADAATAWVVVTPPRFAPEIVPQITMYDVIFDVAVRTFDNYRPDIYNNGSYQTTYQTHPESEVQRILDRAYLYGAVSNDYSQAQHKFTYGDTLSSRLYGLMRSPDQDNEIGSSPAFMPMLAGDGSANSTIGTEKESKYVTFTETQMFFATQYNKGITTTTEPPETEPDRLTRAALENCSGAAFAPGIEMTWFARRPEIYAEPLRLKKRNYGYPLSVDATPINDGLEPGDFTKFMAIPWQADFNECAVQSPLKNISTNYVNWWPAQRPLQVNRNGSKNVPWIGVDNGASELTTH